Protein AF-A0A1Q9DT33-F1 (afdb_monomer_lite)

InterPro domains:
  IPR052055 Hepadnavirus polymerase/reverse transcriptase [PTHR33050] (29-326)

Radius of gyration: 27.01 Å; chains: 1; bounding box: 68×65×75 Å

Sequence (426 aa):
MVWQVRSSTAAILLRIAYAVFPEVDWGFVFVDDFGWLLRESSSSLLATSPCLLLLALGTPLCWKKTLLAEVNTWLGFVIDPKGPCVQMARDKHLLVMGILEELKSGKVMSASQIASALGRLQWATTACPLSKPFLKPFWAWKKAYLTAGRPGKLIRALSALLLSLFDLKFRQASPYAPLAIWSGASDASASDYGSAFVGGWLSNAASPSKSEVFWFHCQVTPEDHPWAFDRGCPKKRIAALEMFGTLVLAHFLMEKAPAFIPNLRIPLVSDSQGTVYSLLNDTCKKMPTSVILMEILLQLLHGMQLAPSHVKRDFNTWADELTRPDFHHGFTPSPMGPRRAPGEDVAASCTGFSVDGTNFGFGVLLLGTRPKGFSWESAATPTHHAKRDVRLHGVWCAIFMRISDIKKEKKDEGKKRAAAEVTDME

Structure (mmCIF, N/CA/C/O backbone):
data_AF-A0A1Q9DT33-F1
#
_entry.id   AF-A0A1Q9DT33-F1
#
loop_
_atom_site.group_PDB
_atom_site.id
_atom_site.type_symbol
_atom_site.label_atom_id
_atom_site.label_alt_id
_atom_site.label_comp_id
_atom_site.label_asym_id
_atom_site.label_entity_id
_atom_site.label_seq_id
_atom_site.pdbx_PDB_ins_code
_atom_site.Cartn_x
_atom_site.Cartn_y
_atom_site.Cartn_z
_atom_site.occupancy
_atom_site.B_iso_or_equiv
_atom_site.auth_seq_id
_atom_site.auth_comp_id
_atom_site.auth_asym_id
_atom_site.auth_atom_id
_atom_site.pdbx_PDB_model_num
ATOM 1 N N . MET A 1 1 ? 2.387 16.175 37.093 1.00 25.05 1 MET A N 1
ATOM 2 C CA . MET A 1 1 ? 3.350 15.245 36.463 1.00 25.05 1 MET A CA 1
ATOM 3 C C . MET A 1 1 ? 2.740 13.835 36.381 1.00 25.05 1 MET A C 1
ATOM 5 O O . MET A 1 1 ? 3.218 12.927 37.031 1.00 25.05 1 MET A O 1
ATOM 9 N N . VAL A 1 2 ? 1.621 13.642 35.661 1.00 25.94 2 VAL A N 1
ATOM 10 C CA . VAL A 1 2 ? 0.895 12.345 35.587 1.00 25.94 2 VAL A CA 1
ATOM 11 C C . VAL A 1 2 ? 0.197 12.230 34.228 1.00 25.94 2 VAL A C 1
ATOM 13 O O . VAL A 1 2 ? -1.020 12.295 34.146 1.00 25.94 2 VAL A O 1
ATOM 16 N N . TRP A 1 3 ? 0.951 12.155 33.131 1.00 24.06 3 TRP A N 1
ATOM 17 C CA . TRP A 1 3 ? 0.346 11.926 31.803 1.00 24.06 3 TRP A CA 1
ATOM 18 C C . TRP A 1 3 ? 1.157 10.995 30.892 1.00 24.06 3 TRP A C 1
ATOM 20 O O . TRP A 1 3 ? 0.612 10.487 29.920 1.00 24.06 3 TRP A O 1
ATOM 30 N N . GLN A 1 4 ? 2.404 10.665 31.249 1.00 24.39 4 GLN A N 1
ATOM 31 C CA . GLN A 1 4 ? 3.291 9.832 30.423 1.00 24.39 4 GLN A CA 1
ATOM 32 C C . GLN A 1 4 ? 3.352 8.349 30.849 1.00 24.39 4 GLN A C 1
ATOM 34 O O . GLN A 1 4 ? 4.035 7.558 30.212 1.00 24.39 4 GLN A O 1
ATOM 39 N N . VAL A 1 5 ? 2.613 7.948 31.895 1.00 33.59 5 VAL A N 1
ATOM 40 C CA . VAL A 1 5 ? 2.659 6.583 32.476 1.00 33.59 5 VAL A CA 1
ATOM 41 C C . VAL A 1 5 ? 1.523 5.671 31.976 1.00 33.59 5 VAL A C 1
ATOM 43 O O . VAL A 1 5 ? 1.613 4.453 32.075 1.00 33.59 5 VAL A O 1
ATOM 46 N N . ARG A 1 6 ? 0.456 6.214 31.368 1.00 41.03 6 ARG A N 1
ATOM 47 C CA . ARG A 1 6 ? -0.749 5.420 31.043 1.00 41.03 6 ARG A CA 1
ATOM 48 C C . ARG A 1 6 ? -0.528 4.315 30.005 1.00 41.03 6 ARG A C 1
ATOM 50 O O . ARG A 1 6 ? -1.163 3.273 30.124 1.00 41.03 6 ARG A O 1
ATOM 57 N N . SER A 1 7 ? 0.369 4.492 29.029 1.00 53.34 7 SER A N 1
ATOM 58 C CA . SER A 1 7 ? 0.636 3.413 28.063 1.00 53.34 7 SER A CA 1
ATOM 59 C C . SER A 1 7 ? 1.518 2.301 28.644 1.00 53.34 7 SER A C 1
ATOM 61 O O . SER A 1 7 ? 1.414 1.162 28.193 1.00 53.34 7 SER A O 1
ATOM 63 N N . SER A 1 8 ? 2.341 2.586 29.667 1.00 65.50 8 SER A N 1
ATOM 64 C CA . SER A 1 8 ? 3.183 1.556 30.289 1.00 65.50 8 SER A CA 1
ATOM 65 C C . SER A 1 8 ? 2.376 0.648 31.214 1.00 65.50 8 SER A C 1
ATOM 67 O O . SER A 1 8 ? 2.583 -0.561 31.192 1.00 65.50 8 SER A O 1
ATOM 69 N N . THR A 1 9 ? 1.407 1.189 31.962 1.00 82.56 9 THR A N 1
ATOM 70 C CA . THR A 1 9 ? 0.581 0.392 32.881 1.00 82.56 9 THR A CA 1
ATOM 71 C C . THR A 1 9 ? -0.261 -0.642 32.140 1.00 82.56 9 THR A C 1
ATOM 73 O O . THR A 1 9 ? -0.233 -1.813 32.499 1.00 82.56 9 THR A O 1
ATOM 76 N N . ALA A 1 10 ? -0.957 -0.248 31.071 1.00 85.12 10 ALA A N 1
ATOM 77 C CA . ALA A 1 10 ? -1.792 -1.172 30.303 1.00 85.12 10 ALA A CA 1
ATOM 78 C C . ALA A 1 10 ? -0.962 -2.292 29.643 1.00 85.12 10 ALA A C 1
ATOM 80 O O . ALA A 1 10 ? -1.358 -3.457 29.647 1.00 85.12 10 ALA A O 1
ATOM 81 N N . ALA A 1 11 ? 0.242 -1.962 29.165 1.00 86.75 11 ALA A N 1
ATOM 82 C CA . ALA A 1 11 ? 1.187 -2.947 28.646 1.00 86.75 11 ALA A CA 1
ATOM 83 C C . ALA A 1 11 ? 1.710 -3.903 29.735 1.00 86.75 11 ALA A C 1
ATOM 85 O O . ALA A 1 11 ? 1.857 -5.096 29.476 1.00 86.75 11 ALA A O 1
ATOM 86 N N . ILE A 1 12 ? 1.978 -3.409 30.950 1.00 90.81 12 ILE A N 1
ATOM 87 C CA . ILE A 1 12 ? 2.364 -4.250 32.094 1.00 90.81 12 ILE A CA 1
ATOM 88 C C . ILE A 1 12 ? 1.225 -5.208 32.454 1.00 90.81 12 ILE A C 1
ATOM 90 O O . ILE A 1 12 ? 1.473 -6.400 32.597 1.00 90.81 12 ILE A O 1
ATOM 94 N N . LEU A 1 13 ? -0.014 -4.717 32.528 1.00 91.56 13 LEU A N 1
ATOM 95 C CA . LEU A 1 13 ? -1.190 -5.545 32.806 1.00 91.56 13 LEU A CA 1
ATOM 96 C C . LEU A 1 13 ? -1.361 -6.658 31.765 1.00 91.56 13 LEU A C 1
ATOM 98 O O . LEU A 1 13 ? -1.580 -7.808 32.134 1.00 91.56 13 LEU A O 1
ATOM 102 N N . LEU A 1 14 ? -1.182 -6.343 30.478 1.00 90.81 14 LEU A N 1
ATOM 103 C CA . LEU A 1 14 ? -1.216 -7.348 29.416 1.00 90.81 14 LEU A CA 1
ATOM 104 C C . LEU A 1 14 ? -0.108 -8.403 29.585 1.00 90.81 14 LEU A C 1
ATOM 106 O O . LEU A 1 14 ? -0.363 -9.593 29.427 1.00 90.81 14 LEU A O 1
ATOM 110 N N . ARG A 1 15 ? 1.117 -7.993 29.939 1.00 91.06 15 ARG A N 1
ATOM 111 C CA . ARG A 1 15 ? 2.235 -8.926 30.182 1.00 91.06 15 ARG A CA 1
ATOM 112 C C . ARG A 1 15 ? 1.991 -9.826 31.391 1.00 91.06 15 ARG A C 1
ATOM 114 O O . ARG A 1 15 ? 2.299 -11.010 31.320 1.00 91.06 15 ARG A O 1
ATOM 121 N N . ILE A 1 16 ? 1.424 -9.285 32.470 1.00 92.81 16 ILE A N 1
ATOM 122 C CA . ILE A 1 16 ? 1.017 -10.081 33.635 1.00 92.81 16 ILE A CA 1
ATOM 123 C C . ILE A 1 16 ? -0.059 -11.086 33.215 1.00 92.81 16 ILE A C 1
ATOM 125 O O . ILE A 1 16 ? 0.050 -12.258 33.557 1.00 92.81 16 ILE A O 1
ATOM 129 N N . ALA A 1 17 ? -1.047 -10.666 32.420 1.00 90.38 17 ALA A N 1
ATOM 130 C CA . ALA A 1 17 ? -2.077 -11.568 31.914 1.00 90.38 17 ALA A CA 1
ATOM 131 C C . ALA A 1 17 ? -1.487 -12.728 31.097 1.00 90.38 17 ALA A C 1
ATOM 133 O O . ALA A 1 17 ? -1.885 -13.863 31.319 1.00 90.38 17 ALA A O 1
ATOM 134 N N . TYR A 1 18 ? -0.495 -12.485 30.235 1.00 90.31 18 TYR A N 1
ATOM 135 C CA . TYR A 1 18 ? 0.206 -13.565 29.527 1.00 90.31 18 TYR A CA 1
ATOM 136 C C . TYR A 1 18 ? 1.004 -14.489 30.452 1.00 90.31 18 TYR A C 1
ATOM 138 O O . TYR A 1 18 ? 1.032 -15.695 30.232 1.00 90.31 18 TYR A O 1
ATOM 146 N N . ALA A 1 19 ? 1.655 -13.942 31.482 1.00 91.31 19 ALA A N 1
ATOM 147 C CA . ALA A 1 19 ? 2.416 -14.747 32.435 1.00 91.31 19 ALA A CA 1
ATOM 148 C C . ALA A 1 19 ? 1.508 -15.670 33.266 1.00 91.31 19 ALA A C 1
ATOM 150 O O . ALA A 1 19 ? 1.901 -16.786 33.595 1.00 91.31 19 ALA A O 1
ATOM 151 N N . VAL A 1 20 ? 0.300 -15.206 33.598 1.00 93.69 20 VAL A N 1
ATOM 152 C CA . VAL A 1 20 ? -0.691 -15.968 34.371 1.00 93.69 20 VAL A CA 1
ATOM 153 C C . VAL A 1 20 ? -1.491 -16.925 33.480 1.00 93.69 20 VAL A C 1
ATOM 155 O O . VAL A 1 20 ? -1.831 -18.022 33.913 1.00 93.69 20 VAL A O 1
ATOM 158 N N . PHE A 1 21 ? -1.775 -16.533 32.236 1.00 90.56 21 PHE A N 1
ATOM 159 C CA . PHE A 1 21 ? -2.580 -17.295 31.280 1.00 90.56 21 PHE A CA 1
ATOM 160 C C . PHE A 1 21 ? -1.773 -17.602 30.009 1.00 90.56 21 PHE A C 1
ATOM 162 O O . PHE A 1 21 ? -2.028 -17.007 28.959 1.00 90.56 21 PHE A O 1
ATOM 169 N N . PRO A 1 22 ? -0.815 -18.547 30.066 1.00 87.81 22 PRO A N 1
ATOM 170 C CA . PRO A 1 22 ? 0.026 -18.889 28.917 1.00 87.81 22 PRO A CA 1
ATOM 171 C C . PRO A 1 22 ? -0.758 -19.523 27.755 1.00 87.81 22 PRO A C 1
ATOM 173 O O . PRO A 1 22 ? -0.249 -19.595 26.642 1.00 87.81 22 PRO A O 1
ATOM 176 N N . GLU A 1 23 ? -1.992 -19.970 28.000 1.00 86.06 23 GLU A N 1
ATOM 177 C CA . GLU A 1 23 ? -2.885 -20.542 26.983 1.00 86.06 23 GLU A CA 1
ATOM 178 C C . GLU A 1 23 ? -3.589 -19.494 26.112 1.00 86.06 23 GLU A C 1
ATOM 180 O O . GLU A 1 23 ? -4.242 -19.835 25.128 1.00 86.06 23 GLU A O 1
ATOM 185 N N . VAL A 1 24 ? -3.476 -18.210 26.458 1.00 84.75 24 VAL A N 1
ATOM 186 C CA . VAL A 1 24 ? -3.959 -17.119 25.613 1.00 84.75 24 VAL A CA 1
ATOM 187 C C . VAL A 1 24 ? -3.015 -16.973 24.425 1.00 84.75 24 VAL A C 1
ATOM 189 O O . VAL A 1 24 ? -1.890 -16.502 24.577 1.00 84.75 24 VAL A O 1
ATOM 192 N N . ASP A 1 25 ? -3.486 -17.338 23.231 1.00 81.81 25 ASP A N 1
ATOM 193 C CA . ASP A 1 25 ? -2.671 -17.259 22.016 1.00 81.81 25 ASP A CA 1
ATOM 194 C C . ASP A 1 25 ? -2.314 -15.809 21.660 1.00 81.81 25 ASP A C 1
ATOM 196 O O . ASP A 1 25 ? -1.167 -15.517 21.321 1.00 81.81 25 ASP A O 1
ATOM 200 N N . TRP A 1 26 ? -3.289 -14.893 21.744 1.00 86.12 26 TRP A N 1
ATOM 201 C CA . TRP A 1 26 ? -3.074 -13.485 21.418 1.00 86.12 26 TRP A CA 1
ATOM 202 C C . TRP A 1 26 ? -3.861 -12.534 22.314 1.00 86.12 26 TRP A C 1
ATOM 204 O O . TRP A 1 26 ? -5.050 -12.698 22.579 1.00 86.12 26 TRP A O 1
ATOM 214 N N . GLY A 1 27 ? -3.181 -11.467 22.697 1.00 87.56 27 GLY A N 1
ATOM 215 C CA . GLY A 1 27 ? -3.627 -10.373 23.533 1.00 87.56 27 GLY A CA 1
ATOM 216 C C . GLY A 1 27 ? -3.001 -9.068 23.044 1.00 87.56 27 GLY A C 1
ATOM 217 O O . GLY A 1 27 ? -1.800 -8.992 22.769 1.00 87.56 27 GLY A O 1
ATOM 218 N N . PHE A 1 28 ? -3.835 -8.046 22.939 1.00 87.62 28 PHE A N 1
ATOM 219 C CA . PHE A 1 28 ? -3.557 -6.739 22.369 1.00 87.62 28 PHE A CA 1
ATOM 220 C C . PHE A 1 28 ? -4.004 -5.668 23.351 1.00 87.62 28 PHE A C 1
ATOM 222 O O . PHE A 1 28 ? -4.985 -5.831 24.077 1.00 87.62 28 PHE A O 1
ATOM 229 N N . VAL A 1 29 ? -3.302 -4.541 23.349 1.00 89.06 29 VAL A N 1
ATOM 230 C CA . VAL A 1 29 ? -3.708 -3.378 24.126 1.00 89.06 29 VAL A CA 1
ATOM 231 C C . VAL A 1 29 ? -3.383 -2.109 23.362 1.00 89.06 29 VAL A C 1
ATOM 233 O O . VAL A 1 29 ? -2.286 -1.949 22.824 1.00 89.06 29 VAL A O 1
ATOM 236 N N . PHE A 1 30 ? -4.344 -1.197 23.317 1.00 85.56 30 PHE A N 1
ATOM 237 C CA . PHE A 1 30 ? -4.155 0.141 22.789 1.00 85.56 30 PHE A CA 1
ATOM 238 C C . PHE A 1 30 ? -4.743 1.142 23.775 1.00 85.56 30 PHE A C 1
ATOM 240 O O . PHE A 1 30 ? -5.956 1.302 23.870 1.00 85.56 30 PHE A O 1
ATOM 247 N N . VAL A 1 31 ? -3.861 1.819 24.513 1.00 85.62 31 VAL A N 1
ATOM 248 C CA . VAL A 1 31 ? -4.235 2.720 25.613 1.00 85.62 31 VAL A CA 1
ATOM 249 C C . VAL A 1 31 ? -5.089 1.979 26.654 1.00 85.62 31 VAL A C 1
ATOM 251 O O . VAL A 1 31 ? -4.529 1.242 27.457 1.00 85.62 31 VAL A O 1
ATOM 254 N N . ASP A 1 32 ? -6.406 2.158 26.646 1.00 84.56 32 ASP A N 1
ATOM 255 C CA . ASP A 1 32 ? -7.389 1.583 27.569 1.00 84.56 32 ASP A CA 1
ATOM 256 C C . ASP A 1 32 ? -8.231 0.450 26.950 1.00 84.56 32 ASP A C 1
ATOM 258 O O . ASP A 1 32 ? -9.037 -0.171 27.648 1.00 84.56 32 ASP A O 1
ATOM 262 N N . ASP A 1 33 ? -8.031 0.165 25.659 1.00 84.38 33 ASP A N 1
ATOM 263 C CA . ASP A 1 33 ? -8.739 -0.871 24.907 1.00 84.38 33 ASP A CA 1
ATOM 264 C C . ASP A 1 33 ? -7.905 -2.156 24.834 1.00 84.38 33 ASP A C 1
ATOM 266 O O . ASP A 1 33 ? -6.905 -2.228 24.116 1.00 84.38 33 ASP A O 1
ATOM 270 N N . PHE A 1 34 ? -8.346 -3.189 25.548 1.00 87.62 34 PHE A N 1
ATOM 271 C CA . PHE A 1 34 ? -7.777 -4.530 25.504 1.00 87.62 34 PHE A CA 1
ATOM 272 C C . PHE A 1 34 ? -8.523 -5.405 24.497 1.00 87.62 34 PHE A C 1
ATOM 274 O O . PHE A 1 34 ? -9.732 -5.267 24.294 1.00 87.62 34 PHE A O 1
ATOM 281 N N . GLY A 1 35 ? -7.803 -6.333 23.882 1.00 87.62 35 GLY A N 1
ATOM 282 C CA . GLY A 1 35 ? -8.359 -7.329 22.981 1.00 87.62 35 GLY A CA 1
ATOM 283 C C . GLY A 1 35 ? -7.664 -8.665 23.140 1.00 87.62 35 GLY A C 1
ATOM 284 O O . GLY A 1 35 ? -6.452 -8.694 23.294 1.00 87.62 35 GLY A O 1
ATOM 285 N N . TRP A 1 36 ? -8.401 -9.763 23.062 1.00 87.00 36 TRP A N 1
ATOM 286 C CA . TRP A 1 36 ? -7.862 -11.116 23.066 1.00 87.00 36 TRP A CA 1
ATOM 287 C C . TRP A 1 36 ? -8.477 -11.928 21.937 1.00 87.00 36 TRP A C 1
ATOM 289 O O . TRP A 1 36 ? -9.680 -11.835 21.690 1.00 87.00 36 TRP A O 1
ATOM 299 N N . LEU A 1 37 ? -7.655 -12.737 21.273 1.00 85.94 37 LEU A N 1
ATOM 300 C CA . LEU A 1 37 ? -8.129 -13.789 20.379 1.00 85.94 37 LEU A CA 1
ATOM 301 C C . LEU A 1 37 ? -7.955 -15.111 21.108 1.00 85.94 37 LEU A C 1
ATOM 303 O O . LEU A 1 37 ? -6.846 -15.479 21.493 1.00 85.94 37 LEU A O 1
ATOM 307 N N . LEU A 1 38 ? -9.074 -15.792 21.316 1.00 86.00 38 LEU A N 1
ATOM 308 C CA . LEU A 1 38 ? -9.153 -17.021 22.086 1.00 86.00 38 LEU A CA 1
ATOM 309 C C . LEU A 1 38 ? -9.640 -18.153 21.192 1.00 86.00 38 LEU A C 1
ATOM 311 O O . LEU A 1 38 ? -10.469 -17.944 20.304 1.00 86.00 38 LEU A O 1
ATOM 315 N N . ARG A 1 39 ? -9.164 -19.367 21.453 1.00 84.06 39 ARG A N 1
ATOM 316 C CA . ARG A 1 39 ? -9.706 -20.574 20.821 1.00 84.06 39 ARG A CA 1
ATOM 317 C C . ARG A 1 39 ? -11.129 -20.802 21.304 1.00 84.06 39 ARG A C 1
ATOM 319 O O . ARG A 1 39 ? -11.398 -20.677 22.496 1.00 84.06 39 ARG A O 1
ATOM 326 N N . GLU A 1 40 ? -12.025 -21.190 20.404 1.00 81.19 40 GLU A N 1
ATOM 327 C CA . GLU A 1 40 ? -13.428 -21.471 20.737 1.00 81.19 40 GLU A CA 1
ATOM 328 C C . GLU A 1 40 ? -13.559 -22.530 21.844 1.00 81.19 40 GLU A C 1
ATOM 330 O O . GLU A 1 40 ? -14.365 -22.381 22.758 1.00 81.19 40 GLU A O 1
ATOM 335 N N . SER A 1 41 ? -12.697 -23.552 21.839 1.00 83.12 41 SER A N 1
ATOM 336 C CA . SER A 1 41 ? -12.710 -24.634 22.833 1.00 83.12 41 SER A CA 1
ATOM 337 C C . SER A 1 41 ? -12.506 -24.167 24.279 1.00 83.12 41 SER A C 1
ATOM 339 O O . SER A 1 41 ? -12.933 -24.849 25.206 1.00 83.12 41 SER A O 1
ATOM 341 N N . SER A 1 42 ? -11.836 -23.031 24.485 1.00 83.44 42 SER A N 1
ATOM 342 C CA . SER A 1 42 ? -11.498 -22.490 25.808 1.00 83.44 42 SER A CA 1
ATOM 343 C C . SER A 1 42 ? -11.991 -21.056 26.013 1.00 83.44 42 SER A C 1
ATOM 345 O O . SER A 1 42 ? -11.723 -20.458 27.061 1.00 83.44 42 SER A O 1
ATOM 347 N N . SER A 1 43 ? -12.750 -20.501 25.060 1.00 81.00 43 SER A N 1
ATOM 348 C CA . SER A 1 43 ? -13.081 -19.077 25.037 1.00 81.00 43 SER A CA 1
ATOM 349 C C . SER A 1 43 ? -13.881 -18.642 26.255 1.00 81.00 43 SER A C 1
ATOM 351 O O . SER A 1 43 ? -13.620 -17.572 26.775 1.00 81.00 43 SER A O 1
ATOM 353 N N . SER A 1 44 ? -14.814 -19.454 26.757 1.00 78.81 44 SER A N 1
ATOM 354 C CA . SER A 1 44 ? -15.664 -19.077 27.900 1.00 78.81 44 SER A CA 1
ATOM 355 C C . SER A 1 44 ? -14.876 -18.905 29.204 1.00 78.81 44 SER A C 1
ATOM 357 O O . SER A 1 44 ? -15.102 -17.953 29.956 1.00 78.81 44 SER A O 1
ATOM 359 N N . LEU A 1 45 ? -13.925 -19.808 29.469 1.00 84.12 45 LEU A N 1
ATOM 360 C CA . LEU A 1 45 ? -13.070 -19.738 30.654 1.00 84.12 45 LEU A CA 1
ATOM 361 C C . LEU A 1 45 ? -12.044 -18.612 30.498 1.00 84.12 45 LEU A C 1
ATOM 363 O O . LEU A 1 45 ? -12.008 -17.693 31.317 1.00 84.12 45 LEU A O 1
ATOM 367 N N . LEU A 1 46 ? -11.284 -18.638 29.398 1.00 85.12 46 LEU A N 1
ATOM 368 C CA . LEU A 1 46 ? -10.241 -17.653 29.104 1.00 85.12 46 LEU A CA 1
ATOM 369 C C . LEU A 1 46 ? -10.794 -16.252 28.821 1.00 85.12 46 LEU A C 1
ATOM 371 O O . LEU A 1 46 ? -10.034 -15.295 28.838 1.00 85.12 46 LEU A O 1
ATOM 375 N N . ALA A 1 47 ? -12.098 -16.096 28.592 1.00 84.50 47 ALA A N 1
ATOM 376 C CA . ALA A 1 47 ? -12.752 -14.792 28.579 1.00 84.50 47 ALA A CA 1
ATOM 377 C C . ALA A 1 47 ? -12.735 -14.127 29.941 1.00 84.50 47 ALA A C 1
ATOM 379 O O . ALA A 1 47 ? -12.469 -12.934 30.083 1.00 84.50 47 ALA A O 1
ATOM 380 N N . THR A 1 48 ? -13.081 -14.930 30.936 1.00 87.56 48 THR A N 1
ATOM 381 C CA . THR A 1 48 ? -13.427 -14.460 32.263 1.00 87.56 48 THR A CA 1
ATOM 382 C C . THR A 1 48 ? -12.168 -14.324 33.109 1.00 87.56 48 THR A C 1
ATOM 384 O O . THR A 1 48 ? -12.058 -13.390 33.900 1.00 87.56 48 THR A O 1
ATOM 387 N N . SER A 1 49 ? -11.173 -15.196 32.914 1.00 89.75 49 SER A N 1
ATOM 388 C CA . SER A 1 49 ? -9.941 -15.178 33.709 1.00 89.75 49 SER A CA 1
ATOM 389 C C . SER A 1 49 ? -9.143 -13.866 33.580 1.00 89.75 49 SER A C 1
ATOM 391 O O . SER A 1 49 ? -8.817 -13.287 34.619 1.00 89.75 49 SER A O 1
ATOM 393 N N . PRO A 1 50 ? -8.891 -13.309 32.376 1.00 88.12 50 PRO A N 1
ATOM 394 C CA . PRO A 1 50 ? -8.260 -12.001 32.222 1.00 88.12 50 PRO A CA 1
ATOM 395 C C . PRO A 1 50 ? -9.108 -10.866 32.801 1.00 88.12 50 PRO A C 1
ATOM 397 O O . PRO A 1 50 ? -8.542 -9.972 33.425 1.00 88.12 50 PRO A O 1
ATOM 400 N N . CYS A 1 51 ? -10.447 -10.906 32.680 1.00 88.81 51 CYS A N 1
ATOM 401 C CA . CYS A 1 51 ? -11.312 -9.927 33.355 1.00 88.81 51 CYS A CA 1
ATOM 402 C C . CYS A 1 51 ? -11.081 -9.937 34.869 1.00 88.81 51 CYS A C 1
ATOM 404 O O . CYS A 1 51 ? -10.857 -8.888 35.470 1.00 88.81 51 CYS A O 1
ATOM 406 N N . LEU A 1 52 ? -11.150 -11.120 35.486 1.00 91.00 52 LEU A N 1
ATOM 407 C CA . LEU A 1 52 ? -11.019 -11.283 36.932 1.00 91.00 52 LEU A CA 1
ATOM 408 C C . LEU A 1 52 ? -9.633 -10.868 37.421 1.00 91.00 52 LEU A C 1
ATOM 410 O O . LEU A 1 52 ? -9.532 -10.184 38.435 1.00 91.00 52 LEU A O 1
ATOM 414 N N . LEU A 1 53 ? -8.580 -11.213 36.675 1.00 91.44 53 LEU A N 1
ATOM 415 C CA . LEU A 1 53 ? -7.226 -10.758 36.971 1.00 91.44 53 LEU A CA 1
ATOM 416 C C . LEU A 1 53 ? -7.136 -9.229 36.935 1.00 91.44 53 LEU A C 1
ATOM 418 O O . LEU A 1 53 ? -6.612 -8.624 37.865 1.00 91.44 53 LEU A O 1
ATOM 422 N N . LEU A 1 54 ? -7.666 -8.592 35.888 1.00 90.31 54 LEU A N 1
ATOM 423 C CA . LEU A 1 54 ? -7.644 -7.135 35.770 1.00 90.31 54 LEU A CA 1
ATOM 424 C C . LEU A 1 54 ? -8.401 -6.462 36.921 1.00 90.31 54 LEU A C 1
ATOM 426 O O . LEU A 1 54 ? -7.883 -5.504 37.497 1.00 90.31 54 LEU A O 1
ATOM 430 N N . LEU A 1 55 ? -9.565 -6.988 37.310 1.00 90.81 55 LEU A N 1
ATOM 431 C CA . LEU A 1 55 ? -10.310 -6.506 38.479 1.00 90.81 55 LEU A CA 1
ATOM 432 C C . LEU A 1 55 ? -9.521 -6.677 39.778 1.00 90.81 55 LEU A C 1
ATOM 434 O O . LEU A 1 55 ? -9.468 -5.744 40.576 1.00 90.81 55 LEU A O 1
ATOM 438 N N . ALA A 1 56 ? -8.890 -7.836 39.982 1.00 92.94 56 ALA A N 1
ATOM 439 C CA . ALA A 1 56 ? -8.073 -8.113 41.162 1.00 92.94 56 ALA A CA 1
ATOM 440 C C . ALA A 1 56 ? -6.866 -7.166 41.257 1.00 92.94 56 ALA A C 1
ATOM 442 O O . ALA A 1 56 ? -6.485 -6.747 42.346 1.00 92.94 56 ALA A O 1
ATOM 443 N N . LEU A 1 57 ? -6.313 -6.762 40.110 1.00 90.38 57 LEU A N 1
ATOM 444 C CA . LEU A 1 57 ? -5.260 -5.750 40.002 1.00 90.38 57 LEU A CA 1
ATOM 445 C C . LEU A 1 57 ? -5.788 -4.305 40.112 1.00 90.38 57 LEU A C 1
ATOM 447 O O . LEU A 1 57 ? -5.038 -3.355 39.892 1.00 90.38 57 LEU A O 1
ATOM 451 N N . GLY A 1 58 ? -7.070 -4.115 40.440 1.00 88.69 58 GLY A N 1
ATOM 452 C CA . GLY A 1 58 ? -7.688 -2.804 40.636 1.00 88.69 58 GLY A CA 1
ATOM 453 C C . GLY A 1 58 ? -8.036 -2.071 39.338 1.00 88.69 58 GLY A C 1
ATOM 454 O O . GLY A 1 58 ? -8.214 -0.852 39.351 1.00 88.69 58 GLY A O 1
ATOM 455 N N . THR A 1 59 ? -8.125 -2.781 38.210 1.00 87.81 59 THR A N 1
ATOM 456 C CA . THR A 1 59 ? -8.479 -2.190 36.914 1.00 87.81 59 THR A CA 1
ATOM 457 C C . THR A 1 59 ? -10.002 -2.134 36.752 1.00 87.81 59 THR A C 1
ATOM 459 O O . THR A 1 59 ? -10.651 -3.179 36.705 1.00 87.81 59 THR A O 1
ATOM 462 N N . PRO A 1 60 ? -10.601 -0.939 36.630 1.00 84.75 60 PRO A N 1
ATOM 463 C CA . PRO A 1 60 ? -12.042 -0.785 36.446 1.00 84.75 60 PRO A CA 1
ATOM 464 C C . PRO A 1 60 ? -12.447 -1.219 35.026 1.00 84.75 60 PRO A C 1
ATOM 466 O O . PRO A 1 60 ? -11.931 -0.702 34.034 1.00 84.75 60 PRO A O 1
ATOM 469 N N . LEU A 1 61 ? -13.373 -2.171 34.903 1.00 83.88 61 LEU A N 1
ATOM 470 C CA . LEU A 1 61 ? -13.855 -2.652 33.604 1.00 83.88 61 LEU A CA 1
ATOM 471 C C . LEU A 1 61 ? -15.218 -2.046 33.262 1.00 83.88 61 LEU A C 1
ATOM 473 O O . LEU A 1 61 ? -16.137 -2.043 34.081 1.00 83.88 61 LEU A O 1
ATOM 477 N N . CYS A 1 62 ? -15.383 -1.579 32.022 1.00 86.69 62 CYS A N 1
ATOM 478 C CA . CYS A 1 62 ? -16.671 -1.100 31.535 1.00 86.69 62 CYS A CA 1
ATOM 479 C C . CYS A 1 62 ? -17.499 -2.280 31.010 1.00 86.69 62 CYS A C 1
ATOM 481 O O . CYS A 1 62 ? -17.509 -2.551 29.811 1.00 86.69 62 CYS A O 1
ATOM 483 N N . TRP A 1 63 ? -18.234 -2.961 31.892 1.00 85.38 63 TRP A N 1
ATOM 484 C CA . TRP A 1 63 ? -18.992 -4.177 31.553 1.00 85.38 63 TRP A CA 1
ATOM 485 C C . TRP A 1 63 ? -19.939 -4.029 30.362 1.00 85.38 63 TRP A C 1
ATOM 487 O O . TRP A 1 63 ? -20.051 -4.934 29.547 1.00 85.38 63 TRP A O 1
ATOM 497 N N . LYS A 1 64 ? -20.559 -2.854 30.199 1.00 84.31 64 LYS A N 1
ATOM 498 C CA . LYS A 1 64 ? -21.453 -2.552 29.064 1.00 84.31 64 LYS A CA 1
ATOM 499 C C . LYS A 1 64 ? -20.738 -2.505 27.708 1.00 84.31 64 LYS A C 1
ATOM 501 O O . LYS A 1 64 ? -21.400 -2.490 26.678 1.00 84.31 64 LYS A O 1
ATOM 506 N N . LYS A 1 65 ? -19.409 -2.387 27.709 1.00 81.50 65 LYS A N 1
ATOM 507 C CA . LYS A 1 65 ? -18.555 -2.343 26.514 1.00 81.50 65 LYS A CA 1
ATOM 508 C C . LYS A 1 65 ? -17.678 -3.584 26.371 1.00 81.50 65 LYS A C 1
ATOM 510 O O . LYS A 1 65 ? -17.018 -3.721 25.347 1.00 81.50 65 LYS A O 1
ATOM 515 N N . THR A 1 66 ? -17.647 -4.447 27.382 1.00 84.62 66 THR A N 1
ATOM 516 C CA . THR A 1 66 ? -16.986 -5.745 27.305 1.00 84.62 66 THR A CA 1
ATOM 517 C C . THR A 1 66 ? -17.847 -6.671 26.464 1.00 84.62 66 THR A C 1
ATOM 519 O O . THR A 1 66 ? -19.000 -6.926 26.806 1.00 84.62 66 THR A O 1
ATOM 522 N N . LEU A 1 67 ? -17.295 -7.160 25.357 1.00 83.81 67 LEU A N 1
ATOM 523 C CA . LEU A 1 67 ? -18.012 -8.031 24.436 1.00 83.81 67 LEU A CA 1
ATOM 524 C C . LEU A 1 67 ? -17.140 -9.233 24.079 1.00 83.81 67 LEU A C 1
ATOM 526 O O . LEU A 1 67 ? -16.012 -9.068 23.611 1.00 83.81 67 LEU A O 1
ATOM 530 N N . LEU A 1 68 ? -17.694 -10.427 24.273 1.00 85.19 68 LEU A N 1
ATOM 531 C CA . LEU A 1 68 ? -17.201 -11.680 23.711 1.00 85.19 68 LEU A CA 1
ATOM 532 C C . LEU A 1 68 ? -18.080 -12.013 22.509 1.00 85.19 68 LEU A C 1
ATOM 534 O O . LEU A 1 68 ? -19.286 -12.198 22.659 1.00 85.19 68 LEU A O 1
ATOM 538 N N . ALA A 1 69 ? -17.484 -12.058 21.324 1.00 84.56 69 ALA A N 1
ATOM 539 C CA . ALA A 1 69 ? -18.176 -12.442 20.104 1.00 84.56 69 ALA A CA 1
ATOM 540 C C . ALA A 1 69 ? -17.189 -13.042 19.104 1.00 84.56 69 ALA A C 1
ATOM 542 O O . ALA A 1 69 ? -15.984 -12.816 19.178 1.00 84.56 69 ALA A O 1
ATOM 543 N N . GLU A 1 70 ? -17.703 -13.787 18.136 1.00 82.75 70 GLU A N 1
ATOM 544 C CA . GLU A 1 70 ? -16.884 -14.295 17.039 1.00 82.75 70 GLU A CA 1
ATOM 545 C C . GLU A 1 70 ? -16.329 -13.147 16.183 1.00 82.75 70 GLU A C 1
ATOM 547 O O . GLU A 1 70 ? -15.127 -13.063 15.955 1.00 82.75 70 GLU A O 1
ATOM 552 N N . VAL A 1 71 ? -17.201 -12.213 15.789 1.00 84.88 71 VAL A N 1
ATOM 553 C CA . VAL A 1 71 ? -16.850 -10.997 15.049 1.00 84.88 71 VAL A CA 1
ATOM 554 C C . VAL A 1 71 ? -17.114 -9.793 15.935 1.00 84.88 71 VAL A C 1
ATOM 556 O O . VAL A 1 71 ? -18.200 -9.649 16.500 1.00 84.88 71 VAL A O 1
ATOM 559 N N . ASN A 1 72 ? -16.128 -8.911 16.065 1.00 85.94 72 ASN A N 1
ATOM 560 C CA . ASN A 1 72 ? -16.222 -7.787 16.991 1.00 85.94 72 ASN A CA 1
ATOM 561 C C . ASN A 1 72 ? -15.474 -6.556 16.456 1.00 85.94 72 ASN A C 1
ATOM 563 O O . ASN A 1 72 ? -14.747 -6.640 15.473 1.00 85.94 72 ASN A O 1
ATOM 567 N N . THR A 1 73 ? -15.688 -5.382 17.052 1.00 87.56 73 THR A N 1
ATOM 568 C CA . THR A 1 73 ? -15.061 -4.128 16.620 1.00 87.56 73 THR A CA 1
ATOM 569 C C . THR A 1 73 ? -13.977 -3.685 17.595 1.00 87.56 73 THR A C 1
ATOM 571 O O . THR A 1 73 ? -14.259 -3.432 18.764 1.00 87.56 73 THR A O 1
ATOM 574 N N . TRP A 1 74 ? -12.761 -3.471 17.096 1.00 85.62 74 TRP A N 1
ATOM 575 C CA . TRP A 1 74 ? -11.643 -2.934 17.868 1.00 85.62 74 TRP A CA 1
ATOM 576 C C . TRP A 1 74 ? -10.974 -1.776 17.132 1.00 85.62 74 TRP A C 1
ATOM 578 O O . TRP A 1 74 ? -10.728 -1.843 15.930 1.00 85.62 74 TRP A O 1
ATOM 588 N N . LEU A 1 75 ? -10.741 -0.664 17.836 1.00 86.88 75 LEU A N 1
ATOM 589 C CA . LEU A 1 75 ? -10.166 0.573 17.277 1.00 86.88 75 LEU A CA 1
ATOM 590 C C . LEU A 1 75 ? -10.883 1.117 16.026 1.00 86.88 75 LEU A C 1
ATOM 592 O O . LEU A 1 75 ? -10.303 1.851 15.227 1.00 86.88 75 LEU A O 1
ATOM 596 N N . GLY A 1 76 ? -12.174 0.803 15.881 1.00 88.75 76 GLY A N 1
ATOM 597 C CA . GLY A 1 76 ? -12.987 1.204 14.733 1.00 88.75 76 GLY A CA 1
ATOM 598 C C . GLY A 1 76 ? -12.872 0.281 13.519 1.00 88.75 76 GLY A C 1
ATOM 599 O O . GLY A 1 76 ? -13.387 0.643 12.461 1.00 88.75 76 GLY A O 1
ATOM 600 N N . PHE A 1 77 ? -12.251 -0.889 13.670 1.00 88.81 77 PHE A N 1
ATOM 601 C CA . PHE A 1 77 ? -12.176 -1.940 12.660 1.00 88.81 77 PHE A CA 1
ATOM 602 C C . PHE A 1 77 ? -12.947 -3.174 13.107 1.00 88.81 77 PHE A C 1
ATOM 604 O O . PHE A 1 77 ? -12.937 -3.522 14.284 1.00 88.81 77 PHE A O 1
ATOM 611 N N . VAL A 1 78 ? -13.603 -3.834 12.162 1.00 88.56 78 VAL A N 1
ATOM 612 C CA . VAL A 1 78 ? -14.212 -5.145 12.355 1.00 88.56 78 VAL A CA 1
ATOM 613 C C . VAL A 1 78 ? -13.102 -6.187 12.290 1.00 88.56 78 VAL A C 1
ATOM 615 O O . VAL A 1 78 ? -12.372 -6.262 11.300 1.00 88.56 78 VAL A O 1
ATOM 618 N N . ILE A 1 79 ? -12.980 -6.959 13.361 1.00 83.06 79 ILE A N 1
ATOM 619 C CA . ILE A 1 79 ? -12.069 -8.083 13.505 1.00 83.06 79 ILE A CA 1
ATOM 620 C C . ILE A 1 79 ? -12.901 -9.349 13.335 1.00 83.06 79 ILE A C 1
ATOM 622 O O . ILE A 1 79 ? -13.749 -9.655 14.173 1.00 83.06 79 ILE A O 1
ATOM 626 N N . ASP A 1 80 ? -12.661 -10.045 12.229 1.00 84.38 80 ASP A N 1
ATOM 627 C CA . ASP A 1 80 ? -13.224 -11.356 11.923 1.00 84.38 80 ASP A CA 1
ATOM 628 C C . ASP A 1 80 ? -12.074 -12.376 11.913 1.00 84.38 80 ASP A C 1
ATOM 630 O O . ASP A 1 80 ? -11.298 -12.412 10.957 1.00 84.38 80 ASP A O 1
ATOM 634 N N . PRO A 1 81 ? -11.927 -13.195 12.967 1.00 77.25 81 PRO A N 1
ATOM 635 C CA . PRO A 1 81 ? -10.868 -14.193 13.050 1.00 77.25 81 PRO A CA 1
ATOM 636 C C . PRO A 1 81 ? -10.953 -15.300 11.987 1.00 77.25 81 PRO A C 1
ATOM 638 O O . PRO A 1 81 ? -9.961 -15.991 11.759 1.00 77.25 81 PRO A O 1
ATOM 641 N N . LYS A 1 82 ? -12.115 -15.503 11.346 1.00 76.12 82 LYS A N 1
ATOM 642 C CA . LYS A 1 82 ? -12.307 -16.540 10.319 1.00 76.12 82 LYS A CA 1
ATOM 643 C C . LYS A 1 82 ? -11.911 -16.064 8.922 1.00 76.12 82 LYS A C 1
ATOM 645 O O . LYS A 1 82 ? -11.646 -16.889 8.045 1.00 76.12 82 LYS A O 1
ATOM 650 N N . GLY A 1 83 ? -11.880 -14.752 8.694 1.00 74.00 83 GLY A N 1
ATOM 651 C CA . GLY A 1 83 ? -11.639 -14.152 7.387 1.00 74.00 83 GLY A CA 1
ATOM 652 C C . GLY A 1 83 ? -10.313 -13.389 7.310 1.00 74.00 83 GLY A C 1
ATOM 653 O O . GLY A 1 83 ? -9.951 -12.677 8.239 1.00 74.00 83 GLY A O 1
ATOM 654 N N . PRO A 1 84 ? -9.600 -13.408 6.168 1.00 75.50 84 PRO A N 1
ATOM 655 C CA . PRO A 1 84 ? -8.408 -12.582 5.979 1.00 75.50 84 PRO A CA 1
ATOM 656 C C . PRO A 1 84 ? -8.770 -11.121 5.660 1.00 75.50 84 PRO A C 1
ATOM 658 O O . PRO A 1 84 ? -8.024 -10.448 4.961 1.00 75.50 84 PRO A O 1
ATOM 661 N N . CYS A 1 85 ? -9.942 -10.632 6.067 1.00 78.12 85 CYS A N 1
ATOM 662 C CA . CYS A 1 85 ? -10.435 -9.306 5.703 1.00 78.12 85 CYS A CA 1
ATOM 663 C C . CYS A 1 85 ? -10.498 -8.420 6.941 1.00 78.12 85 CYS A C 1
ATOM 665 O O . CYS A 1 85 ? -11.036 -8.818 7.968 1.00 78.12 85 CYS A O 1
ATOM 667 N N . VAL A 1 86 ? -10.005 -7.191 6.815 1.00 78.94 86 VAL A N 1
ATOM 668 C CA . VAL A 1 86 ? -10.198 -6.151 7.829 1.00 78.94 86 VAL A CA 1
ATOM 669 C C . VAL A 1 86 ? -11.087 -5.089 7.220 1.00 78.94 86 VAL A C 1
ATOM 671 O O . VAL A 1 86 ? -10.810 -4.580 6.136 1.00 78.94 86 VAL A O 1
ATOM 674 N N . GLN A 1 87 ? -12.165 -4.754 7.917 1.00 87.06 87 GLN A N 1
ATOM 675 C CA . GLN A 1 87 ? -13.116 -3.745 7.467 1.00 87.06 87 GLN A CA 1
ATOM 676 C C . GLN A 1 87 ? -13.211 -2.624 8.491 1.00 87.06 87 GLN A C 1
ATOM 678 O O . GLN A 1 87 ? -12.953 -2.814 9.675 1.00 87.06 87 GLN A O 1
ATOM 683 N N . MET A 1 88 ? -13.600 -1.435 8.050 1.00 91.81 88 MET A N 1
ATOM 684 C CA . MET A 1 88 ? -13.979 -0.375 8.978 1.00 91.81 88 MET A CA 1
ATOM 685 C C . MET A 1 88 ? -15.336 -0.704 9.606 1.00 91.81 88 MET A C 1
ATOM 687 O O . MET A 1 88 ? -16.224 -1.233 8.940 1.00 91.81 88 MET A O 1
ATOM 691 N N . ALA A 1 89 ? -15.528 -0.334 10.871 1.00 91.81 89 ALA A N 1
ATOM 692 C CA . ALA A 1 89 ? -16.851 -0.340 11.485 1.00 91.81 89 ALA A CA 1
ATOM 693 C C . ALA A 1 89 ? -17.816 0.539 10.672 1.00 91.81 89 ALA A C 1
ATOM 695 O O . ALA A 1 89 ? -17.414 1.588 10.161 1.00 91.81 89 ALA A O 1
ATOM 696 N N . ARG A 1 90 ? -19.090 0.138 10.583 1.00 92.25 90 ARG A N 1
ATOM 697 C CA . ARG A 1 90 ? -20.089 0.744 9.682 1.00 92.25 90 ARG A CA 1
ATOM 698 C C . ARG A 1 90 ? -20.135 2.272 9.760 1.00 92.25 90 ARG A C 1
ATOM 700 O O . ARG A 1 90 ? -20.027 2.933 8.733 1.00 92.25 90 ARG A O 1
ATOM 707 N N . ASP A 1 91 ? -20.207 2.837 10.961 1.00 93.56 91 ASP A N 1
ATOM 708 C CA . ASP A 1 91 ? -20.283 4.293 11.143 1.00 93.56 91 ASP A CA 1
ATOM 709 C C . ASP A 1 91 ? -19.024 5.014 10.645 1.00 93.56 91 ASP A C 1
ATOM 711 O O . ASP A 1 91 ? -19.088 6.124 10.117 1.00 93.56 91 ASP A O 1
ATOM 715 N N . LYS A 1 92 ? -17.854 4.382 10.800 1.00 94.69 92 LYS A N 1
ATOM 716 C CA . LYS A 1 92 ? -16.579 4.919 10.310 1.00 94.69 92 LYS A CA 1
ATOM 717 C C . LYS A 1 92 ? -16.493 4.824 8.796 1.00 94.69 92 LYS A C 1
ATOM 719 O O . LYS A 1 92 ? -16.048 5.780 8.169 1.00 94.69 92 LYS A O 1
ATOM 724 N N . HIS A 1 93 ? -16.952 3.711 8.231 1.00 94.50 93 HIS A N 1
ATOM 725 C CA . HIS A 1 93 ? -17.041 3.526 6.792 1.00 94.50 93 HIS A CA 1
ATOM 726 C C . HIS A 1 93 ? -17.949 4.594 6.161 1.00 94.50 93 HIS A C 1
ATOM 728 O O . HIS A 1 93 ? -17.486 5.345 5.310 1.00 94.50 93 HIS A O 1
ATOM 734 N N . LEU A 1 94 ? -19.181 4.769 6.656 1.00 95.81 94 LEU A N 1
ATOM 735 C CA . LEU A 1 94 ? -20.113 5.796 6.163 1.00 95.81 94 LEU A CA 1
ATOM 736 C C . LEU A 1 94 ? -19.521 7.209 6.233 1.00 95.81 94 LEU A C 1
ATOM 738 O O . LEU A 1 94 ? -19.664 7.999 5.302 1.00 95.81 94 LEU A O 1
ATOM 742 N N . LEU A 1 95 ? -18.809 7.520 7.316 1.00 96.62 95 LEU A N 1
ATOM 743 C CA . LEU A 1 95 ? -18.144 8.807 7.482 1.00 96.62 95 LEU A CA 1
ATOM 744 C C . LEU A 1 95 ? -17.013 9.025 6.459 1.00 96.62 95 LEU A C 1
ATOM 746 O O . LEU A 1 95 ? -16.878 10.123 5.922 1.00 96.62 95 LEU A O 1
ATOM 750 N N . VAL A 1 96 ? -16.207 7.999 6.176 1.00 97.06 96 VAL A N 1
ATOM 751 C CA . VAL A 1 96 ? -15.144 8.048 5.156 1.00 97.06 96 VAL A CA 1
ATOM 752 C C . VAL A 1 96 ? -15.736 8.209 3.757 1.00 97.06 96 VAL A C 1
ATOM 754 O O . VAL A 1 96 ? -15.283 9.072 3.006 1.00 97.06 96 VAL A O 1
ATOM 757 N N . MET A 1 97 ? -16.780 7.444 3.434 1.00 97.00 97 MET A N 1
ATOM 758 C CA . MET A 1 97 ? -17.484 7.542 2.153 1.00 97.00 97 MET A CA 1
ATOM 759 C C . MET A 1 97 ? -18.095 8.938 1.961 1.00 97.00 97 MET A C 1
ATOM 761 O O . MET A 1 97 ? -17.914 9.551 0.911 1.00 97.00 97 MET A O 1
ATOM 765 N N . GLY A 1 98 ? -18.716 9.502 3.003 1.00 97.94 98 GLY A N 1
ATOM 766 C CA . GLY A 1 98 ? -19.242 10.869 2.975 1.00 97.94 98 GLY A CA 1
ATOM 767 C C . GLY A 1 98 ? -18.165 11.925 2.699 1.00 97.94 98 GLY A C 1
ATOM 768 O O . GLY A 1 98 ? -18.367 12.806 1.868 1.00 97.94 98 GLY A O 1
ATOM 769 N N . ILE A 1 99 ? -16.987 11.808 3.326 1.00 98.00 99 ILE A N 1
ATOM 770 C CA . ILE A 1 99 ? -15.848 12.705 3.061 1.00 98.00 99 ILE A CA 1
ATOM 771 C C . ILE A 1 99 ? -15.419 12.637 1.591 1.00 98.00 99 ILE A C 1
ATOM 773 O O . ILE A 1 99 ? -15.155 13.671 0.975 1.00 98.00 99 ILE A O 1
ATOM 777 N N . LEU A 1 100 ? -15.330 11.435 1.021 1.00 98.12 100 LEU A N 1
ATOM 778 C CA . LEU A 1 100 ? -14.909 11.270 -0.367 1.00 98.12 100 LEU A CA 1
ATOM 779 C C . LEU A 1 100 ? -15.948 11.801 -1.360 1.00 98.12 100 LEU A C 1
ATOM 781 O O . LEU A 1 100 ? -15.553 12.383 -2.369 1.00 98.12 100 LEU A O 1
ATOM 785 N N . GLU A 1 101 ? -17.247 11.681 -1.075 1.00 98.31 101 GLU A N 1
ATOM 786 C CA . GLU A 1 101 ? -18.295 12.293 -1.906 1.00 98.31 101 GLU A CA 1
ATOM 787 C C . GLU A 1 101 ? -18.251 13.832 -1.864 1.00 98.31 101 GLU A C 1
ATOM 789 O O . GLU A 1 101 ? -18.364 14.501 -2.898 1.00 98.31 101 GLU A O 1
ATOM 794 N N . GLU A 1 102 ? -17.985 14.430 -0.699 1.00 97.94 102 GLU A N 1
ATOM 795 C CA . GLU A 1 102 ? -17.748 15.877 -0.593 1.00 97.94 102 GLU A CA 1
ATOM 796 C C . GLU A 1 102 ? -16.531 16.326 -1.419 1.00 97.94 102 GLU A C 1
ATOM 798 O O . GLU A 1 102 ? -16.582 17.333 -2.133 1.00 97.94 102 GLU A O 1
ATOM 803 N N . LEU A 1 103 ? -15.438 15.560 -1.380 1.00 97.62 103 LEU A N 1
ATOM 804 C CA . LEU A 1 103 ? -14.244 15.852 -2.172 1.00 97.62 103 LEU A CA 1
ATOM 805 C C . LEU A 1 103 ? -14.501 15.676 -3.675 1.00 97.62 103 LEU A C 1
ATOM 807 O O . LEU A 1 103 ? -14.132 16.551 -4.457 1.00 97.62 103 LEU A O 1
ATOM 811 N N . LYS A 1 104 ? -15.182 14.600 -4.086 1.00 97.81 104 LYS A N 1
ATOM 812 C CA . LYS A 1 104 ? -15.555 14.289 -5.480 1.00 97.81 104 LYS A CA 1
ATOM 813 C C . LYS A 1 104 ? -16.482 15.343 -6.090 1.00 97.81 104 LYS A C 1
ATOM 815 O O . LYS A 1 104 ? -16.257 15.787 -7.222 1.00 97.81 104 LYS A O 1
ATOM 820 N N . SER A 1 105 ? -17.482 15.804 -5.339 1.00 97.38 105 SER A N 1
ATOM 821 C CA . SER A 1 105 ? -18.379 16.899 -5.751 1.00 97.38 105 SER A CA 1
ATOM 822 C C . SER A 1 105 ? -17.658 18.249 -5.883 1.00 97.38 105 SER A C 1
ATOM 824 O O . SER A 1 105 ? -18.145 19.161 -6.554 1.00 97.38 105 SER A O 1
ATOM 826 N N . GLY A 1 106 ? -16.449 18.372 -5.326 1.00 95.94 106 GLY A N 1
ATOM 827 C CA . GLY A 1 106 ? -15.669 19.602 -5.355 1.00 95.94 106 GLY A CA 1
ATOM 828 C C . GLY A 1 106 ? -16.209 20.645 -4.382 1.00 95.94 106 GLY A C 1
ATOM 829 O O . GLY A 1 106 ? -16.159 21.837 -4.699 1.00 95.94 106 GLY A O 1
ATOM 830 N N . LYS A 1 107 ? -16.737 20.204 -3.232 1.00 96.44 107 LYS A N 1
ATOM 831 C CA . LYS A 1 107 ? -17.152 21.067 -2.123 1.00 96.44 107 LYS A CA 1
ATOM 832 C C . LYS A 1 107 ? -15.965 21.906 -1.644 1.00 96.44 107 LYS A C 1
ATOM 834 O O . LYS A 1 107 ? -14.855 21.399 -1.492 1.00 96.44 107 LYS A O 1
ATOM 839 N N . VAL A 1 108 ? -16.190 23.196 -1.405 1.00 96.19 108 VAL A N 1
ATOM 840 C CA . VAL A 1 108 ? -15.175 24.070 -0.797 1.00 96.19 108 VAL A CA 1
ATOM 841 C C . VAL A 1 108 ? -15.054 23.723 0.684 1.00 96.19 108 VAL A C 1
ATOM 843 O O . VAL A 1 108 ? -16.061 23.621 1.382 1.00 96.19 108 VAL A O 1
ATOM 846 N N . MET A 1 109 ? -13.824 23.539 1.158 1.00 95.94 109 MET A N 1
ATOM 847 C CA . MET A 1 109 ? -13.534 23.159 2.539 1.00 95.94 109 MET A CA 1
ATOM 848 C C . MET A 1 109 ? -12.526 24.133 3.149 1.00 95.94 109 MET A C 1
ATOM 850 O O . MET A 1 109 ? -11.568 24.537 2.489 1.00 95.94 109 MET A O 1
ATOM 854 N N . SER A 1 110 ? -12.713 24.490 4.418 1.00 96.12 110 SER A N 1
ATOM 855 C CA . SER A 1 110 ? -11.715 25.235 5.189 1.00 96.12 110 SER A CA 1
ATOM 856 C C . SER A 1 110 ? -10.461 24.389 5.436 1.00 96.12 110 SER A C 1
ATOM 858 O O . SER A 1 110 ? -10.499 23.159 5.386 1.00 96.12 110 SER A O 1
ATOM 860 N N . ALA A 1 111 ? -9.340 25.021 5.779 1.00 93.75 111 ALA A N 1
ATOM 861 C CA . ALA A 1 111 ? -8.094 24.325 6.095 1.00 93.75 111 ALA A CA 1
ATOM 862 C C . ALA A 1 111 ? -8.262 23.305 7.239 1.00 93.75 111 ALA A C 1
ATOM 864 O O . ALA A 1 111 ? -7.683 22.216 7.193 1.00 93.75 111 ALA A O 1
ATOM 865 N N . SER A 1 112 ? -9.100 23.614 8.238 1.00 94.38 112 SER A N 1
ATOM 866 C CA . SER A 1 112 ? -9.415 22.692 9.335 1.00 94.38 112 SER A CA 1
ATOM 867 C C . SER A 1 112 ? -10.264 21.506 8.869 1.00 94.38 112 SER A C 1
ATOM 869 O O . SER A 1 112 ? -9.987 20.367 9.255 1.00 94.38 112 SER A O 1
ATOM 871 N N . GLN A 1 113 ? -11.242 21.738 7.989 1.00 96.06 113 GLN A N 1
ATOM 872 C CA . GLN A 1 113 ? -12.039 20.676 7.374 1.00 96.06 113 GLN A CA 1
ATOM 873 C C . GLN A 1 113 ? -11.174 19.769 6.495 1.00 96.06 113 GLN A C 1
ATOM 875 O O . GLN A 1 113 ? -11.262 18.551 6.627 1.00 96.06 113 GLN A O 1
ATOM 880 N N . ILE A 1 114 ? -10.281 20.336 5.676 1.00 95.81 114 ILE A N 1
ATOM 881 C CA . ILE A 1 114 ? -9.318 19.577 4.863 1.00 95.81 114 ILE A CA 1
ATOM 882 C C . ILE A 1 114 ? -8.419 18.733 5.771 1.00 95.81 114 ILE A C 1
ATOM 884 O O . ILE A 1 114 ? -8.260 17.535 5.549 1.00 95.81 114 ILE A O 1
ATOM 888 N N . ALA A 1 115 ? -7.845 19.322 6.824 1.00 95.06 115 ALA A N 1
ATOM 889 C CA . ALA A 1 115 ? -6.981 18.594 7.748 1.00 95.06 115 ALA A CA 1
ATOM 890 C C . ALA A 1 115 ? -7.708 17.427 8.439 1.00 95.06 115 ALA A C 1
ATOM 892 O O . ALA A 1 115 ? -7.153 16.330 8.512 1.00 95.06 115 ALA A O 1
ATOM 893 N N . SER A 1 116 ? -8.942 17.652 8.900 1.00 96.25 116 SER A N 1
ATOM 894 C CA . SER A 1 116 ? -9.795 16.625 9.511 1.00 96.25 116 SER A CA 1
ATOM 895 C C . SER A 1 116 ? -10.141 15.512 8.518 1.00 96.25 116 SER A C 1
ATOM 897 O O . SER A 1 116 ? -9.986 14.332 8.839 1.00 96.25 116 SER A O 1
ATOM 899 N N . ALA A 1 117 ? -10.543 15.876 7.297 1.00 96.62 117 ALA A N 1
ATOM 900 C CA . ALA A 1 117 ? -10.864 14.938 6.228 1.00 96.62 117 ALA A CA 1
ATOM 901 C C . ALA A 1 117 ? -9.664 14.046 5.889 1.00 96.62 117 ALA A C 1
ATOM 903 O O . ALA A 1 117 ? -9.767 12.824 5.970 1.00 96.62 117 ALA A O 1
ATOM 904 N N . LEU A 1 118 ? -8.498 14.636 5.605 1.00 95.94 118 LEU A N 1
ATOM 905 C CA . LEU A 1 118 ? -7.304 13.865 5.244 1.00 95.94 118 LEU A CA 1
ATOM 906 C C . LEU A 1 118 ? -6.778 13.005 6.395 1.00 95.94 118 LEU A C 1
ATOM 908 O O . LEU A 1 118 ? -6.297 11.904 6.149 1.00 95.94 118 LEU A O 1
ATOM 912 N N . GLY A 1 119 ? -6.907 13.455 7.648 1.00 96.12 119 GLY A N 1
ATOM 913 C CA . GLY A 1 119 ? -6.573 12.627 8.811 1.00 96.12 119 GLY A CA 1
ATOM 914 C C . GLY A 1 119 ? -7.441 11.366 8.899 1.00 96.12 119 GLY A C 1
ATOM 915 O O . GLY A 1 119 ? -6.934 10.280 9.174 1.00 96.12 119 GLY A O 1
ATOM 916 N N . ARG A 1 120 ? -8.739 11.490 8.603 1.00 96.38 120 ARG A N 1
ATOM 917 C CA . ARG A 1 120 ? -9.685 10.362 8.595 1.00 96.38 120 ARG A CA 1
ATOM 918 C C . ARG A 1 120 ? -9.463 9.428 7.411 1.00 96.38 120 ARG A C 1
ATOM 920 O O . ARG A 1 120 ? -9.498 8.219 7.604 1.00 96.38 120 ARG A O 1
ATOM 927 N N . LEU A 1 121 ? -9.170 9.969 6.227 1.00 96.00 121 LEU A N 1
ATOM 928 C CA . LEU A 1 121 ? -8.788 9.160 5.066 1.00 96.00 121 LEU A CA 1
ATOM 929 C C . LEU A 1 121 ? -7.485 8.398 5.328 1.00 96.00 121 LEU A C 1
ATOM 931 O O . LEU A 1 121 ? -7.413 7.203 5.071 1.00 96.00 121 LEU A O 1
ATOM 935 N N . GLN A 1 122 ? -6.479 9.048 5.917 1.00 95.00 122 GLN A N 1
ATOM 936 C CA . GLN A 1 122 ? -5.229 8.389 6.294 1.00 95.00 122 GLN A CA 1
ATOM 937 C C . GLN A 1 122 ? -5.464 7.247 7.284 1.00 95.00 122 GLN A C 1
ATOM 939 O O . GLN A 1 122 ? -4.881 6.179 7.119 1.00 95.00 122 GLN A O 1
ATOM 944 N N . TRP A 1 123 ? -6.332 7.438 8.279 1.00 94.38 123 TRP A N 1
ATOM 945 C CA . TRP A 1 123 ? -6.736 6.359 9.181 1.00 94.38 123 TRP A CA 1
ATOM 946 C C . TRP A 1 123 ? -7.441 5.218 8.428 1.00 94.38 123 TRP A C 1
ATOM 948 O O . TRP A 1 123 ? -7.087 4.056 8.625 1.00 94.38 123 TRP A O 1
ATOM 958 N N . ALA A 1 124 ? -8.362 5.540 7.513 1.00 93.25 124 ALA A N 1
ATOM 959 C CA . ALA A 1 124 ? -9.115 4.566 6.720 1.00 93.25 124 ALA A CA 1
ATOM 960 C C . ALA A 1 124 ? -8.216 3.672 5.855 1.00 93.25 124 ALA A C 1
ATOM 962 O O . ALA A 1 124 ? -8.477 2.477 5.723 1.00 93.25 124 ALA A O 1
ATOM 963 N N . THR A 1 125 ? -7.102 4.213 5.345 1.00 91.12 125 THR A N 1
ATOM 964 C CA . THR A 1 125 ? -6.112 3.421 4.591 1.00 91.12 125 THR A CA 1
ATOM 965 C C . THR A 1 125 ? -5.492 2.282 5.409 1.00 91.12 125 THR A C 1
ATOM 967 O O . THR A 1 125 ? -4.878 1.393 4.841 1.00 91.12 125 THR A O 1
ATOM 970 N N . THR A 1 126 ? -5.655 2.249 6.735 1.00 88.25 126 THR A N 1
ATOM 971 C CA . THR A 1 126 ? -5.215 1.104 7.553 1.00 88.25 126 THR A CA 1
ATOM 972 C C . THR A 1 126 ? -6.049 -0.149 7.264 1.00 88.25 126 THR A C 1
ATOM 974 O O . THR A 1 126 ? -5.510 -1.249 7.283 1.00 88.25 126 THR A O 1
ATOM 977 N N . ALA A 1 127 ? -7.341 0.004 6.936 1.00 85.94 127 ALA A N 1
ATOM 978 C CA . ALA A 1 127 ? -8.189 -1.116 6.512 1.00 85.94 127 ALA A CA 1
ATOM 979 C C . ALA A 1 127 ? -7.892 -1.566 5.072 1.00 85.94 127 ALA A C 1
ATOM 981 O O . ALA A 1 127 ? -8.074 -2.734 4.745 1.00 85.94 127 ALA A O 1
ATOM 982 N N . CYS A 1 128 ? -7.411 -0.656 4.222 1.00 85.81 128 CYS A N 1
ATOM 983 C CA . CYS A 1 128 ? -7.017 -0.940 2.842 1.00 85.81 128 CYS A CA 1
ATOM 984 C C . CYS A 1 128 ? -5.649 -0.298 2.552 1.00 85.81 128 CYS A C 1
ATOM 986 O O . CYS A 1 128 ? -5.603 0.808 2.004 1.00 85.81 128 CYS A O 1
ATOM 988 N N . PRO A 1 129 ? -4.528 -0.938 2.945 1.00 83.75 129 PRO A N 1
ATOM 989 C CA . PRO A 1 129 ? -3.183 -0.375 2.791 1.00 83.75 129 PRO A CA 1
ATOM 990 C C . PRO A 1 129 ? -2.852 0.065 1.365 1.00 83.75 129 PRO A C 1
ATOM 992 O O . PRO A 1 129 ? -2.228 1.112 1.190 1.00 83.75 129 PRO A O 1
ATOM 995 N N . LEU A 1 130 ? -3.385 -0.638 0.357 1.00 83.38 130 LEU A N 1
ATOM 996 C CA . LEU A 1 130 ? -3.201 -0.296 -1.056 1.00 83.38 130 LEU A CA 1
ATOM 997 C C . LEU A 1 130 ? -3.704 1.107 -1.423 1.00 83.38 130 LEU A C 1
ATOM 999 O O . LEU A 1 130 ? -3.242 1.704 -2.389 1.00 83.38 130 LEU A O 1
ATOM 1003 N N . SER A 1 131 ? -4.618 1.677 -0.634 1.00 89.00 131 SER A N 1
ATOM 1004 C CA . SER A 1 131 ? -5.131 3.033 -0.844 1.00 89.00 131 SER A CA 1
ATOM 1005 C C . SER A 1 131 ? -4.176 4.144 -0.366 1.00 89.00 131 SER A C 1
ATOM 1007 O O . SER A 1 131 ? -4.387 5.317 -0.684 1.00 89.00 131 SER A O 1
ATOM 1009 N N . LYS A 1 132 ? -3.101 3.824 0.370 1.00 89.12 132 LYS A N 1
ATOM 1010 C CA . LYS A 1 132 ? -2.180 4.827 0.937 1.00 89.12 132 LYS A CA 1
ATOM 1011 C C . LYS A 1 132 ? -1.523 5.737 -0.108 1.00 89.12 132 LYS A C 1
ATOM 1013 O O . LYS A 1 132 ? -1.529 6.954 0.121 1.00 89.12 132 LYS A O 1
ATOM 1018 N N . PRO A 1 133 ? -0.971 5.248 -1.240 1.00 89.38 133 PRO A N 1
ATOM 1019 C CA . PRO A 1 133 ? -0.295 6.127 -2.196 1.00 89.38 133 PRO A CA 1
ATOM 1020 C C . PRO A 1 133 ? -1.224 7.173 -2.801 1.00 89.38 133 PRO A C 1
ATOM 1022 O O . PRO A 1 133 ? -0.792 8.303 -3.037 1.00 89.38 133 PRO A O 1
ATOM 1025 N N . PHE A 1 134 ? -2.507 6.838 -2.962 1.00 91.25 134 PHE A N 1
ATOM 1026 C CA . PHE A 1 134 ? -3.538 7.723 -3.502 1.00 91.25 134 PHE A CA 1
ATOM 1027 C C . PHE A 1 134 ? -3.717 8.994 -2.677 1.00 91.25 134 PHE A C 1
ATOM 1029 O O . PHE A 1 134 ? -4.119 10.011 -3.230 1.00 91.25 134 PHE A O 1
ATOM 1036 N N . LEU A 1 135 ? -3.360 8.997 -1.385 1.00 92.31 135 LEU A N 1
ATOM 1037 C CA . LEU A 1 135 ? -3.436 10.196 -0.546 1.00 92.31 135 LEU A CA 1
ATOM 1038 C C . LEU A 1 135 ? -2.329 11.214 -0.825 1.00 92.31 135 LEU A C 1
ATOM 1040 O O . LEU A 1 135 ? -2.416 12.360 -0.376 1.00 92.31 135 LEU A O 1
ATOM 1044 N N . LYS A 1 136 ? -1.277 10.852 -1.565 1.00 90.31 136 LYS A N 1
ATOM 1045 C CA . LYS A 1 136 ? -0.145 11.754 -1.790 1.00 90.31 136 LYS A CA 1
ATOM 1046 C C . LYS A 1 136 ? -0.553 13.060 -2.500 1.00 90.31 136 LYS A C 1
ATOM 1048 O O . LYS A 1 136 ? -0.190 14.126 -1.986 1.00 90.31 136 LYS A O 1
ATOM 1053 N N . PRO A 1 137 ? -1.331 13.034 -3.599 1.00 91.19 137 PRO A N 1
ATOM 1054 C CA . PRO A 1 137 ? -1.894 14.243 -4.198 1.00 91.19 137 PRO A CA 1
ATOM 1055 C C . PRO A 1 137 ? -2.764 15.059 -3.236 1.00 91.19 137 PRO A C 1
ATOM 1057 O O . PRO A 1 137 ? -2.683 16.284 -3.242 1.00 91.19 137 PRO A O 1
ATOM 1060 N N . PHE A 1 138 ? -3.527 14.414 -2.349 1.00 93.69 138 PHE A N 1
ATOM 1061 C CA . PHE A 1 138 ? -4.359 15.109 -1.360 1.00 93.69 138 PHE A CA 1
ATOM 1062 C C . PHE A 1 138 ? -3.513 15.887 -0.350 1.00 93.69 138 PHE A C 1
ATOM 1064 O O . PHE A 1 138 ? -3.827 17.030 -0.023 1.00 93.69 138 PHE A O 1
ATOM 1071 N N . TRP A 1 139 ? -2.402 15.312 0.114 1.00 92.50 139 TRP A N 1
ATOM 1072 C CA . TRP A 1 139 ? -1.468 16.015 0.996 1.00 92.50 139 TRP A CA 1
ATOM 1073 C C . TRP A 1 139 ? -0.760 17.177 0.294 1.00 92.50 139 TRP A C 1
ATOM 1075 O O . TRP A 1 139 ? -0.544 18.221 0.912 1.00 92.50 139 TRP A O 1
ATOM 1085 N N . ALA A 1 140 ? -0.421 17.020 -0.989 1.00 90.88 140 ALA A N 1
ATOM 1086 C CA . ALA A 1 140 ? 0.120 18.111 -1.798 1.00 90.88 140 ALA A CA 1
ATOM 1087 C C . ALA A 1 140 ? -0.905 19.245 -1.958 1.00 90.88 140 ALA A C 1
ATOM 1089 O O . ALA A 1 140 ? -0.562 20.407 -1.754 1.00 90.88 140 ALA A O 1
ATOM 1090 N N . TRP A 1 141 ? -2.169 18.895 -2.215 1.00 91.75 141 TRP A N 1
ATOM 1091 C CA . TRP A 1 141 ? -3.288 19.831 -2.246 1.00 91.75 141 TRP A CA 1
ATOM 1092 C C . TRP A 1 141 ? -3.445 20.565 -0.909 1.00 91.75 141 TRP A C 1
ATOM 1094 O O . TRP A 1 141 ? -3.398 21.789 -0.894 1.00 91.75 141 TRP A O 1
ATOM 1104 N N . LYS A 1 142 ? -3.500 19.859 0.229 1.00 93.00 142 LYS A N 1
ATOM 1105 C CA . LYS A 1 142 ? -3.557 20.495 1.560 1.00 93.00 142 LYS A CA 1
ATOM 1106 C C . LYS A 1 142 ? -2.408 21.480 1.785 1.00 93.00 142 LYS A C 1
ATOM 1108 O O . LYS A 1 142 ? -2.629 22.537 2.359 1.00 93.00 142 LYS A O 1
ATOM 1113 N N . LYS A 1 143 ? -1.186 21.145 1.358 1.00 91.12 143 LYS A N 1
ATOM 1114 C CA . LYS A 1 143 ? -0.019 22.027 1.524 1.00 91.12 143 LYS A CA 1
ATOM 1115 C C . LYS A 1 143 ? -0.133 23.316 0.697 1.00 91.12 143 LYS A C 1
ATOM 1117 O O . LYS A 1 143 ? 0.432 24.327 1.096 1.00 91.12 143 LYS A O 1
ATOM 1122 N N . ALA A 1 144 ? -0.834 23.278 -0.435 1.00 88.50 144 ALA A N 1
ATOM 1123 C CA . ALA A 1 144 ? -0.983 24.422 -1.330 1.00 88.50 144 ALA A CA 1
ATOM 1124 C C . ALA A 1 144 ? -2.016 25.463 -0.851 1.00 88.50 144 ALA A C 1
ATOM 1126 O O . ALA A 1 144 ? -1.952 26.606 -1.291 1.00 88.50 144 ALA A O 1
ATOM 1127 N N . TYR A 1 145 ? -2.943 25.104 0.048 1.00 84.94 145 TYR A N 1
ATOM 1128 C CA . TYR A 1 145 ? -4.003 26.002 0.526 1.00 84.94 145 TYR A CA 1
ATOM 1129 C C . TYR A 1 145 ? -3.855 26.312 2.019 1.00 84.94 145 TYR A C 1
ATOM 1131 O O . TYR A 1 145 ? -3.835 25.408 2.852 1.00 84.94 145 TYR A O 1
ATOM 1139 N N . LEU A 1 146 ? -3.802 27.602 2.365 1.00 77.94 146 LEU A N 1
ATOM 1140 C CA . LEU A 1 146 ? -3.601 28.058 3.748 1.00 77.94 146 LEU A CA 1
ATOM 1141 C C . LEU A 1 146 ? -4.911 28.280 4.523 1.00 77.94 146 LEU A C 1
ATOM 1143 O O . LEU A 1 146 ? -4.929 28.125 5.740 1.00 77.94 146 LEU A O 1
ATOM 1147 N N . THR A 1 147 ? -6.006 28.629 3.841 1.00 85.56 147 THR A N 1
ATOM 1148 C CA . THR A 1 147 ? -7.257 29.081 4.484 1.00 85.56 147 THR A CA 1
ATOM 1149 C C . THR A 1 147 ? -8.462 28.222 4.112 1.00 85.56 147 THR A C 1
ATOM 1151 O O . THR A 1 147 ? -9.126 27.673 4.990 1.00 85.56 147 THR A O 1
ATOM 1154 N N . ALA A 1 148 ? -8.732 28.063 2.820 1.00 90.12 148 ALA A N 1
ATOM 1155 C CA . ALA A 1 148 ? -9.761 27.191 2.271 1.00 90.12 148 ALA A CA 1
ATOM 1156 C C . ALA A 1 148 ? -9.360 26.755 0.858 1.00 90.12 148 ALA A C 1
ATOM 1158 O O . ALA A 1 148 ? -8.583 27.436 0.190 1.00 90.12 148 ALA A O 1
ATOM 1159 N N . GLY A 1 149 ? -9.885 25.623 0.400 1.00 91.00 149 GLY A N 1
ATOM 1160 C CA . GLY A 1 149 ? -9.557 25.078 -0.910 1.00 91.00 149 GLY A CA 1
ATOM 1161 C C . GLY A 1 149 ? -10.733 24.347 -1.535 1.00 91.00 149 GLY A C 1
ATOM 1162 O O . GLY A 1 149 ? -11.482 23.641 -0.858 1.00 91.00 149 GLY A O 1
ATOM 1163 N N . ARG A 1 150 ? -10.870 24.495 -2.855 1.00 94.56 150 ARG A N 1
ATOM 1164 C CA . ARG A 1 150 ? -11.728 23.637 -3.672 1.00 94.56 150 ARG A CA 1
ATOM 1165 C C . ARG A 1 150 ? -10.886 22.483 -4.231 1.00 94.56 150 ARG A C 1
ATOM 1167 O O . ARG A 1 150 ? -9.809 22.750 -4.769 1.00 94.56 150 ARG A O 1
ATOM 1174 N N . PRO A 1 151 ? -11.335 21.221 -4.136 1.00 94.69 151 PRO A N 1
ATOM 1175 C CA . PRO A 1 151 ? -10.655 20.098 -4.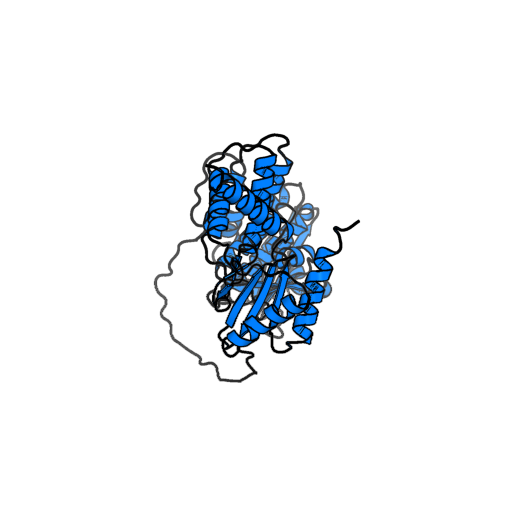770 1.00 94.69 151 PRO A CA 1
ATOM 1176 C C . PRO A 1 151 ? -10.526 20.299 -6.287 1.00 94.69 151 PRO A C 1
ATOM 1178 O O . PRO A 1 151 ? -11.522 20.498 -6.987 1.00 94.69 151 PRO A O 1
ATOM 1181 N N . GLY A 1 152 ? -9.296 20.236 -6.802 1.00 93.75 152 GLY A N 1
ATOM 1182 C CA . GLY A 1 152 ? -9.030 20.251 -8.243 1.00 93.75 152 GLY A CA 1
ATOM 1183 C C . GLY A 1 152 ? -9.466 18.951 -8.933 1.00 93.75 152 GLY A C 1
ATOM 1184 O O . GLY A 1 152 ? -9.803 17.970 -8.270 1.00 93.75 152 GLY A O 1
ATOM 1185 N N . LYS A 1 153 ? -9.416 18.915 -10.274 1.00 93.44 153 LYS A N 1
ATOM 1186 C CA . LYS A 1 153 ? -9.836 17.751 -11.087 1.00 93.44 153 LYS A CA 1
ATOM 1187 C C . LYS A 1 153 ? -9.190 16.438 -10.620 1.00 93.44 153 LYS A C 1
ATOM 1189 O O . LYS A 1 153 ? -9.899 15.461 -10.407 1.00 93.44 153 LYS A O 1
ATOM 1194 N N . LEU A 1 154 ? -7.880 16.454 -10.364 1.00 91.12 154 LEU A N 1
ATOM 1195 C CA . LEU A 1 154 ? -7.137 15.286 -9.883 1.00 91.12 154 LEU A CA 1
ATOM 1196 C C . LEU A 1 154 ? -7.667 14.752 -8.543 1.00 91.12 154 LEU A C 1
ATOM 1198 O O . LEU A 1 154 ? -7.926 13.562 -8.407 1.00 91.12 154 LEU A O 1
ATOM 1202 N N . ILE A 1 155 ? -7.865 15.629 -7.556 1.00 94.75 155 ILE A N 1
ATOM 1203 C CA . ILE A 1 155 ? -8.360 15.232 -6.228 1.00 94.75 155 ILE A CA 1
ATOM 1204 C C . ILE A 1 155 ? -9.762 14.638 -6.332 1.00 94.75 155 ILE A C 1
ATOM 1206 O O . ILE A 1 155 ? -10.055 13.627 -5.696 1.00 94.75 155 ILE A O 1
ATOM 1210 N N . ARG A 1 156 ? -10.617 15.227 -7.171 1.00 97.00 156 ARG A N 1
ATOM 1211 C CA . ARG A 1 156 ? -11.977 14.734 -7.412 1.00 97.00 156 ARG A CA 1
ATOM 1212 C C . ARG A 1 156 ? -11.971 13.343 -8.049 1.00 97.00 156 ARG A C 1
ATOM 1214 O O . ARG A 1 156 ? -12.698 12.470 -7.587 1.00 97.00 156 ARG A O 1
ATOM 1221 N N . ALA A 1 157 ? -11.118 13.129 -9.050 1.00 93.88 157 ALA A N 1
ATOM 1222 C CA . ALA A 1 157 ? -10.953 11.842 -9.721 1.00 93.88 157 ALA A CA 1
ATOM 1223 C C . ALA A 1 157 ? -10.442 10.750 -8.766 1.00 93.88 157 ALA A C 1
ATOM 1225 O O . ALA A 1 157 ? -11.045 9.686 -8.655 1.00 93.88 157 ALA A O 1
ATOM 1226 N N . LEU A 1 158 ? -9.393 11.042 -7.992 1.00 94.25 158 LEU A N 1
ATOM 1227 C CA . LEU A 1 158 ? -8.870 10.101 -6.997 1.00 94.25 158 LEU A CA 1
ATOM 1228 C C . LEU A 1 158 ? -9.877 9.824 -5.876 1.00 94.25 158 LEU A C 1
ATOM 1230 O O . LEU A 1 158 ? -9.907 8.720 -5.346 1.00 94.25 158 LEU A O 1
ATOM 1234 N N . SER A 1 159 ? -10.727 10.796 -5.530 1.00 96.50 159 SER A N 1
ATOM 1235 C CA . SER A 1 159 ? -11.807 10.580 -4.558 1.00 96.50 159 SER A CA 1
ATOM 1236 C C . SER A 1 159 ? -12.845 9.587 -5.085 1.00 96.50 159 SER A C 1
ATOM 1238 O O . SER A 1 159 ? -13.285 8.722 -4.336 1.00 96.50 159 SER A O 1
ATOM 1240 N N . ALA A 1 160 ? -13.195 9.661 -6.375 1.00 95.44 160 ALA A N 1
ATOM 1241 C CA . ALA A 1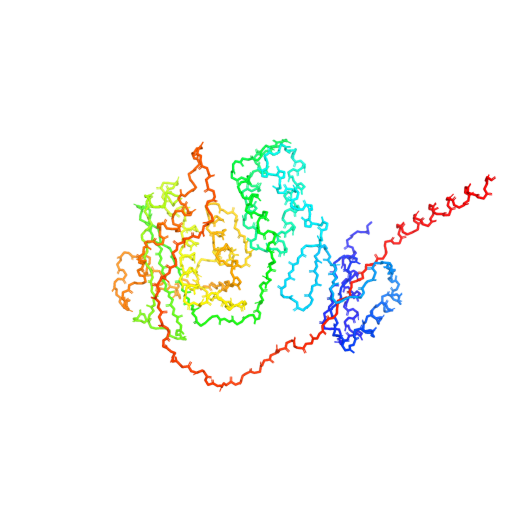 160 ? -14.085 8.694 -7.023 1.00 95.44 160 ALA A CA 1
ATOM 1242 C C . ALA A 1 160 ? -13.488 7.277 -7.059 1.00 95.44 160 ALA A C 1
ATOM 1244 O O . ALA A 1 160 ? -14.187 6.296 -6.800 1.00 95.44 160 ALA A O 1
ATOM 1245 N N . LEU A 1 161 ? -12.184 7.172 -7.318 1.00 92.25 161 LEU A N 1
ATOM 1246 C CA . LEU A 1 161 ? -11.482 5.894 -7.264 1.00 92.25 161 LEU A CA 1
ATOM 1247 C C . LEU A 1 161 ? -11.463 5.328 -5.838 1.00 92.25 161 LEU A C 1
ATOM 1249 O O . LEU A 1 161 ? -11.842 4.181 -5.635 1.00 92.25 161 LEU A O 1
ATOM 1253 N N . LEU A 1 162 ? -11.099 6.138 -4.839 1.00 93.88 162 LEU A N 1
ATOM 1254 C CA . LEU A 1 162 ? -11.082 5.719 -3.435 1.00 93.88 162 LEU A CA 1
ATOM 1255 C C . LEU A 1 162 ? -12.462 5.296 -2.918 1.00 93.88 162 LEU A C 1
ATOM 1257 O O . LEU A 1 162 ? -12.529 4.366 -2.121 1.00 93.88 162 LEU A O 1
ATOM 1261 N N . LEU A 1 163 ? -13.549 5.925 -3.383 1.00 94.50 163 LEU A N 1
ATOM 1262 C CA . LEU A 1 163 ? -14.915 5.464 -3.099 1.00 94.50 163 LEU A CA 1
ATOM 1263 C C . LEU A 1 163 ? -15.110 4.023 -3.571 1.00 94.50 163 LEU A C 1
ATOM 1265 O O . LEU A 1 163 ? -15.552 3.181 -2.799 1.00 94.50 163 LEU A O 1
ATOM 1269 N N . SER A 1 164 ? -14.713 3.739 -4.811 1.00 90.62 164 SER A N 1
ATOM 1270 C CA . SER A 1 164 ? -14.820 2.395 -5.386 1.00 90.62 164 SER A CA 1
ATOM 1271 C C . SER A 1 164 ? -13.944 1.394 -4.627 1.00 90.62 164 SER A C 1
ATOM 1273 O O . SER A 1 164 ? -14.380 0.289 -4.334 1.00 90.62 164 SER A O 1
ATOM 1275 N N . LEU A 1 165 ? -12.723 1.791 -4.250 1.00 89.31 165 LEU A N 1
ATOM 1276 C CA . LEU A 1 165 ? -11.787 0.925 -3.529 1.00 89.31 165 LEU A CA 1
ATOM 1277 C C . LEU A 1 165 ? -12.236 0.602 -2.102 1.00 89.31 165 LEU A C 1
ATOM 1279 O O . LEU A 1 165 ? -12.030 -0.520 -1.649 1.00 89.31 165 LEU A O 1
ATOM 1283 N N . PHE A 1 166 ? -12.826 1.557 -1.378 1.00 90.50 166 PHE A N 1
ATOM 1284 C CA . PHE A 1 166 ? -13.290 1.312 -0.010 1.00 90.50 166 PHE A CA 1
ATOM 1285 C C . PHE A 1 166 ? -14.586 0.502 0.064 1.00 90.50 166 PHE A C 1
ATOM 1287 O O . PHE A 1 166 ? -14.882 -0.024 1.137 1.00 90.50 166 PHE A O 1
ATOM 1294 N N . ASP A 1 167 ? -15.322 0.375 -1.040 1.00 86.56 167 ASP A N 1
ATOM 1295 C CA . ASP A 1 167 ? -16.488 -0.510 -1.141 1.00 86.56 167 ASP A CA 1
ATOM 1296 C C . ASP A 1 167 ? -16.083 -1.989 -1.317 1.00 86.56 167 ASP A C 1
ATOM 1298 O O . ASP A 1 167 ? -16.834 -2.912 -0.995 1.00 86.56 167 ASP A O 1
ATOM 1302 N N . LEU A 1 168 ? -14.847 -2.242 -1.764 1.00 82.31 168 LEU A N 1
ATOM 1303 C CA . LEU A 1 168 ? -14.313 -3.593 -1.897 1.00 82.31 168 LEU A CA 1
ATOM 1304 C C . LEU A 1 168 ? -13.988 -4.207 -0.529 1.00 82.31 168 LEU A C 1
ATOM 1306 O O . LEU A 1 168 ? -13.421 -3.575 0.367 1.00 82.31 168 LEU A O 1
ATOM 1310 N N . LYS A 1 169 ? -14.262 -5.509 -0.389 1.00 78.38 169 LYS A N 1
ATOM 1311 C CA . LYS A 1 169 ? -13.753 -6.296 0.740 1.00 78.38 169 LYS A CA 1
ATOM 1312 C C . LYS A 1 169 ? -12.265 -6.557 0.543 1.00 78.38 169 LYS A C 1
ATOM 1314 O O . LYS A 1 169 ? -11.880 -7.440 -0.221 1.00 78.38 169 LYS A O 1
ATOM 1319 N N . PHE A 1 170 ? -11.437 -5.789 1.242 1.00 76.44 170 PHE A N 1
ATOM 1320 C CA . PHE A 1 170 ? -9.994 -5.921 1.134 1.00 76.44 170 PHE A CA 1
ATOM 1321 C C . PHE A 1 170 ? -9.471 -7.116 1.940 1.00 76.44 170 PHE A C 1
ATOM 1323 O O . PHE A 1 170 ? -9.674 -7.200 3.155 1.00 76.44 170 PHE A O 1
ATOM 1330 N N . ARG A 1 171 ? -8.766 -8.025 1.258 1.00 76.62 171 ARG A N 1
ATOM 1331 C CA . ARG A 1 171 ? -8.002 -9.094 1.907 1.00 76.62 171 ARG A CA 1
ATOM 1332 C C . ARG A 1 171 ? -6.657 -8.548 2.362 1.00 76.62 171 ARG A C 1
ATOM 1334 O O . ARG A 1 171 ? -5.897 -8.022 1.558 1.00 76.62 171 ARG A O 1
ATOM 1341 N N . GLN A 1 172 ? -6.360 -8.699 3.643 1.00 76.62 172 GLN A N 1
ATOM 1342 C CA . GLN A 1 172 ? -5.071 -8.340 4.205 1.00 76.62 172 GLN A CA 1
ATOM 1343 C C . GLN A 1 172 ? -3.974 -9.260 3.687 1.00 76.62 172 GLN A C 1
ATOM 1345 O O . GLN A 1 172 ? -4.166 -10.467 3.512 1.00 76.62 172 GLN A O 1
ATOM 1350 N N . ALA A 1 173 ? -2.806 -8.661 3.475 1.00 75.75 173 ALA A N 1
ATOM 1351 C CA . ALA A 1 173 ? -1.623 -9.410 3.117 1.00 75.75 173 ALA A CA 1
ATOM 1352 C C . ALA A 1 173 ? -1.237 -10.369 4.250 1.00 75.75 173 ALA A C 1
ATOM 1354 O O . ALA A 1 173 ? -1.270 -9.993 5.423 1.00 75.75 173 ALA A O 1
ATOM 1355 N N . SER A 1 174 ? -0.862 -11.602 3.907 1.00 78.38 174 SER A N 1
ATOM 1356 C CA . SER A 1 174 ? -0.406 -12.581 4.896 1.00 78.38 174 SER A CA 1
ATOM 1357 C C . SER A 1 174 ? 1.097 -12.765 4.739 1.00 78.38 174 SER A C 1
ATOM 1359 O O . SER A 1 174 ? 1.538 -13.194 3.673 1.00 78.38 174 SER A O 1
ATOM 1361 N N . PRO A 1 175 ? 1.914 -12.516 5.776 1.00 75.75 175 PRO A N 1
ATOM 1362 C CA . PRO A 1 175 ? 3.347 -12.783 5.688 1.00 75.75 175 PRO A CA 1
ATOM 1363 C C . PRO A 1 175 ? 3.643 -14.282 5.514 1.00 75.75 175 PRO A C 1
ATOM 1365 O O . PRO A 1 175 ? 4.698 -14.634 4.989 1.00 75.75 175 PRO A O 1
ATOM 1368 N N . TYR A 1 176 ? 2.697 -15.146 5.897 1.00 80.44 176 TYR A N 1
ATOM 1369 C CA . TYR A 1 176 ? 2.778 -16.604 5.796 1.00 80.44 176 TYR A CA 1
ATOM 1370 C C . TYR A 1 176 ? 2.214 -17.162 4.484 1.00 80.44 176 TYR A C 1
ATOM 1372 O O . TYR A 1 176 ? 2.175 -18.376 4.301 1.00 80.44 176 TYR A O 1
ATOM 1380 N N . ALA A 1 177 ? 1.755 -16.296 3.579 1.00 83.50 177 ALA A N 1
ATOM 1381 C CA . ALA A 1 177 ? 1.364 -16.702 2.238 1.00 83.50 177 ALA A CA 1
ATOM 1382 C C . ALA A 1 177 ? 2.539 -17.381 1.504 1.00 83.50 177 ALA A C 1
ATOM 1384 O O . ALA A 1 177 ? 3.674 -16.896 1.607 1.00 83.50 177 ALA A O 1
ATOM 1385 N N . PRO A 1 178 ? 2.292 -18.471 0.752 1.00 86.62 178 PRO A N 1
ATOM 1386 C CA . PRO A 1 178 ? 3.325 -19.113 -0.050 1.00 86.62 178 PRO A CA 1
ATOM 1387 C C . PRO A 1 178 ? 3.901 -18.149 -1.092 1.00 86.62 178 PRO A C 1
ATOM 1389 O O . PRO A 1 178 ? 3.212 -17.256 -1.595 1.00 86.62 178 PRO A O 1
ATOM 1392 N N . LEU A 1 179 ? 5.174 -18.354 -1.427 1.00 88.75 179 LEU A N 1
ATOM 1393 C CA . LEU A 1 179 ? 5.821 -17.644 -2.524 1.00 88.75 179 LEU A CA 1
ATOM 1394 C C . LEU A 1 179 ? 5.429 -18.276 -3.864 1.00 88.75 179 LEU A C 1
ATOM 1396 O O . LEU A 1 179 ? 5.320 -19.498 -3.977 1.00 88.75 179 LEU A O 1
ATOM 1400 N N . ALA A 1 180 ? 5.242 -17.438 -4.880 1.00 88.56 180 ALA A N 1
ATOM 1401 C CA . ALA A 1 180 ? 5.140 -17.884 -6.259 1.00 88.56 180 ALA A CA 1
ATOM 1402 C C . ALA A 1 180 ? 6.448 -18.557 -6.690 1.00 88.56 180 ALA A C 1
ATOM 1404 O O . ALA A 1 180 ? 7.533 -18.141 -6.285 1.00 88.56 180 ALA A O 1
ATOM 1405 N N . ILE A 1 181 ? 6.336 -19.575 -7.546 1.00 89.00 181 ILE A N 1
ATOM 1406 C CA . ILE A 1 181 ? 7.505 -20.205 -8.177 1.00 89.00 181 ILE A CA 1
ATOM 1407 C C . ILE A 1 181 ? 8.222 -19.232 -9.118 1.00 89.00 181 ILE A C 1
ATOM 1409 O O . ILE A 1 181 ? 9.434 -19.305 -9.276 1.00 89.00 181 ILE A O 1
ATOM 1413 N N . TRP A 1 182 ? 7.462 -18.321 -9.731 1.00 91.44 182 TRP A N 1
ATOM 1414 C CA . TRP A 1 182 ? 7.973 -17.292 -10.621 1.00 91.44 182 TRP A CA 1
ATOM 1415 C C . TRP A 1 182 ? 8.552 -16.148 -9.812 1.00 91.44 182 TRP A C 1
ATOM 1417 O O . TRP A 1 182 ? 7.867 -15.586 -8.964 1.00 91.44 182 TRP A O 1
ATOM 1427 N N . SER A 1 183 ? 9.788 -15.783 -10.119 1.00 93.50 183 SER A N 1
ATOM 1428 C CA . SER A 1 183 ? 10.486 -14.640 -9.542 1.00 93.50 183 SER A CA 1
ATOM 1429 C C . SER A 1 183 ? 11.297 -13.931 -10.615 1.00 93.50 183 SER A C 1
ATOM 1431 O O . SER A 1 183 ? 11.482 -14.465 -11.709 1.00 93.50 183 SER A O 1
ATOM 1433 N N . GLY A 1 184 ? 11.769 -12.725 -10.325 1.00 94.38 184 GLY A N 1
ATOM 1434 C CA . GLY A 1 184 ? 12.560 -11.969 -11.283 1.00 94.38 184 GLY A CA 1
ATOM 1435 C C . GLY A 1 184 ? 13.200 -10.731 -10.687 1.00 94.38 184 GLY A C 1
ATOM 1436 O O . GLY A 1 184 ? 12.942 -10.385 -9.531 1.00 94.38 184 GLY A O 1
ATOM 1437 N N . ALA A 1 185 ? 14.014 -10.061 -11.495 1.00 96.50 185 ALA A N 1
ATOM 1438 C CA . ALA A 1 185 ? 14.652 -8.807 -11.129 1.00 96.50 185 ALA A CA 1
ATOM 1439 C C . ALA A 1 185 ? 14.499 -7.763 -12.234 1.00 96.50 185 ALA A C 1
ATOM 1441 O O . ALA A 1 185 ? 14.468 -8.104 -13.418 1.00 96.50 185 ALA A O 1
ATOM 1442 N N . SER A 1 186 ? 14.399 -6.498 -11.839 1.00 96.88 186 SER A N 1
ATOM 1443 C CA . SER A 1 186 ? 14.314 -5.362 -12.756 1.00 96.88 186 SER A CA 1
ATOM 1444 C C . SER A 1 186 ? 15.297 -4.270 -12.375 1.00 96.88 186 SER A C 1
ATOM 1446 O O . SER A 1 186 ? 15.620 -4.104 -11.196 1.00 96.88 186 SER A O 1
ATOM 1448 N N . ASP A 1 187 ? 15.697 -3.493 -13.370 1.00 96.50 187 ASP A N 1
ATOM 1449 C CA . ASP A 1 187 ? 16.559 -2.330 -13.224 1.00 96.50 187 ASP A CA 1
ATOM 1450 C C . ASP A 1 187 ? 16.154 -1.234 -14.228 1.00 96.50 187 ASP A C 1
ATOM 1452 O O . ASP A 1 187 ? 15.339 -1.451 -15.137 1.00 96.50 187 ASP A O 1
ATOM 1456 N N . ALA A 1 188 ? 16.706 -0.039 -14.050 1.00 95.75 188 ALA A N 1
ATOM 1457 C CA . ALA A 1 188 ? 16.572 1.077 -14.962 1.00 95.75 188 ALA A CA 1
ATOM 1458 C C . ALA A 1 188 ? 17.894 1.830 -15.133 1.00 95.75 188 ALA A C 1
ATOM 1460 O O . ALA A 1 188 ? 18.605 2.114 -14.173 1.00 95.75 188 ALA A O 1
ATOM 1461 N N . SER A 1 189 ? 18.167 2.267 -16.359 1.00 94.81 189 SER A N 1
ATOM 1462 C CA . SER A 1 189 ? 19.306 3.124 -16.672 1.00 94.81 189 SER A CA 1
ATOM 1463 C C . SER A 1 189 ? 18.848 4.448 -17.271 1.00 94.81 189 SER A C 1
ATOM 1465 O O . SER A 1 189 ? 17.795 4.559 -17.904 1.00 94.81 189 SER A O 1
ATOM 1467 N N . ALA A 1 190 ? 19.652 5.486 -17.058 1.00 93.81 190 ALA A N 1
ATOM 1468 C CA . ALA A 1 190 ? 19.477 6.776 -17.705 1.00 93.81 190 ALA A CA 1
ATOM 1469 C C . ALA A 1 190 ? 20.832 7.463 -17.892 1.00 93.81 190 ALA A C 1
ATOM 1471 O O . ALA A 1 190 ? 21.636 7.534 -16.957 1.00 93.81 190 ALA A O 1
ATOM 1472 N N . SER A 1 191 ? 21.071 8.005 -19.083 1.00 88.56 191 SER A N 1
ATOM 1473 C CA . SER A 1 191 ? 22.261 8.789 -19.403 1.00 88.56 191 SER A CA 1
ATOM 1474 C C . SER A 1 191 ? 22.001 10.289 -19.277 1.00 88.56 191 SER A C 1
ATOM 1476 O O . SER A 1 191 ? 20.866 10.771 -19.352 1.00 88.56 191 SER A O 1
ATOM 1478 N N . ASP A 1 192 ? 23.083 11.052 -19.115 1.00 83.12 192 ASP A N 1
ATOM 1479 C CA . ASP A 1 192 ? 23.023 12.516 -19.139 1.00 83.12 192 ASP A CA 1
ATOM 1480 C C . ASP A 1 192 ? 22.647 13.050 -20.538 1.00 83.12 192 ASP A C 1
ATOM 1482 O O . ASP A 1 192 ? 22.090 14.140 -20.646 1.00 83.12 192 ASP A O 1
ATOM 1486 N N . TYR A 1 193 ? 22.870 12.251 -21.589 1.00 78.19 193 TYR A N 1
ATOM 1487 C CA . TYR A 1 193 ? 22.594 12.575 -22.995 1.00 78.19 193 TYR A CA 1
ATOM 1488 C C . TYR A 1 193 ? 21.156 12.259 -23.437 1.00 78.19 193 TYR A C 1
ATOM 1490 O O . TYR A 1 193 ? 20.836 12.381 -24.616 1.00 78.19 193 TYR A O 1
ATOM 1498 N N . GLY A 1 194 ? 20.284 11.860 -22.506 1.00 82.25 194 GLY A N 1
ATOM 1499 C CA . GLY A 1 194 ? 18.853 11.696 -22.769 1.00 82.25 194 GLY A CA 1
ATOM 1500 C C . GLY A 1 194 ? 18.410 10.285 -23.153 1.00 82.25 194 GLY A C 1
ATOM 1501 O O . GLY A 1 194 ? 17.237 10.093 -23.434 1.00 82.25 194 GLY A O 1
ATOM 1502 N N . SER A 1 195 ? 19.282 9.276 -23.130 1.00 88.19 195 SER A N 1
ATOM 1503 C CA . SER A 1 195 ? 18.825 7.885 -23.260 1.00 88.19 195 SER A CA 1
ATOM 1504 C C . SER A 1 195 ? 18.354 7.337 -21.912 1.00 88.19 195 SER A C 1
ATOM 1506 O O . SER A 1 195 ? 18.955 7.629 -20.877 1.00 88.19 195 SER A O 1
ATOM 1508 N N . ALA A 1 196 ? 17.282 6.550 -21.911 1.00 94.50 196 ALA A N 1
ATOM 1509 C CA . ALA A 1 196 ? 16.792 5.853 -20.730 1.00 94.50 196 ALA A CA 1
ATOM 1510 C C . ALA A 1 196 ? 16.184 4.509 -21.118 1.00 94.50 196 ALA A C 1
ATOM 1512 O O . ALA A 1 196 ? 15.564 4.384 -22.174 1.00 94.50 196 ALA A O 1
ATOM 1513 N N . PHE A 1 197 ? 16.367 3.515 -20.257 1.00 95.00 197 PHE A N 1
ATOM 1514 C CA . PHE A 1 197 ? 15.907 2.154 -20.488 1.00 95.00 197 PHE A CA 1
ATOM 1515 C C . PHE A 1 197 ? 15.413 1.540 -19.186 1.00 95.00 197 PHE A C 1
ATOM 1517 O O . PHE A 1 197 ? 15.917 1.848 -18.106 1.00 95.00 197 PHE A O 1
ATOM 1524 N N . VAL A 1 198 ? 14.457 0.628 -19.304 1.00 95.38 198 VAL A N 1
ATOM 1525 C CA . VAL A 1 198 ? 14.079 -0.297 -18.237 1.00 95.38 198 VAL A CA 1
ATOM 1526 C C . VAL A 1 198 ? 14.231 -1.720 -18.743 1.00 95.38 198 VAL A C 1
ATOM 1528 O O . VAL A 1 198 ? 13.937 -2.014 -19.903 1.00 95.38 198 VAL A O 1
ATOM 1531 N N . GLY A 1 199 ? 14.700 -2.603 -17.876 1.00 94.06 199 GLY A N 1
ATOM 1532 C CA . GLY A 1 199 ? 14.987 -3.981 -18.235 1.00 94.06 199 GLY A CA 1
ATOM 1533 C C . GLY A 1 199 ? 14.776 -4.909 -17.057 1.00 94.06 199 GLY A C 1
ATOM 1534 O O . GLY A 1 199 ? 14.781 -4.489 -15.899 1.00 94.06 199 GLY A O 1
ATOM 1535 N N . GLY A 1 200 ? 14.563 -6.183 -17.349 1.00 95.38 200 GLY A N 1
ATOM 1536 C CA . GLY A 1 200 ? 14.397 -7.176 -16.306 1.00 95.38 200 GLY A CA 1
ATOM 1537 C C . GLY A 1 200 ? 14.155 -8.571 -16.838 1.00 95.38 200 GLY A C 1
ATOM 1538 O O . GLY A 1 200 ? 13.867 -8.780 -18.015 1.00 95.38 200 GLY A O 1
ATOM 1539 N N . TRP A 1 201 ? 14.276 -9.539 -15.945 1.00 94.25 201 TRP A N 1
ATOM 1540 C CA . TRP A 1 201 ? 14.142 -10.955 -16.248 1.00 94.25 201 TRP A CA 1
ATOM 1541 C C . TRP A 1 201 ? 13.253 -11.643 -15.221 1.00 94.25 201 TRP A C 1
ATOM 1543 O O . TRP A 1 201 ? 13.081 -11.151 -14.106 1.00 94.25 201 TRP A O 1
ATOM 1553 N N . LEU A 1 202 ? 12.693 -12.790 -15.592 1.00 93.62 202 LEU A N 1
ATOM 1554 C CA . LEU A 1 202 ? 11.937 -13.660 -14.703 1.00 93.62 202 LEU A CA 1
ATOM 1555 C C . LEU A 1 202 ? 12.101 -15.132 -15.078 1.00 93.62 202 LEU A C 1
ATOM 1557 O O . LEU A 1 202 ? 12.310 -15.499 -16.236 1.00 93.62 202 LEU A O 1
ATOM 1561 N N . SER A 1 203 ? 11.982 -15.987 -14.071 1.00 92.19 203 SER A N 1
ATOM 1562 C CA . SER A 1 203 ? 12.099 -17.432 -14.197 1.00 92.19 203 SER A CA 1
ATOM 1563 C C . SER A 1 203 ? 11.307 -18.140 -13.102 1.00 92.19 203 SER A C 1
ATOM 1565 O O . SER A 1 203 ? 11.051 -17.576 -12.038 1.00 92.19 203 SER A O 1
ATOM 1567 N N . ASN A 1 204 ? 10.935 -19.390 -13.363 1.00 90.44 204 ASN A N 1
ATOM 1568 C CA . ASN A 1 204 ? 10.411 -20.332 -12.376 1.00 90.44 204 ASN A CA 1
ATOM 1569 C C . ASN A 1 204 ? 11.456 -21.367 -11.918 1.00 90.44 204 ASN A C 1
ATOM 1571 O O . ASN A 1 204 ? 11.130 -22.256 -11.131 1.00 90.44 204 ASN A O 1
ATOM 1575 N N . ALA A 1 205 ? 12.690 -21.287 -12.424 1.00 88.38 205 ALA A N 1
ATOM 1576 C CA . ALA A 1 205 ? 13.776 -22.171 -12.031 1.00 88.38 205 ALA A CA 1
ATOM 1577 C C . ALA A 1 205 ? 14.392 -21.724 -10.697 1.00 88.38 205 ALA A C 1
ATOM 1579 O O . ALA A 1 205 ? 14.587 -20.535 -10.454 1.00 88.38 205 ALA A O 1
ATOM 1580 N N . ALA A 1 206 ? 14.766 -22.685 -9.848 1.00 85.69 206 ALA A N 1
ATOM 1581 C CA . ALA A 1 206 ? 15.449 -22.404 -8.579 1.00 85.69 206 ALA A CA 1
ATOM 1582 C C . ALA A 1 206 ? 16.872 -21.845 -8.774 1.00 85.69 206 ALA A C 1
ATOM 1584 O O . ALA A 1 206 ? 17.412 -21.164 -7.906 1.00 85.69 206 ALA A O 1
ATOM 1585 N N . SER A 1 207 ? 17.498 -22.155 -9.907 1.00 88.75 207 SER A N 1
ATOM 1586 C CA . SER A 1 207 ? 18.810 -21.649 -10.307 1.00 88.75 207 SER A CA 1
ATOM 1587 C C . SER A 1 207 ? 18.751 -21.362 -11.803 1.00 88.75 207 SER A C 1
ATOM 1589 O O . SER A 1 207 ? 19.101 -22.230 -12.600 1.00 88.75 207 SER A O 1
ATOM 1591 N N . PRO A 1 208 ? 18.190 -20.204 -12.193 1.00 89.44 208 PRO A N 1
ATOM 1592 C CA . PRO A 1 208 ? 18.009 -19.877 -13.597 1.00 89.44 208 PRO A CA 1
ATOM 1593 C C . PRO A 1 208 ? 19.360 -19.747 -14.296 1.00 89.44 208 PRO A C 1
ATOM 1595 O O . PRO A 1 208 ? 20.341 -19.320 -13.689 1.00 89.44 208 PRO A O 1
ATOM 1598 N N . SER A 1 209 ? 19.398 -20.075 -15.583 1.00 88.94 209 SER A N 1
ATOM 1599 C CA . SER A 1 209 ? 20.502 -19.716 -16.467 1.00 88.94 209 SER A CA 1
ATOM 1600 C C . SER A 1 209 ? 20.073 -18.582 -17.400 1.00 88.94 209 SER A C 1
ATOM 1602 O O . SER A 1 209 ? 18.899 -18.446 -17.745 1.00 88.94 209 SER A O 1
ATOM 1604 N N . LYS A 1 210 ? 21.027 -17.750 -17.824 1.00 88.62 210 LYS A N 1
ATOM 1605 C CA . LYS A 1 210 ? 20.762 -16.555 -18.643 1.00 88.62 210 LYS A CA 1
ATOM 1606 C C . LYS A 1 210 ? 20.048 -16.865 -19.972 1.00 88.62 210 LYS A C 1
ATOM 1608 O O . LYS A 1 210 ? 19.255 -16.059 -20.447 1.00 88.62 210 LYS A O 1
ATOM 1613 N N . SER A 1 211 ? 20.288 -18.049 -20.531 1.00 86.31 211 SER A N 1
ATOM 1614 C CA . SER A 1 211 ? 19.685 -18.553 -21.772 1.00 86.31 211 SER A CA 1
ATOM 1615 C C . SER A 1 211 ? 18.319 -19.223 -21.588 1.00 86.31 211 SER A C 1
ATOM 1617 O O . SER A 1 211 ? 17.789 -19.795 -22.534 1.00 86.31 211 SER A O 1
ATOM 1619 N N . GLU A 1 212 ? 17.779 -19.235 -20.371 1.00 85.25 212 GLU A N 1
ATOM 1620 C CA . GLU A 1 212 ? 16.508 -19.897 -20.050 1.00 85.25 212 GLU A CA 1
ATOM 1621 C C . GLU A 1 212 ? 15.512 -18.953 -19.366 1.00 85.25 212 GLU A C 1
ATOM 1623 O O . GLU A 1 212 ? 14.357 -19.321 -19.137 1.00 85.25 212 GLU A O 1
ATOM 1628 N N . VAL A 1 213 ? 15.935 -17.733 -19.019 1.00 90.12 213 VAL A N 1
ATOM 1629 C CA . VAL A 1 213 ? 15.042 -16.736 -18.430 1.00 90.12 213 VAL A CA 1
ATOM 1630 C C . VAL A 1 213 ? 14.194 -16.060 -19.494 1.00 90.12 213 VAL A C 1
ATOM 1632 O O . VAL A 1 213 ? 14.636 -15.773 -20.606 1.00 90.12 213 VAL A O 1
ATOM 1635 N N . PHE A 1 214 ? 12.972 -15.716 -19.110 1.00 91.06 214 PHE A N 1
ATOM 1636 C CA . PHE A 1 214 ? 12.207 -14.724 -19.842 1.00 91.06 214 PHE A CA 1
ATOM 1637 C C . PHE A 1 214 ? 12.735 -13.339 -19.483 1.00 91.06 214 PHE A C 1
ATOM 1639 O O . PHE A 1 214 ? 13.133 -13.104 -18.344 1.00 91.06 214 PHE A O 1
ATOM 1646 N N . TRP A 1 215 ? 12.718 -12.410 -20.431 1.00 92.88 215 TRP A N 1
ATOM 1647 C CA . TRP A 1 215 ? 13.265 -11.075 -20.220 1.00 92.88 215 TRP A CA 1
ATOM 1648 C C . TRP A 1 215 ? 12.508 -10.016 -21.014 1.00 92.88 215 TRP A C 1
ATOM 1650 O O . TRP A 1 215 ? 11.817 -10.317 -21.992 1.00 92.88 215 TRP A O 1
ATOM 1660 N N . PHE A 1 216 ? 12.646 -8.772 -20.570 1.00 92.44 216 PHE A N 1
ATOM 1661 C CA . PHE A 1 216 ? 12.157 -7.585 -21.248 1.00 92.44 216 PHE A CA 1
ATOM 1662 C C . PHE A 1 216 ? 13.233 -6.499 -21.259 1.00 92.44 216 PHE A C 1
ATOM 1664 O O . PHE A 1 216 ? 14.057 -6.394 -20.350 1.00 92.44 216 PHE A O 1
ATOM 1671 N N . HIS A 1 217 ? 13.187 -5.687 -22.306 1.00 92.38 217 HIS A N 1
ATOM 1672 C CA . HIS A 1 217 ? 14.009 -4.505 -22.512 1.00 92.38 217 HIS A CA 1
ATOM 1673 C C . HIS A 1 217 ? 13.111 -3.461 -23.169 1.00 92.38 217 HIS A C 1
ATOM 1675 O O . HIS A 1 217 ? 12.471 -3.746 -24.183 1.00 92.38 217 HIS A O 1
ATOM 1681 N N . CYS A 1 218 ? 13.035 -2.269 -22.592 1.00 91.06 218 CYS A N 1
ATOM 1682 C CA . CYS A 1 218 ? 12.211 -1.189 -23.108 1.00 91.06 218 CYS A CA 1
ATOM 1683 C C . CYS A 1 218 ? 13.002 0.116 -23.081 1.00 91.06 218 CYS A C 1
ATOM 1685 O O . CYS A 1 218 ? 13.466 0.557 -22.027 1.00 91.06 218 CYS A O 1
ATOM 1687 N N . GLN A 1 219 ? 13.133 0.733 -24.253 1.00 92.44 219 GLN A N 1
ATOM 1688 C CA . GLN A 1 219 ? 13.623 2.096 -24.368 1.00 92.44 219 GLN A CA 1
ATOM 1689 C C . GLN A 1 219 ? 12.529 3.064 -23.921 1.00 92.44 219 GLN A C 1
ATOM 1691 O O . GLN A 1 219 ? 11.396 3.007 -24.394 1.00 92.44 219 GLN A O 1
ATOM 1696 N N . VAL A 1 220 ? 12.886 3.971 -23.020 1.00 91.88 220 VAL A N 1
ATOM 1697 C CA . VAL A 1 220 ? 12.001 5.029 -22.545 1.00 91.88 220 VAL A CA 1
ATOM 1698 C C . VAL A 1 220 ? 12.237 6.259 -23.414 1.00 91.88 220 VAL A C 1
ATOM 1700 O O . VAL A 1 220 ? 13.326 6.834 -23.406 1.00 91.88 220 VAL A O 1
ATOM 1703 N N . THR A 1 221 ? 11.219 6.642 -24.177 1.00 90.19 221 THR A N 1
ATOM 1704 C CA . THR A 1 221 ? 11.255 7.732 -25.161 1.00 90.19 221 THR A CA 1
ATOM 1705 C C . THR A 1 221 ? 10.444 8.944 -24.676 1.00 90.19 221 THR A C 1
ATOM 1707 O O . THR A 1 221 ? 9.508 8.778 -23.884 1.00 90.19 221 THR A O 1
ATOM 1710 N N . PRO A 1 222 ? 10.780 10.178 -25.098 1.00 88.25 222 PRO A N 1
ATOM 1711 C CA . PRO A 1 222 ? 9.972 11.364 -24.802 1.00 88.25 222 PRO A CA 1
ATOM 1712 C C . PRO A 1 222 ? 8.539 11.286 -25.334 1.00 88.25 222 PRO A C 1
ATOM 1714 O O . PRO A 1 222 ? 7.640 11.858 -24.720 1.00 88.25 222 PRO A O 1
ATOM 1717 N N . GLU A 1 223 ? 8.336 10.583 -26.446 1.00 88.06 223 GLU A N 1
ATOM 1718 C CA . GLU A 1 223 ? 7.042 10.406 -27.102 1.00 88.06 223 GLU A CA 1
ATOM 1719 C C . GLU A 1 223 ? 6.096 9.560 -26.242 1.00 88.06 223 GLU A C 1
ATOM 1721 O O . GLU A 1 223 ? 4.972 9.978 -25.966 1.00 88.06 223 GLU A O 1
ATOM 1726 N N . ASP A 1 224 ? 6.574 8.413 -25.752 1.00 85.06 224 ASP A N 1
ATOM 1727 C CA . ASP A 1 224 ? 5.752 7.470 -24.986 1.00 85.06 224 ASP A CA 1
ATOM 1728 C C . ASP A 1 224 ? 5.745 7.792 -23.480 1.00 85.06 224 ASP A C 1
ATOM 1730 O O . ASP A 1 224 ? 4.802 7.474 -22.755 1.00 85.06 224 ASP A O 1
ATOM 1734 N N . HIS A 1 225 ? 6.808 8.426 -22.973 1.00 90.06 225 HIS A N 1
ATOM 1735 C CA . HIS A 1 225 ? 7.023 8.655 -21.542 1.00 90.06 225 HIS A CA 1
ATOM 1736 C C . HIS A 1 225 ? 7.516 10.084 -21.247 1.00 90.06 225 HIS A C 1
ATOM 1738 O O . HIS A 1 225 ? 8.567 10.264 -20.618 1.00 90.06 225 HIS A O 1
ATOM 1744 N N . PRO A 1 226 ? 6.753 11.136 -21.606 1.00 89.75 226 PRO A N 1
ATOM 1745 C CA . PRO A 1 226 ? 7.191 12.530 -21.453 1.00 89.75 226 PRO A CA 1
ATOM 1746 C C . PRO A 1 226 ? 7.533 12.902 -20.000 1.00 89.75 226 PRO A C 1
ATOM 1748 O O . PRO A 1 226 ? 8.421 13.717 -19.742 1.00 89.75 226 PRO A O 1
ATOM 1751 N N . TRP A 1 227 ? 6.892 12.252 -19.021 1.00 90.19 227 TRP A N 1
ATOM 1752 C CA . TRP A 1 227 ? 7.160 12.438 -17.590 1.00 90.19 227 TRP A CA 1
ATOM 1753 C C . TRP A 1 227 ? 8.603 12.106 -17.185 1.00 90.19 227 TRP A C 1
ATOM 1755 O O . TRP A 1 227 ? 9.093 12.640 -16.186 1.00 90.19 227 TRP A O 1
ATOM 1765 N N . ALA A 1 228 ? 9.287 11.225 -17.922 1.00 90.75 228 ALA A N 1
ATOM 1766 C CA . ALA A 1 228 ? 10.677 10.880 -17.652 1.00 90.75 228 ALA A CA 1
ATOM 1767 C C . ALA A 1 228 ? 11.612 12.041 -18.026 1.00 90.75 228 ALA A C 1
ATOM 1769 O O . ALA A 1 228 ? 12.655 12.219 -17.403 1.00 90.75 228 ALA A O 1
ATOM 1770 N N . PHE A 1 229 ? 11.201 12.887 -18.972 1.00 90.94 229 PHE A N 1
ATOM 1771 C CA . PHE A 1 229 ? 12.013 13.948 -19.567 1.00 90.94 229 PHE A CA 1
ATOM 1772 C C . PHE A 1 229 ? 11.635 15.360 -19.099 1.00 90.94 229 PHE A C 1
ATOM 1774 O O . PHE A 1 229 ? 12.338 16.318 -19.414 1.00 90.94 229 PHE A O 1
ATOM 1781 N N . ASP A 1 230 ? 10.593 15.503 -18.274 1.00 86.44 230 ASP A N 1
ATOM 1782 C CA . ASP A 1 230 ? 10.023 16.787 -17.828 1.00 86.44 230 ASP A CA 1
ATOM 1783 C C . ASP A 1 230 ? 11.000 17.735 -17.094 1.00 86.44 230 ASP A C 1
ATOM 1785 O O . ASP A 1 230 ? 10.733 18.925 -16.932 1.00 86.44 230 ASP A O 1
ATOM 1789 N N . ARG A 1 231 ? 12.155 17.228 -16.648 1.00 85.19 231 ARG A N 1
ATOM 1790 C CA . ARG A 1 231 ? 13.239 17.999 -16.006 1.00 85.19 231 ARG A CA 1
ATOM 1791 C C . ARG A 1 231 ? 14.483 18.157 -16.886 1.00 85.19 231 ARG A C 1
ATOM 1793 O O . ARG A 1 231 ? 15.583 18.405 -16.368 1.00 85.19 231 ARG A O 1
ATOM 1800 N N . GLY A 1 232 ? 14.311 17.980 -18.192 1.00 83.94 232 GLY A N 1
ATOM 1801 C CA . GLY A 1 232 ? 15.335 18.084 -19.230 1.00 83.94 232 GLY A CA 1
ATOM 1802 C C . GLY A 1 232 ? 16.296 16.896 -19.312 1.00 83.94 232 GLY A C 1
ATOM 1803 O O . GLY A 1 232 ? 17.078 16.829 -20.248 1.00 83.94 232 GLY A O 1
ATOM 1804 N N . CYS A 1 233 ? 16.279 15.967 -18.348 1.00 87.81 233 CYS A N 1
ATOM 1805 C CA . CYS A 1 233 ? 17.131 14.776 -18.359 1.00 87.81 233 CYS A CA 1
ATOM 1806 C C . CYS A 1 233 ? 16.477 13.621 -17.574 1.00 87.81 233 CYS A C 1
ATOM 1808 O O . CYS A 1 233 ? 16.097 13.835 -16.412 1.00 87.81 233 CYS A O 1
ATOM 1810 N N . PRO A 1 234 ? 16.415 12.399 -18.141 1.00 90.75 234 PRO A N 1
ATOM 1811 C CA . PRO A 1 234 ? 15.796 11.238 -17.501 1.00 90.75 234 PRO A CA 1
ATOM 1812 C C . PRO A 1 234 ? 16.521 10.766 -16.240 1.00 90.75 234 PRO A C 1
ATOM 1814 O O . PRO A 1 234 ? 15.895 10.245 -15.318 1.00 90.75 234 PRO A O 1
ATOM 1817 N N . LYS A 1 235 ? 17.819 11.048 -16.105 1.00 92.25 235 LYS A N 1
ATOM 1818 C CA . LYS A 1 235 ? 18.594 10.721 -14.899 1.00 92.25 235 LYS A CA 1
ATOM 1819 C C . LYS A 1 235 ? 18.059 11.413 -13.643 1.00 92.25 235 LYS A C 1
ATOM 1821 O O . LYS A 1 235 ? 18.090 10.848 -12.553 1.00 92.25 235 LYS A O 1
ATOM 1826 N N . LYS A 1 236 ? 17.458 12.605 -13.778 1.00 91.06 236 LYS A N 1
ATOM 1827 C CA . LYS A 1 236 ? 16.769 13.295 -12.666 1.00 91.06 236 LYS A CA 1
ATOM 1828 C C . LYS A 1 236 ? 15.481 12.580 -12.227 1.00 91.06 236 LYS A C 1
ATOM 1830 O O . LYS A 1 236 ? 14.911 12.927 -11.190 1.00 91.06 236 LYS A O 1
ATOM 1835 N N . ARG A 1 237 ? 15.020 11.603 -13.012 1.00 92.06 237 ARG A N 1
ATOM 1836 C CA . ARG A 1 237 ? 13.851 10.750 -12.782 1.00 92.06 237 ARG A CA 1
ATOM 1837 C C . ARG A 1 237 ? 14.221 9.279 -12.559 1.00 92.06 237 ARG A C 1
ATOM 1839 O O . ARG A 1 237 ? 13.313 8.456 -12.543 1.00 92.06 237 ARG A O 1
ATOM 1846 N N . ILE A 1 238 ? 15.488 8.953 -12.276 1.00 93.25 238 ILE A N 1
ATOM 1847 C CA . ILE A 1 238 ? 15.950 7.562 -12.117 1.00 93.25 238 ILE A CA 1
ATOM 1848 C C . ILE A 1 238 ? 15.096 6.738 -11.139 1.00 93.25 238 ILE A C 1
ATOM 1850 O O . ILE A 1 238 ? 14.599 5.686 -11.506 1.00 93.25 238 ILE A O 1
ATOM 1854 N N . ALA A 1 239 ? 14.757 7.280 -9.966 1.00 92.62 239 ALA A N 1
ATOM 1855 C CA . ALA A 1 239 ? 13.9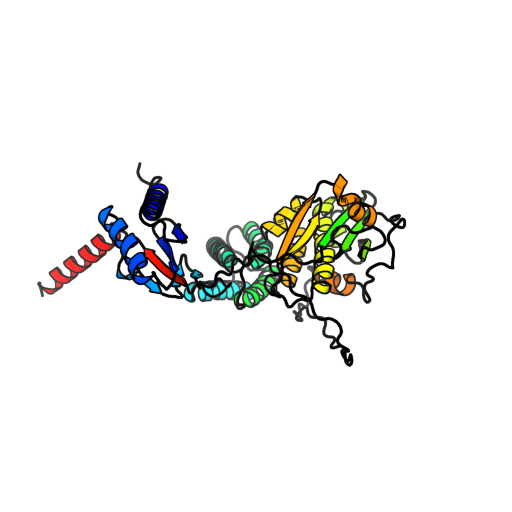10 6.579 -8.992 1.00 92.62 239 ALA A CA 1
ATOM 1856 C C . ALA A 1 239 ? 12.471 6.301 -9.481 1.00 92.62 239 ALA A C 1
ATOM 1858 O O . ALA A 1 239 ? 11.771 5.453 -8.933 1.00 92.62 239 ALA A O 1
ATOM 1859 N N . ALA A 1 240 ? 11.969 7.060 -10.458 1.00 93.19 240 ALA A N 1
ATOM 1860 C CA . ALA A 1 240 ? 10.694 6.763 -11.103 1.00 93.19 240 ALA A CA 1
ATOM 1861 C C . ALA A 1 240 ? 10.862 5.716 -12.212 1.00 93.19 240 ALA A C 1
ATOM 1863 O O . ALA A 1 240 ? 9.999 4.857 -12.339 1.00 93.19 240 ALA A O 1
ATOM 1864 N N . LEU A 1 241 ? 11.974 5.746 -12.951 1.00 95.12 241 LEU A N 1
ATOM 1865 C CA . LEU A 1 241 ? 12.312 4.726 -13.947 1.00 95.12 241 LEU A CA 1
ATOM 1866 C C . LEU A 1 241 ? 12.526 3.347 -13.299 1.00 95.12 241 LEU A C 1
ATOM 1868 O O . LEU A 1 241 ? 11.983 2.364 -13.783 1.00 95.12 241 LEU A O 1
ATOM 1872 N N . GLU A 1 242 ? 13.211 3.277 -12.155 1.00 95.62 242 GLU A N 1
ATOM 1873 C CA . GLU A 1 242 ? 13.385 2.038 -11.373 1.00 95.62 242 GLU A CA 1
ATOM 1874 C C . GLU A 1 242 ? 12.033 1.442 -10.937 1.00 95.62 242 GLU A C 1
ATOM 1876 O O . GLU A 1 242 ? 11.778 0.243 -11.075 1.00 95.62 242 GLU A O 1
ATOM 1881 N N . MET A 1 243 ? 11.120 2.294 -10.452 1.00 95.12 243 MET A N 1
ATOM 1882 C CA . MET A 1 243 ? 9.758 1.879 -10.103 1.00 95.12 243 MET A CA 1
ATOM 1883 C C . MET A 1 243 ? 8.956 1.462 -11.346 1.00 95.12 243 MET A C 1
ATOM 1885 O O . MET A 1 243 ? 8.149 0.542 -11.265 1.00 95.12 243 MET A O 1
ATOM 1889 N N . PHE A 1 244 ? 9.178 2.108 -12.496 1.00 95.44 244 PHE A N 1
ATOM 1890 C CA . PHE A 1 244 ? 8.538 1.748 -13.763 1.00 95.44 244 PHE A CA 1
ATOM 1891 C C . PHE A 1 244 ? 8.994 0.370 -14.257 1.00 95.44 244 PHE A C 1
ATOM 1893 O O . PHE A 1 244 ? 8.153 -0.465 -14.574 1.00 95.44 244 PHE A O 1
ATOM 1900 N N . GLY A 1 245 ? 10.298 0.079 -14.224 1.00 95.31 245 GLY A N 1
ATOM 1901 C CA . GLY A 1 245 ? 10.815 -1.264 -14.506 1.00 95.31 245 GLY A CA 1
ATOM 1902 C C . GLY A 1 245 ? 10.216 -2.318 -13.570 1.00 95.31 245 GLY A C 1
ATOM 1903 O O . GLY A 1 245 ? 9.839 -3.403 -14.012 1.00 95.31 245 GLY A O 1
ATOM 1904 N N . THR A 1 246 ? 10.020 -1.963 -12.297 1.00 95.56 246 THR A N 1
ATOM 1905 C CA . THR A 1 246 ? 9.363 -2.844 -11.320 1.00 95.56 246 THR A CA 1
ATOM 1906 C C . THR A 1 246 ? 7.881 -3.074 -11.630 1.00 95.56 246 THR A C 1
ATOM 1908 O O . THR A 1 246 ? 7.400 -4.192 -11.464 1.00 95.56 246 THR A O 1
ATOM 1911 N N . LEU A 1 247 ? 7.154 -2.058 -12.111 1.00 94.62 247 LEU A N 1
ATOM 1912 C CA . LEU A 1 247 ? 5.774 -2.210 -12.588 1.00 94.62 247 LEU A CA 1
ATOM 1913 C C . LEU A 1 247 ? 5.702 -3.191 -13.765 1.00 94.62 247 LEU A C 1
ATOM 1915 O O . LEU A 1 247 ? 4.878 -4.102 -13.749 1.00 94.62 247 LEU A O 1
ATOM 1919 N N . VAL A 1 248 ? 6.588 -3.037 -14.753 1.00 93.38 248 VAL A N 1
ATOM 1920 C CA . VAL A 1 248 ? 6.646 -3.928 -15.924 1.00 93.38 248 VAL A CA 1
ATOM 1921 C C . VAL A 1 248 ? 6.953 -5.368 -15.502 1.00 93.38 248 VAL A C 1
ATOM 1923 O O . VAL A 1 248 ? 6.269 -6.299 -15.926 1.00 93.38 248 VAL A O 1
ATOM 1926 N N . LEU A 1 249 ? 7.925 -5.565 -14.607 1.00 94.06 249 LEU A N 1
ATOM 1927 C CA . LEU A 1 249 ? 8.233 -6.885 -14.059 1.00 94.06 249 LEU A CA 1
ATOM 1928 C C . LEU A 1 249 ? 7.046 -7.483 -13.293 1.00 94.06 249 LEU A C 1
ATOM 1930 O O . LEU A 1 249 ? 6.718 -8.653 -13.490 1.00 94.06 249 LEU A O 1
ATOM 1934 N N . ALA A 1 250 ? 6.404 -6.697 -12.423 1.00 91.56 250 ALA A N 1
ATOM 1935 C CA . ALA A 1 250 ? 5.249 -7.147 -11.657 1.00 91.56 250 ALA A CA 1
ATOM 1936 C C . ALA A 1 250 ? 4.130 -7.620 -12.591 1.00 91.56 250 ALA A C 1
ATOM 1938 O O . ALA A 1 250 ? 3.568 -8.688 -12.360 1.00 91.56 250 ALA A O 1
ATOM 1939 N N . HIS A 1 251 ? 3.858 -6.873 -13.663 1.00 89.38 251 HIS A N 1
ATOM 1940 C CA . HIS A 1 251 ? 2.874 -7.242 -14.675 1.00 89.38 251 HIS A CA 1
ATOM 1941 C C . HIS A 1 251 ? 3.166 -8.621 -15.281 1.00 89.38 251 HIS A C 1
ATOM 1943 O O . HIS A 1 251 ? 2.325 -9.516 -15.209 1.00 89.38 251 HIS A O 1
ATOM 1949 N N . PHE A 1 252 ? 4.388 -8.847 -15.771 1.00 89.06 252 PHE A N 1
ATOM 1950 C CA . PHE A 1 252 ? 4.768 -10.144 -16.337 1.00 89.06 252 PHE A CA 1
ATOM 1951 C C . PHE A 1 252 ? 4.730 -11.291 -15.320 1.00 89.06 252 PHE A C 1
ATOM 1953 O O . PHE A 1 252 ? 4.323 -12.406 -15.651 1.00 89.06 252 PHE A O 1
ATOM 1960 N N . LEU A 1 253 ? 5.133 -11.045 -14.072 1.00 88.44 253 LEU A N 1
ATOM 1961 C CA . LEU A 1 253 ? 5.049 -12.055 -13.018 1.00 88.44 253 LEU A CA 1
ATOM 1962 C C . LEU A 1 253 ? 3.593 -12.413 -12.690 1.00 88.44 253 LEU A C 1
ATOM 1964 O O . LEU A 1 253 ? 3.297 -13.587 -12.480 1.00 88.44 253 LEU A O 1
ATOM 1968 N N . MET A 1 254 ? 2.688 -11.432 -12.691 1.00 84.38 254 MET A N 1
ATOM 1969 C CA . MET A 1 254 ? 1.249 -11.644 -12.504 1.00 84.38 254 MET A CA 1
ATOM 1970 C C . MET A 1 254 ? 0.606 -12.405 -13.672 1.00 84.38 254 MET A C 1
ATOM 1972 O O . MET A 1 254 ? -0.314 -13.185 -13.452 1.00 84.38 254 MET A O 1
ATOM 1976 N N . GLU A 1 255 ? 1.094 -12.240 -14.904 1.00 83.00 255 GLU A N 1
ATOM 1977 C CA . GLU A 1 255 ? 0.641 -13.056 -16.040 1.00 83.00 255 GLU A CA 1
ATOM 1978 C C . GLU A 1 255 ? 1.112 -14.515 -15.937 1.00 83.00 255 GLU A C 1
ATOM 1980 O O . GLU A 1 255 ? 0.374 -15.444 -16.271 1.00 83.00 255 GLU A O 1
ATOM 1985 N N . LYS A 1 256 ? 2.351 -14.736 -15.477 1.00 81.75 256 LYS A N 1
ATOM 1986 C CA . LYS A 1 256 ? 2.956 -16.075 -15.365 1.00 81.75 256 LYS A CA 1
ATOM 1987 C C . LYS A 1 256 ? 2.506 -16.851 -14.129 1.00 81.75 256 LYS A C 1
ATOM 1989 O O . LYS A 1 256 ? 2.495 -18.084 -14.155 1.00 81.75 256 LYS A O 1
ATOM 1994 N N . ALA A 1 257 ? 2.144 -16.156 -13.056 1.00 70.94 257 ALA A N 1
ATOM 1995 C CA . ALA A 1 257 ? 1.518 -16.730 -11.875 1.00 70.94 257 ALA A CA 1
ATOM 1996 C C . ALA A 1 257 ? -0.007 -16.565 -12.010 1.00 70.94 257 ALA A C 1
ATOM 1998 O O . ALA A 1 257 ? -0.511 -15.500 -11.664 1.00 70.94 257 ALA A O 1
ATOM 1999 N N . PRO A 1 258 ? -0.755 -17.567 -12.525 1.00 57.25 258 PRO A N 1
ATOM 2000 C CA . PRO A 1 258 ? -2.163 -17.393 -12.878 1.00 57.25 258 PRO A CA 1
ATOM 2001 C C . PRO A 1 258 ? -2.955 -16.757 -11.728 1.00 57.25 258 PRO A C 1
ATOM 2003 O O . PRO A 1 258 ? -2.981 -17.268 -10.605 1.00 57.25 258 PRO A O 1
ATOM 2006 N N . ALA A 1 259 ? -3.575 -15.619 -12.052 1.00 51.91 259 ALA A N 1
ATOM 2007 C CA . ALA A 1 259 ? -4.060 -14.554 -11.172 1.00 51.91 259 ALA A CA 1
ATOM 2008 C C . ALA A 1 259 ? -5.244 -14.898 -10.239 1.00 51.91 259 ALA A C 1
ATOM 2010 O O . ALA A 1 259 ? -6.043 -14.033 -9.897 1.00 51.91 259 ALA A O 1
ATOM 2011 N N . PHE A 1 260 ? -5.382 -16.149 -9.804 1.00 52.78 260 PHE A N 1
ATOM 2012 C CA . PHE A 1 260 ? -6.496 -16.598 -8.963 1.00 52.78 260 PHE A CA 1
ATOM 2013 C C . PHE A 1 260 ? -6.074 -17.450 -7.767 1.00 52.78 260 PHE A C 1
ATOM 2015 O O . PHE A 1 260 ? -6.927 -18.083 -7.149 1.00 52.78 260 PHE A O 1
ATOM 2022 N N . ILE A 1 261 ? -4.790 -17.451 -7.397 1.00 60.56 261 ILE A N 1
ATOM 2023 C CA . ILE A 1 261 ? -4.365 -17.976 -6.094 1.00 60.56 261 ILE A CA 1
ATOM 2024 C C . ILE A 1 261 ? -4.391 -16.807 -5.099 1.00 60.56 261 ILE A C 1
ATOM 2026 O O . ILE A 1 261 ? -3.396 -16.085 -4.985 1.00 60.56 261 ILE A O 1
ATOM 2030 N N . PRO A 1 262 ? -5.515 -16.560 -4.393 1.00 61.12 262 PRO A N 1
ATOM 2031 C CA . PRO A 1 262 ? -5.534 -15.558 -3.340 1.00 61.12 262 PRO A CA 1
ATOM 2032 C C . PRO A 1 262 ? -4.466 -15.912 -2.307 1.00 61.12 262 PRO A C 1
ATOM 2034 O O . PRO A 1 262 ? -4.329 -17.076 -1.931 1.00 61.12 262 PRO A O 1
ATOM 2037 N N . ASN A 1 263 ? -3.750 -14.900 -1.816 1.00 71.00 263 ASN A N 1
ATOM 2038 C CA . ASN A 1 263 ? -2.638 -15.071 -0.877 1.00 71.00 263 ASN A CA 1
ATOM 2039 C C . ASN A 1 263 ? -1.415 -15.772 -1.492 1.00 71.00 263 ASN A C 1
ATOM 2041 O O . ASN A 1 263 ? -0.784 -16.590 -0.829 1.00 71.00 263 ASN A O 1
ATOM 2045 N N . LEU A 1 264 ? -1.064 -15.447 -2.735 1.00 81.44 264 LEU A N 1
ATOM 2046 C CA . LEU A 1 264 ? 0.249 -15.761 -3.296 1.00 81.44 264 LEU A CA 1
ATOM 2047 C C . LEU A 1 264 ? 1.151 -14.528 -3.226 1.00 81.44 264 LEU A C 1
ATOM 2049 O O . LEU A 1 264 ? 0.742 -13.422 -3.592 1.00 81.44 264 LEU A O 1
ATOM 2053 N N . ARG A 1 265 ? 2.385 -14.724 -2.763 1.00 88.81 265 ARG A N 1
ATOM 2054 C CA . ARG A 1 265 ? 3.409 -13.680 -2.712 1.00 88.81 265 ARG A CA 1
ATOM 2055 C C . ARG A 1 265 ? 4.350 -13.815 -3.899 1.00 88.81 265 ARG A C 1
ATOM 2057 O O . ARG A 1 265 ? 5.076 -14.794 -3.994 1.00 88.81 265 ARG A O 1
ATOM 2064 N N . ILE A 1 266 ? 4.358 -12.830 -4.783 1.00 89.62 266 ILE A N 1
ATOM 2065 C CA . ILE A 1 266 ? 5.191 -12.777 -5.982 1.00 89.62 266 ILE A CA 1
ATOM 2066 C C . ILE A 1 266 ? 6.558 -12.187 -5.607 1.00 89.62 266 ILE A C 1
ATOM 2068 O O . ILE A 1 266 ? 6.634 -10.989 -5.314 1.00 89.62 266 ILE A O 1
ATOM 2072 N N . PRO A 1 267 ? 7.637 -12.987 -5.578 1.00 92.50 267 PRO A N 1
ATOM 2073 C CA . PRO A 1 267 ? 8.977 -12.490 -5.314 1.00 92.50 267 PRO A CA 1
ATOM 2074 C C . PRO A 1 267 ? 9.453 -11.611 -6.470 1.00 92.50 267 PRO A C 1
ATOM 2076 O O . PRO A 1 267 ? 9.442 -12.030 -7.626 1.00 92.50 267 PRO A O 1
ATOM 2079 N N . LEU A 1 268 ? 9.924 -10.412 -6.144 1.00 93.88 268 LEU A N 1
ATOM 2080 C CA . LEU A 1 268 ? 10.620 -9.549 -7.093 1.00 93.88 268 LEU A CA 1
ATOM 2081 C C . LEU A 1 268 ? 11.856 -8.948 -6.437 1.00 93.88 268 LEU A C 1
ATOM 2083 O O . LEU A 1 268 ? 11.899 -8.723 -5.223 1.00 93.88 268 LEU A O 1
ATOM 2087 N N . VAL A 1 269 ? 12.862 -8.691 -7.253 1.00 94.06 269 VAL A N 1
ATOM 2088 C CA . VAL A 1 269 ? 14.172 -8.228 -6.819 1.00 94.06 269 VAL A CA 1
ATOM 2089 C C . VAL A 1 269 ? 14.483 -6.897 -7.495 1.00 94.06 269 VAL A C 1
ATOM 2091 O O . VAL A 1 269 ? 14.223 -6.705 -8.680 1.00 94.06 269 VAL A O 1
ATOM 2094 N N . SER A 1 270 ? 15.038 -5.962 -6.732 1.00 93.94 270 SER A N 1
ATOM 2095 C CA . SER A 1 270 ? 15.589 -4.713 -7.258 1.00 93.94 270 SER A CA 1
ATOM 2096 C C . SER A 1 270 ? 16.775 -4.292 -6.398 1.00 93.94 270 SER A C 1
ATOM 2098 O O . SER A 1 270 ? 16.797 -4.541 -5.192 1.00 93.94 270 SER A O 1
ATOM 2100 N N . ASP A 1 271 ? 17.765 -3.643 -6.992 1.00 91.44 271 ASP A N 1
ATOM 2101 C CA . ASP A 1 271 ? 18.867 -3.011 -6.264 1.00 91.44 271 ASP A CA 1
ATOM 2102 C C . ASP A 1 271 ? 18.531 -1.587 -5.777 1.00 91.44 271 ASP A C 1
ATOM 2104 O O . ASP A 1 271 ? 19.256 -1.000 -4.969 1.00 91.44 271 ASP A O 1
ATOM 2108 N N . SER A 1 272 ? 17.366 -1.052 -6.155 1.00 92.88 272 SER A N 1
ATOM 2109 C CA . SER A 1 272 ? 16.853 0.210 -5.630 1.00 92.88 272 SER A CA 1
ATOM 2110 C C . SER A 1 272 ? 16.186 0.025 -4.264 1.00 92.88 272 SER A C 1
ATOM 2112 O O . SER A 1 272 ? 15.002 -0.312 -4.144 1.00 92.88 272 SER A O 1
ATOM 2114 N N . GLN A 1 273 ? 16.926 0.335 -3.191 1.00 90.88 273 GLN A N 1
ATOM 2115 C CA . GLN A 1 273 ? 16.379 0.362 -1.823 1.00 90.88 273 GLN A CA 1
ATOM 2116 C C . GLN A 1 273 ? 15.134 1.247 -1.705 1.00 90.88 273 GLN A C 1
ATOM 2118 O O . GLN A 1 273 ? 14.207 0.921 -0.964 1.00 90.88 273 GLN A O 1
ATOM 2123 N N . GLY A 1 274 ? 15.102 2.370 -2.432 1.00 90.44 274 GLY A N 1
ATOM 2124 C CA . GLY A 1 274 ? 13.974 3.298 -2.421 1.00 90.44 274 GLY A CA 1
ATOM 2125 C C . GLY A 1 274 ? 12.701 2.678 -2.996 1.00 90.44 274 GLY A C 1
ATOM 2126 O O . GLY A 1 274 ? 11.620 2.859 -2.425 1.00 90.44 274 GLY A O 1
ATOM 2127 N N . THR A 1 275 ? 12.833 1.916 -4.081 1.00 91.50 275 THR A N 1
ATOM 2128 C CA . THR A 1 275 ? 11.729 1.182 -4.709 1.00 91.50 275 THR A CA 1
ATOM 2129 C C . THR A 1 275 ? 11.217 0.077 -3.793 1.00 91.50 275 THR A C 1
ATOM 2131 O O . THR A 1 275 ? 10.030 0.064 -3.461 1.00 91.50 275 THR A O 1
ATOM 2134 N N . VAL A 1 276 ? 12.114 -0.768 -3.274 1.00 93.25 276 VAL A N 1
ATOM 2135 C CA . VAL A 1 276 ? 11.762 -1.856 -2.344 1.00 93.25 276 VAL A CA 1
ATOM 2136 C C . VAL A 1 276 ? 11.075 -1.315 -1.087 1.00 93.25 276 VAL A C 1
ATOM 2138 O O . VAL A 1 276 ? 10.018 -1.809 -0.697 1.00 93.25 276 VAL A O 1
ATOM 2141 N N . TYR A 1 277 ? 11.610 -0.253 -0.478 1.00 92.38 277 TYR A N 1
ATOM 2142 C CA . TYR A 1 277 ? 11.004 0.365 0.704 1.00 92.38 277 TYR A CA 1
ATOM 2143 C C . TYR A 1 277 ? 9.622 0.962 0.410 1.00 92.38 277 TYR A C 1
ATOM 2145 O O . TYR A 1 277 ? 8.732 0.897 1.258 1.00 92.38 277 TYR A O 1
ATOM 2153 N N . SER A 1 278 ? 9.426 1.542 -0.778 1.00 92.19 278 SER A N 1
ATOM 2154 C CA . SER A 1 278 ? 8.133 2.119 -1.160 1.00 92.19 278 SER A CA 1
ATOM 2155 C C . SER A 1 278 ? 7.059 1.043 -1.341 1.00 92.19 278 SER A C 1
ATOM 2157 O O . SER A 1 278 ? 5.922 1.258 -0.922 1.00 92.19 278 SER A O 1
ATOM 2159 N N . LEU A 1 279 ? 7.429 -0.112 -1.906 1.00 91.69 279 LEU A N 1
ATOM 2160 C CA . LEU A 1 279 ? 6.546 -1.270 -2.070 1.00 91.69 279 LEU A CA 1
ATOM 2161 C C . LEU A 1 279 ? 6.212 -1.930 -0.728 1.00 91.69 279 LEU A C 1
ATOM 2163 O O . LEU A 1 279 ? 5.048 -2.175 -0.453 1.00 91.69 279 LEU A O 1
ATOM 2167 N N . LEU A 1 280 ? 7.201 -2.156 0.146 1.00 90.12 280 LEU A N 1
ATOM 2168 C CA . LEU A 1 280 ? 6.967 -2.778 1.462 1.00 90.12 280 LEU A CA 1
ATOM 2169 C C . LEU A 1 280 ? 6.050 -1.955 2.375 1.00 90.12 280 LEU A C 1
ATOM 2171 O O . LEU A 1 280 ? 5.377 -2.513 3.236 1.00 90.12 280 LEU A O 1
ATOM 2175 N N . ASN A 1 281 ? 6.060 -0.629 2.226 1.00 88.00 281 ASN A N 1
ATOM 2176 C CA . ASN A 1 281 ? 5.280 0.273 3.071 1.00 88.00 281 ASN A CA 1
ATOM 2177 C C . ASN A 1 281 ? 4.010 0.803 2.397 1.00 88.00 281 ASN A C 1
ATOM 2179 O O . ASN A 1 281 ? 3.344 1.655 2.995 1.00 88.00 281 ASN A O 1
ATOM 2183 N N . ASP A 1 282 ? 3.719 0.392 1.159 1.00 87.31 282 ASP A N 1
ATOM 2184 C CA . ASP A 1 282 ? 2.643 0.934 0.319 1.00 87.31 282 ASP A CA 1
ATOM 2185 C C . ASP A 1 282 ? 2.642 2.472 0.283 1.00 87.31 282 ASP A C 1
ATOM 2187 O O . ASP A 1 282 ? 1.604 3.130 0.366 1.00 87.31 282 ASP A O 1
ATOM 2191 N N . THR A 1 283 ? 3.819 3.102 0.259 1.00 85.69 283 THR A N 1
ATOM 2192 C CA . THR A 1 283 ? 3.920 4.565 0.329 1.00 85.69 283 THR A CA 1
ATOM 2193 C C . THR A 1 283 ? 5.079 5.102 -0.486 1.00 85.69 283 THR A C 1
ATOM 2195 O O . THR A 1 283 ? 6.206 4.632 -0.404 1.00 85.69 283 THR A O 1
ATOM 2198 N N . CYS A 1 284 ? 4.826 6.190 -1.214 1.00 83.31 284 CYS A N 1
ATOM 2199 C CA . CYS A 1 284 ? 5.876 6.953 -1.871 1.00 83.31 284 CYS A CA 1
ATOM 2200 C C . CYS A 1 284 ? 5.659 8.459 -1.689 1.00 83.31 284 CYS A C 1
ATOM 2202 O O . CYS A 1 284 ? 4.541 8.976 -1.749 1.00 83.31 284 CYS A O 1
ATOM 2204 N N . LYS A 1 285 ? 6.753 9.193 -1.448 1.00 74.12 285 LYS A N 1
ATOM 2205 C CA . LYS A 1 285 ? 6.720 10.634 -1.142 1.00 74.12 285 LYS A CA 1
ATOM 2206 C C . LYS A 1 285 ? 7.011 11.534 -2.348 1.00 74.12 285 LYS A C 1
ATOM 2208 O O . LYS A 1 285 ? 6.900 12.752 -2.188 1.00 74.12 285 LYS A O 1
ATOM 2213 N N . LYS A 1 286 ? 7.374 10.992 -3.513 1.00 83.38 286 LYS A N 1
ATOM 2214 C CA . LYS A 1 286 ? 7.833 11.769 -4.677 1.00 83.38 286 LYS A CA 1
ATOM 2215 C C . LYS A 1 286 ? 6.989 11.461 -5.918 1.00 83.38 286 LYS A C 1
ATOM 2217 O O . LYS A 1 286 ? 6.715 10.304 -6.207 1.00 83.38 286 LYS A O 1
ATOM 2222 N N . MET A 1 287 ? 6.612 12.508 -6.651 1.00 83.75 287 MET A N 1
ATOM 2223 C CA . MET A 1 287 ? 6.040 12.385 -7.996 1.00 83.75 287 MET A CA 1
ATOM 2224 C C . MET A 1 287 ? 7.179 12.318 -9.030 1.00 83.75 287 MET A C 1
ATOM 2226 O O . MET A 1 287 ? 8.150 13.072 -8.873 1.00 83.75 287 MET A O 1
ATOM 2230 N N . PRO A 1 288 ? 7.073 11.491 -10.089 1.00 88.44 288 PRO A N 1
ATOM 2231 C CA . PRO A 1 288 ? 5.916 10.664 -10.459 1.00 88.44 288 PRO A CA 1
ATOM 2232 C C . PRO A 1 288 ? 5.904 9.252 -9.846 1.00 88.44 288 PRO A C 1
ATOM 2234 O O . PRO A 1 288 ? 4.920 8.544 -10.016 1.00 88.44 288 PRO A O 1
ATOM 2237 N N . THR A 1 289 ? 6.925 8.850 -9.081 1.00 89.25 289 THR A N 1
ATOM 2238 C CA . THR A 1 289 ? 7.032 7.503 -8.482 1.00 89.25 289 THR A CA 1
ATOM 2239 C C . THR A 1 289 ? 5.770 7.057 -7.731 1.00 89.25 289 THR A C 1
ATOM 2241 O O . THR A 1 289 ? 5.389 5.895 -7.813 1.00 89.25 289 THR A O 1
ATOM 2244 N N . SER A 1 290 ? 5.072 7.961 -7.033 1.00 87.44 290 SER A N 1
ATOM 2245 C CA . SER A 1 290 ? 3.817 7.609 -6.358 1.00 87.44 290 SER A CA 1
ATOM 2246 C C . SER A 1 290 ? 2.677 7.224 -7.301 1.00 87.44 290 SER A C 1
ATOM 2248 O O . SER A 1 290 ? 1.829 6.456 -6.878 1.00 87.44 290 SER A O 1
ATOM 2250 N N . VAL A 1 291 ? 2.636 7.738 -8.535 1.00 89.50 291 VAL A N 1
ATOM 2251 C CA . VAL A 1 291 ? 1.623 7.353 -9.539 1.00 89.50 291 VAL A CA 1
ATOM 2252 C C . VAL A 1 291 ? 1.904 5.948 -10.054 1.00 89.50 291 VAL A C 1
ATOM 2254 O O . VAL A 1 291 ? 1.000 5.128 -10.100 1.00 89.50 291 VAL A O 1
ATOM 2257 N N . ILE A 1 292 ? 3.171 5.644 -10.337 1.00 92.31 292 ILE A N 1
ATOM 2258 C CA . ILE A 1 292 ? 3.585 4.297 -10.749 1.00 92.31 292 ILE A CA 1
ATOM 2259 C C . ILE A 1 292 ? 3.272 3.291 -9.634 1.00 92.31 292 ILE A C 1
ATOM 2261 O O . ILE A 1 292 ? 2.732 2.223 -9.891 1.00 92.31 292 ILE A O 1
ATOM 2265 N N . LEU A 1 293 ? 3.525 3.662 -8.373 1.00 92.19 293 LEU A N 1
ATOM 2266 C CA . LEU A 1 293 ? 3.130 2.838 -7.234 1.00 92.19 293 LEU A CA 1
ATOM 2267 C C . LEU A 1 293 ? 1.605 2.650 -7.161 1.00 92.19 293 LEU A C 1
ATOM 2269 O O . LEU A 1 293 ? 1.168 1.537 -6.909 1.00 92.19 293 LEU A O 1
ATOM 2273 N N . MET A 1 294 ? 0.793 3.692 -7.389 1.00 91.31 294 MET A N 1
ATOM 2274 C CA . MET A 1 294 ? -0.672 3.540 -7.439 1.00 91.31 294 MET A CA 1
ATOM 2275 C C . MET A 1 294 ? -1.083 2.480 -8.468 1.00 91.31 294 MET A C 1
ATOM 2277 O O . MET A 1 294 ? -1.888 1.620 -8.132 1.00 91.31 294 MET A O 1
ATOM 2281 N N . GLU A 1 295 ? -0.501 2.509 -9.670 1.00 90.62 295 GLU A N 1
ATOM 2282 C CA . GLU A 1 295 ? -0.775 1.530 -10.731 1.00 90.62 295 GLU A CA 1
ATOM 2283 C C . GLU A 1 295 ? -0.415 0.102 -10.301 1.00 90.62 295 GLU A C 1
ATOM 2285 O O . GLU A 1 295 ? -1.256 -0.791 -10.388 1.00 90.62 295 GLU A O 1
ATOM 2290 N N . ILE A 1 296 ? 0.783 -0.107 -9.735 1.00 90.38 296 ILE A N 1
ATOM 2291 C CA . ILE A 1 296 ? 1.189 -1.417 -9.197 1.00 90.38 296 ILE A CA 1
ATOM 2292 C C . ILE A 1 296 ? 0.137 -1.933 -8.208 1.00 90.38 296 ILE A C 1
ATOM 2294 O O . ILE A 1 296 ? -0.314 -3.071 -8.312 1.00 90.38 296 ILE A O 1
ATOM 2298 N N . LEU A 1 297 ? -0.288 -1.099 -7.255 1.00 87.50 297 LEU A N 1
ATOM 2299 C CA . LEU A 1 297 ? -1.235 -1.526 -6.226 1.00 87.50 297 LEU A CA 1
ATOM 2300 C C . LEU A 1 297 ? -2.646 -1.778 -6.782 1.00 87.50 297 LEU A C 1
ATOM 2302 O O . LEU A 1 297 ? -3.335 -2.654 -6.263 1.00 87.50 297 LEU A O 1
ATOM 2306 N N . LEU A 1 298 ? -3.076 -1.078 -7.841 1.00 86.31 298 LEU A N 1
ATOM 2307 C CA . LEU A 1 298 ? -4.336 -1.388 -8.530 1.00 86.31 298 LEU A CA 1
ATOM 2308 C C . LEU A 1 298 ? -4.299 -2.780 -9.161 1.00 86.31 298 LEU A C 1
ATOM 2310 O O . LEU A 1 298 ? -5.263 -3.531 -9.029 1.00 86.31 298 LEU A O 1
ATOM 2314 N N . GLN A 1 299 ? -3.183 -3.157 -9.786 1.00 83.38 299 GLN A N 1
ATOM 2315 C CA . GLN A 1 299 ? -3.041 -4.485 -10.390 1.00 83.38 299 GLN A CA 1
ATOM 2316 C C . GLN A 1 299 ? -3.089 -5.607 -9.335 1.00 83.38 299 GLN A C 1
ATOM 2318 O O . GLN A 1 299 ? -3.628 -6.686 -9.595 1.00 83.38 299 GLN A O 1
ATOM 2323 N N . LEU A 1 300 ? -2.636 -5.327 -8.107 1.00 81.69 300 LEU A N 1
ATOM 2324 C CA . LEU A 1 300 ? -2.681 -6.258 -6.973 1.00 81.69 300 LEU A CA 1
ATOM 2325 C C . LEU A 1 300 ? -4.068 -6.425 -6.330 1.00 81.69 300 LEU A C 1
ATOM 2327 O O . LEU A 1 300 ? -4.253 -7.347 -5.531 1.00 81.69 300 LEU A O 1
ATOM 2331 N N . LEU A 1 301 ? -5.068 -5.606 -6.686 1.00 77.69 301 LEU A N 1
ATOM 2332 C CA . LEU A 1 301 ? -6.432 -5.730 -6.140 1.00 77.69 301 LEU A CA 1
ATOM 2333 C C . LEU A 1 301 ? -7.066 -7.107 -6.393 1.00 77.69 301 LEU A C 1
ATOM 2335 O O . LEU A 1 301 ? -7.977 -7.501 -5.668 1.00 77.69 301 LEU A O 1
ATOM 2339 N N . HIS A 1 302 ? -6.541 -7.871 -7.352 1.00 68.56 302 HIS A N 1
ATOM 2340 C CA . HIS A 1 302 ? -6.941 -9.247 -7.654 1.00 68.56 302 HIS A CA 1
ATOM 2341 C C . HIS A 1 302 ? -6.524 -10.281 -6.582 1.00 68.56 302 HIS A C 1
ATOM 2343 O O . HIS A 1 302 ? -6.762 -11.474 -6.749 1.00 68.56 302 HIS A O 1
ATOM 2349 N N . GLY A 1 303 ? -5.936 -9.852 -5.457 1.00 71.94 303 GLY A N 1
ATOM 2350 C CA . GLY A 1 303 ? -5.632 -10.716 -4.307 1.00 71.94 303 GLY A CA 1
ATOM 2351 C C . GLY A 1 303 ? -4.217 -11.300 -4.297 1.00 71.94 303 GLY A C 1
ATOM 2352 O O . GLY A 1 303 ? -3.924 -12.191 -3.491 1.00 71.94 303 GLY A O 1
ATOM 2353 N N . MET A 1 304 ? -3.347 -10.784 -5.166 1.00 78.69 304 MET A N 1
ATOM 2354 C CA . MET A 1 304 ? -1.915 -11.075 -5.189 1.00 78.69 304 MET A CA 1
ATOM 2355 C C . MET A 1 304 ? -1.153 -10.087 -4.305 1.00 78.69 304 MET A C 1
ATOM 2357 O O . MET A 1 304 ? -1.597 -8.968 -4.057 1.00 78.69 304 MET A O 1
ATOM 2361 N N . GLN A 1 305 ? 0.010 -10.505 -3.818 1.00 86.19 305 GLN A N 1
ATOM 2362 C CA . GLN A 1 305 ? 0.897 -9.676 -3.006 1.00 86.19 305 GLN A CA 1
ATOM 2363 C C . GLN A 1 305 ? 2.279 -9.676 -3.634 1.00 86.19 305 GLN A C 1
ATOM 2365 O O . GLN A 1 305 ? 2.737 -10.714 -4.102 1.00 86.19 305 GLN A O 1
ATOM 2370 N N . LEU A 1 306 ? 2.981 -8.548 -3.600 1.00 89.62 306 LEU A N 1
ATOM 2371 C CA . LEU A 1 306 ? 4.396 -8.529 -3.957 1.00 89.62 306 LEU A CA 1
ATOM 2372 C C . LEU A 1 306 ? 5.242 -8.862 -2.725 1.00 89.62 306 LEU A C 1
ATOM 2374 O O . LEU A 1 306 ? 4.936 -8.464 -1.601 1.00 89.62 306 LEU A O 1
ATOM 2378 N N . ALA A 1 307 ? 6.331 -9.586 -2.943 1.00 92.19 307 ALA A N 1
ATOM 2379 C CA . ALA A 1 307 ? 7.388 -9.831 -1.974 1.00 92.19 307 ALA A CA 1
ATOM 2380 C C . ALA A 1 307 ? 8.690 -9.208 -2.500 1.00 92.19 307 ALA A C 1
ATOM 2382 O O . ALA A 1 307 ? 9.575 -9.932 -2.961 1.00 92.19 307 ALA A O 1
ATOM 2383 N N . PRO A 1 308 ? 8.796 -7.867 -2.479 1.00 94.12 308 PRO A N 1
ATOM 2384 C CA . PRO A 1 308 ? 9.985 -7.177 -2.949 1.00 94.12 308 PRO A CA 1
ATOM 2385 C C . PRO A 1 308 ? 11.167 -7.445 -2.016 1.00 94.12 308 PRO A C 1
ATOM 2387 O O . PRO A 1 308 ? 11.026 -7.463 -0.791 1.00 94.12 308 PRO A O 1
ATOM 2390 N N . SER A 1 309 ? 12.346 -7.615 -2.600 1.00 94.75 309 SER A N 1
ATOM 2391 C CA . SER A 1 309 ? 13.597 -7.790 -1.871 1.00 94.75 309 SER A CA 1
ATOM 2392 C C . SER A 1 309 ? 14.706 -6.959 -2.501 1.00 94.75 309 SER A C 1
ATOM 2394 O O . SER A 1 309 ? 14.759 -6.779 -3.718 1.00 94.75 309 SER A O 1
ATOM 2396 N N . HIS A 1 310 ? 15.568 -6.415 -1.644 1.00 96.12 310 HIS A N 1
ATOM 2397 C CA . HIS A 1 310 ? 16.718 -5.638 -2.078 1.00 96.12 310 HIS A CA 1
ATOM 2398 C C . HIS A 1 310 ? 17.949 -6.532 -2.202 1.00 96.12 310 HIS A C 1
ATOM 2400 O O . HIS A 1 310 ? 18.281 -7.261 -1.263 1.00 96.12 310 HIS A O 1
ATOM 2406 N N . VAL A 1 311 ? 18.679 -6.385 -3.304 1.00 94.31 311 VAL A N 1
ATOM 2407 C CA . VAL A 1 311 ? 20.001 -6.991 -3.510 1.00 94.31 311 VAL A CA 1
ATOM 2408 C C . VAL A 1 311 ? 21.037 -5.915 -3.809 1.00 94.31 311 VAL A C 1
ATOM 2410 O O . VAL A 1 311 ? 20.699 -4.827 -4.255 1.00 94.31 311 VAL A O 1
ATOM 2413 N N . LYS A 1 312 ? 22.320 -6.188 -3.552 1.00 93.00 312 LYS A N 1
ATOM 2414 C CA . LYS A 1 312 ? 23.376 -5.267 -4.001 1.00 93.00 312 LYS A CA 1
ATOM 2415 C C . LYS A 1 312 ? 23.487 -5.328 -5.526 1.00 93.00 312 LYS A C 1
ATOM 2417 O O . LYS A 1 312 ? 23.233 -6.380 -6.108 1.00 93.00 312 LYS A O 1
ATOM 2422 N N . ARG A 1 313 ? 23.957 -4.241 -6.137 1.00 89.19 313 ARG A N 1
ATOM 2423 C CA . ARG A 1 313 ? 24.148 -4.124 -7.589 1.00 89.19 313 ARG A CA 1
ATOM 2424 C C . ARG A 1 313 ? 24.933 -5.288 -8.208 1.00 89.19 313 ARG A C 1
ATOM 2426 O O . ARG A 1 313 ? 24.539 -5.793 -9.251 1.00 89.19 313 ARG A O 1
ATOM 2433 N N . ASP A 1 314 ? 25.966 -5.781 -7.522 1.00 90.44 314 ASP A N 1
ATOM 2434 C CA . ASP A 1 314 ? 26.788 -6.917 -7.982 1.00 90.44 314 ASP A CA 1
ATOM 2435 C C . ASP A 1 314 ? 25.994 -8.227 -8.154 1.00 90.44 314 ASP A C 1
ATOM 2437 O O . ASP A 1 314 ? 26.454 -9.151 -8.818 1.00 90.44 314 ASP A O 1
ATOM 2441 N N . PHE A 1 315 ? 24.796 -8.313 -7.568 1.00 90.62 315 PHE A N 1
ATOM 2442 C CA . PHE A 1 315 ? 23.880 -9.448 -7.693 1.00 90.62 315 PHE A CA 1
ATOM 2443 C C . PHE A 1 315 ? 22.689 -9.167 -8.626 1.00 90.62 315 PHE A C 1
ATOM 2445 O O . PHE A 1 315 ? 21.862 -10.053 -8.819 1.00 90.62 315 PHE A O 1
ATOM 2452 N N . ASN A 1 316 ? 22.590 -7.963 -9.206 1.00 93.25 316 ASN A N 1
ATOM 2453 C CA . ASN A 1 316 ? 21.533 -7.567 -10.146 1.00 93.25 316 ASN A CA 1
ATOM 2454 C C . ASN A 1 316 ? 22.047 -7.438 -11.594 1.00 93.25 316 ASN A C 1
ATOM 2456 O O . ASN A 1 316 ? 21.465 -6.732 -12.414 1.00 93.25 316 ASN A O 1
ATOM 2460 N N . THR A 1 317 ? 23.153 -8.114 -11.918 1.00 93.38 317 THR A N 1
ATOM 2461 C CA . THR A 1 317 ? 23.905 -7.922 -13.169 1.00 93.38 317 THR A CA 1
ATOM 2462 C C . THR A 1 317 ? 23.074 -8.156 -14.425 1.00 93.38 317 THR A C 1
ATOM 2464 O O . THR A 1 317 ? 23.186 -7.389 -15.370 1.00 93.38 317 THR A O 1
ATOM 2467 N N . TRP A 1 318 ? 22.199 -9.163 -14.445 1.00 93.75 318 TRP A N 1
ATOM 2468 C CA . TRP A 1 318 ? 21.372 -9.443 -15.624 1.00 93.75 318 TRP A CA 1
ATOM 2469 C C . TRP A 1 318 ? 20.326 -8.364 -15.882 1.00 93.75 318 TRP A C 1
ATOM 2471 O O . TRP A 1 318 ? 20.066 -8.040 -17.036 1.00 93.75 318 TRP A O 1
ATOM 2481 N N . ALA A 1 319 ? 19.723 -7.808 -14.829 1.00 93.88 319 ALA A N 1
ATOM 2482 C CA . ALA A 1 319 ? 18.778 -6.713 -14.993 1.00 93.88 319 ALA A CA 1
ATOM 2483 C C . ALA A 1 319 ? 19.504 -5.431 -15.431 1.00 93.88 319 ALA A C 1
ATOM 2485 O O . ALA A 1 319 ? 19.037 -4.783 -16.363 1.00 93.88 319 ALA A O 1
ATOM 2486 N N . ASP A 1 320 ? 20.676 -5.131 -14.852 1.00 93.38 320 ASP A N 1
ATOM 2487 C CA . ASP A 1 320 ? 21.527 -4.005 -15.273 1.00 93.38 320 ASP A CA 1
ATOM 2488 C C . ASP A 1 320 ? 21.932 -4.145 -16.751 1.00 93.38 320 ASP A C 1
ATOM 2490 O O . ASP A 1 320 ? 21.748 -3.211 -17.528 1.00 93.38 320 ASP A O 1
ATOM 2494 N N . GLU A 1 321 ? 22.378 -5.326 -17.191 1.00 93.38 321 GLU A N 1
ATOM 2495 C CA . GLU A 1 321 ? 22.696 -5.596 -18.599 1.00 93.38 321 GLU A CA 1
ATOM 2496 C C . GLU A 1 321 ? 21.493 -5.368 -19.520 1.00 93.38 321 GLU A C 1
ATOM 2498 O O . GLU A 1 321 ? 21.639 -4.741 -20.565 1.00 93.38 321 GLU A O 1
ATOM 2503 N N . LEU A 1 322 ? 20.294 -5.797 -19.116 1.00 92.69 322 LEU A N 1
ATOM 2504 C CA . LEU A 1 322 ? 19.055 -5.598 -19.876 1.00 92.69 322 LEU A CA 1
ATOM 2505 C C . LEU A 1 322 ? 18.612 -4.130 -19.960 1.00 92.69 322 LEU A C 1
ATOM 2507 O O . LEU A 1 322 ? 17.721 -3.817 -20.745 1.00 92.69 322 LEU A O 1
ATOM 2511 N N . THR A 1 323 ? 19.224 -3.215 -19.206 1.00 92.12 323 THR A N 1
ATOM 2512 C CA . THR A 1 323 ? 19.005 -1.764 -19.348 1.00 92.12 323 THR A CA 1
ATOM 2513 C C . THR A 1 323 ? 20.010 -1.095 -20.286 1.00 92.12 323 THR A C 1
ATOM 2515 O O . THR A 1 323 ? 20.000 0.128 -20.436 1.00 92.12 323 THR A O 1
ATOM 2518 N N . ARG A 1 324 ? 20.901 -1.863 -20.916 1.00 89.31 324 ARG A N 1
ATOM 2519 C CA . ARG A 1 324 ? 21.890 -1.351 -21.867 1.00 89.31 324 ARG A CA 1
ATOM 2520 C C . ARG A 1 324 ? 21.442 -1.647 -23.298 1.00 89.31 324 ARG A C 1
ATOM 2522 O O . ARG A 1 324 ? 20.766 -2.646 -23.520 1.00 89.31 324 ARG A O 1
ATOM 2529 N N . PRO A 1 325 ? 21.794 -0.808 -24.284 1.00 81.19 325 PRO A N 1
ATOM 2530 C CA . PRO A 1 325 ? 21.421 -1.039 -25.681 1.00 81.19 325 PRO A CA 1
ATOM 2531 C C . PRO A 1 325 ? 22.122 -2.256 -26.316 1.00 81.19 325 PRO A C 1
ATOM 2533 O O . PRO A 1 325 ? 21.646 -2.763 -27.322 1.00 81.19 325 PRO A O 1
ATOM 2536 N N . ASP A 1 326 ? 23.225 -2.741 -25.741 1.00 79.06 326 ASP A N 1
ATOM 2537 C CA . ASP A 1 326 ? 24.097 -3.800 -26.269 1.00 79.06 326 ASP A CA 1
ATOM 2538 C C . ASP A 1 326 ? 23.946 -5.160 -25.552 1.00 79.06 326 ASP A C 1
ATOM 2540 O O . ASP A 1 326 ? 24.834 -6.009 -25.596 1.00 79.06 326 ASP A O 1
ATOM 2544 N N . PHE A 1 327 ? 22.797 -5.416 -24.922 1.00 75.19 327 PHE A N 1
ATOM 2545 C CA . PHE A 1 327 ? 22.537 -6.586 -24.065 1.00 75.19 327 PHE A CA 1
ATOM 2546 C C . PHE A 1 327 ? 22.524 -7.962 -24.776 1.00 75.19 327 PHE A C 1
ATOM 2548 O O . PHE A 1 327 ? 22.241 -8.984 -24.150 1.00 75.19 327 PHE A O 1
ATOM 2555 N N . HIS A 1 328 ? 22.823 -8.023 -26.077 1.00 64.44 328 HIS A N 1
ATOM 2556 C CA . HIS A 1 328 ? 22.589 -9.164 -26.976 1.00 64.44 328 HIS A CA 1
ATOM 2557 C C . HIS A 1 328 ? 23.315 -10.479 -26.616 1.00 64.44 328 HIS A C 1
ATOM 2559 O O . HIS A 1 328 ? 23.060 -11.511 -27.237 1.00 64.44 328 HIS A O 1
ATOM 2565 N N . HIS A 1 329 ? 24.206 -10.494 -25.623 1.00 65.56 329 HIS A N 1
ATOM 2566 C CA . HIS A 1 329 ? 24.982 -11.680 -25.263 1.00 65.56 329 HIS A CA 1
ATOM 2567 C C . HIS A 1 329 ? 24.288 -12.547 -24.201 1.00 65.56 329 HIS A C 1
ATOM 2569 O O . HIS A 1 329 ? 24.253 -12.203 -23.021 1.00 65.56 329 HIS A O 1
ATOM 2575 N N . GLY A 1 330 ? 23.816 -13.732 -24.600 1.00 68.56 330 GLY A N 1
ATOM 2576 C CA . GLY A 1 330 ? 23.436 -14.820 -23.686 1.00 68.56 330 GLY A CA 1
ATOM 2577 C C . GLY A 1 330 ? 21.963 -14.887 -23.274 1.00 68.56 330 GLY A C 1
ATOM 2578 O O . GLY A 1 330 ? 21.587 -15.854 -22.620 1.00 68.56 330 GLY A O 1
ATOM 2579 N N . PHE A 1 331 ? 21.129 -13.926 -23.682 1.00 80.06 331 PHE A N 1
ATOM 2580 C CA . PHE A 1 331 ? 19.674 -14.002 -23.522 1.00 80.06 331 PHE A CA 1
ATOM 2581 C C . PHE A 1 331 ? 19.039 -14.673 -24.745 1.00 80.06 331 PHE A C 1
ATOM 2583 O O . PHE A 1 331 ? 19.048 -14.140 -25.852 1.00 80.06 331 PHE A O 1
ATOM 2590 N N . THR A 1 332 ? 18.498 -15.867 -24.535 1.00 71.12 332 THR A N 1
ATOM 2591 C CA . THR A 1 332 ? 17.734 -16.663 -25.510 1.00 71.12 332 THR A CA 1
ATOM 2592 C C . THR A 1 332 ? 16.586 -17.334 -24.748 1.00 71.12 332 THR A C 1
ATOM 2594 O O . THR A 1 332 ? 16.731 -17.509 -23.542 1.00 71.12 332 THR A O 1
ATOM 2597 N N . PRO A 1 333 ? 15.441 -17.691 -25.360 1.00 59.28 333 PRO A N 1
ATOM 2598 C CA . PRO A 1 333 ? 14.925 -17.284 -26.672 1.00 59.28 333 PRO A CA 1
ATOM 2599 C C . PRO A 1 333 ? 14.391 -15.829 -26.669 1.00 59.28 333 PRO A C 1
ATOM 2601 O O . PRO A 1 333 ? 14.713 -15.054 -25.769 1.00 59.28 333 PRO A O 1
ATOM 2604 N N . SER A 1 334 ? 13.656 -15.436 -27.724 1.00 58.53 334 SER A N 1
ATOM 2605 C CA . SER A 1 334 ? 13.129 -14.081 -27.978 1.00 58.53 334 SER A CA 1
ATOM 2606 C C . SER A 1 334 ? 12.586 -13.375 -26.727 1.00 58.53 334 SER A C 1
ATOM 2608 O O . SER A 1 334 ? 12.027 -14.055 -25.861 1.00 58.53 334 SER A O 1
ATOM 2610 N N . PRO A 1 335 ? 12.684 -12.027 -26.656 1.00 58.84 335 PRO A N 1
ATOM 2611 C CA . PRO A 1 335 ? 12.111 -11.263 -25.550 1.00 58.84 335 PRO A CA 1
ATOM 2612 C C . PRO A 1 335 ? 10.678 -11.702 -25.301 1.00 58.84 335 PRO A C 1
ATOM 2614 O O . PRO A 1 335 ? 9.982 -12.107 -26.242 1.00 58.84 335 PRO A O 1
ATOM 2617 N N . MET A 1 336 ? 10.198 -11.534 -24.069 1.00 53.50 336 MET A N 1
ATOM 2618 C CA . MET A 1 336 ? 8.759 -11.413 -23.885 1.00 53.50 336 MET A CA 1
ATOM 2619 C C . MET A 1 336 ? 8.326 -10.139 -24.592 1.00 53.50 336 MET A C 1
ATOM 2621 O O . MET A 1 336 ? 8.328 -9.037 -24.051 1.00 53.50 336 MET A O 1
ATOM 2625 N N . GLY A 1 337 ? 8.061 -10.320 -25.882 1.00 39.84 337 GLY A N 1
ATOM 2626 C CA . GLY A 1 337 ? 7.552 -9.305 -26.749 1.00 39.84 337 GLY A CA 1
ATOM 2627 C C . GLY A 1 337 ? 6.157 -8.977 -26.248 1.00 39.84 337 GLY A C 1
ATOM 2628 O O . GLY A 1 337 ? 5.347 -9.896 -26.072 1.00 39.84 337 GLY A O 1
ATOM 2629 N N . PRO A 1 338 ? 5.824 -7.702 -26.060 1.00 34.66 338 PRO A N 1
ATOM 2630 C CA . PRO A 1 338 ? 4.437 -7.329 -26.189 1.00 34.66 338 PRO A CA 1
ATOM 2631 C C . PRO A 1 338 ? 3.883 -7.856 -27.516 1.00 34.66 338 PRO A C 1
ATOM 2633 O O . PRO A 1 338 ? 4.342 -7.442 -28.578 1.00 34.66 338 PRO A O 1
ATOM 2636 N N . ARG A 1 339 ? 2.862 -8.718 -27.508 1.00 32.56 339 ARG A N 1
ATOM 2637 C CA . ARG A 1 339 ? 2.057 -8.900 -28.735 1.00 32.56 339 ARG A CA 1
ATOM 2638 C C . ARG A 1 339 ? 1.226 -7.641 -29.070 1.00 32.56 339 ARG A C 1
ATOM 2640 O O . ARG A 1 339 ? 0.638 -7.588 -30.144 1.00 32.56 339 ARG A O 1
ATOM 2647 N N . ARG A 1 340 ? 1.252 -6.628 -28.190 1.00 32.12 340 ARG A N 1
ATOM 2648 C CA . ARG A 1 340 ? 0.977 -5.183 -28.353 1.00 32.12 340 ARG A CA 1
ATOM 2649 C C . ARG A 1 340 ? 1.753 -4.453 -27.267 1.00 32.12 340 ARG A C 1
ATOM 2651 O O . ARG A 1 340 ? 1.753 -4.972 -26.151 1.00 32.12 340 ARG A O 1
ATOM 2658 N N . ALA A 1 341 ? 2.485 -3.378 -27.589 1.00 31.27 341 ALA A N 1
ATOM 2659 C CA . ALA A 1 341 ? 3.366 -2.687 -26.638 1.00 31.27 341 ALA A CA 1
ATOM 2660 C C . ALA A 1 341 ? 2.645 -2.545 -25.287 1.00 31.27 341 ALA A C 1
ATOM 2662 O O . ALA A 1 341 ? 1.552 -1.984 -25.286 1.00 31.27 341 ALA A O 1
ATOM 2663 N N . PRO A 1 342 ? 3.196 -2.986 -24.133 1.00 38.69 342 PRO A N 1
ATOM 2664 C CA . PRO A 1 342 ? 2.546 -2.695 -22.868 1.00 38.69 342 PRO A CA 1
ATOM 2665 C C . PRO A 1 342 ? 2.627 -1.178 -22.657 1.00 38.69 342 PRO A C 1
ATOM 2667 O O . PRO A 1 342 ? 1.880 -0.643 -21.869 1.00 38.69 342 PRO A O 1
ATOM 2670 N N . GLY A 1 343 ? 3.473 -0.459 -23.408 1.00 36.38 343 GLY A N 1
ATOM 2671 C CA . GLY A 1 343 ? 3.457 0.988 -23.532 1.00 36.38 343 GLY A CA 1
ATOM 2672 C C . GLY A 1 343 ? 2.177 1.552 -24.155 1.00 36.38 343 GLY A C 1
ATOM 2673 O O . GLY A 1 343 ? 1.773 2.625 -23.762 1.00 36.38 343 GLY A O 1
ATOM 2674 N N . GLU A 1 344 ? 1.436 0.872 -25.026 1.00 33.97 344 GLU A N 1
ATOM 2675 C CA . GLU A 1 344 ? 0.166 1.466 -25.480 1.00 33.97 344 GLU A CA 1
ATOM 2676 C C . GLU A 1 344 ? -0.918 1.390 -24.402 1.00 33.97 344 GLU A C 1
ATOM 2678 O O . GLU A 1 344 ? -1.710 2.312 -24.302 1.00 33.97 344 GLU A O 1
ATOM 2683 N N . ASP A 1 345 ? -0.898 0.387 -23.518 1.00 33.75 345 ASP A N 1
ATOM 2684 C CA . ASP A 1 345 ? -1.938 0.198 -22.495 1.00 33.75 345 ASP A CA 1
ATOM 2685 C C . ASP A 1 345 ? -1.522 0.668 -21.082 1.00 33.75 345 ASP A C 1
ATOM 2687 O O . ASP A 1 345 ? -2.295 1.313 -20.371 1.00 33.75 345 ASP A O 1
ATOM 2691 N N . VAL A 1 346 ? -0.266 0.435 -20.691 1.00 35.31 346 VAL A N 1
ATOM 2692 C CA . VAL A 1 346 ? 0.385 0.972 -19.479 1.00 35.31 346 VAL A CA 1
ATOM 2693 C C . VAL A 1 346 ? 0.898 2.390 -19.720 1.00 35.31 346 VAL A C 1
ATOM 2695 O O . VAL A 1 346 ? 0.775 3.229 -18.826 1.00 35.31 346 VAL A O 1
ATOM 2698 N N . ALA A 1 347 ? 1.415 2.722 -20.913 1.00 30.81 347 ALA A N 1
ATOM 2699 C CA . ALA A 1 347 ? 1.617 4.132 -21.237 1.00 30.81 347 ALA A CA 1
ATOM 2700 C C . ALA A 1 347 ? 0.306 4.817 -21.625 1.00 30.81 347 ALA A C 1
ATOM 2702 O O . ALA A 1 347 ? 0.231 5.975 -21.284 1.00 30.81 347 ALA A O 1
ATOM 2703 N N . ALA A 1 348 ? -0.800 4.212 -22.093 1.00 30.09 348 ALA A N 1
ATOM 2704 C CA . ALA A 1 348 ? -2.101 4.927 -22.035 1.00 30.09 348 ALA A CA 1
ATOM 2705 C C . ALA A 1 348 ? -2.514 5.279 -20.591 1.00 30.09 348 ALA A C 1
ATOM 2707 O O . ALA A 1 348 ? -3.042 6.369 -20.352 1.00 30.09 348 ALA A O 1
ATOM 2708 N N . SER A 1 349 ? -2.218 4.418 -19.604 1.00 34.31 349 SER A N 1
ATOM 2709 C CA . SER A 1 349 ? -2.491 4.721 -18.189 1.00 34.31 349 SER A CA 1
ATOM 2710 C C . SER A 1 349 ? -1.546 5.788 -17.600 1.00 34.31 349 SER A C 1
ATOM 2712 O O . SER A 1 349 ? -1.970 6.594 -16.767 1.00 34.31 349 SER A O 1
ATOM 2714 N N . CYS A 1 350 ? -0.295 5.871 -18.079 1.00 30.25 350 CYS A N 1
ATOM 2715 C CA . CYS A 1 350 ? 0.706 6.856 -17.633 1.00 30.25 350 CYS A CA 1
ATOM 2716 C C . CYS A 1 350 ? 0.784 8.148 -18.487 1.00 30.25 350 CYS A C 1
ATOM 2718 O O . CYS A 1 350 ? 1.184 9.192 -17.968 1.00 30.25 350 CYS A O 1
ATOM 2720 N N . THR A 1 351 ? 0.389 8.115 -19.763 1.00 31.81 351 THR A N 1
ATOM 2721 C CA . THR A 1 351 ? 0.320 9.247 -20.719 1.00 31.81 351 THR A CA 1
ATOM 2722 C C . THR A 1 351 ? -0.996 10.012 -20.604 1.00 31.81 351 THR A C 1
ATOM 2724 O O . THR A 1 351 ? -1.048 11.194 -20.937 1.00 31.81 351 THR A O 1
ATOM 2727 N N . GLY A 1 352 ? -2.035 9.406 -20.014 1.00 29.50 352 GLY A N 1
ATOM 2728 C CA . GLY A 1 352 ? -3.298 10.067 -19.666 1.00 29.50 352 GLY A CA 1
ATOM 2729 C C . GLY A 1 352 ? -3.196 11.127 -18.557 1.00 29.50 352 GLY A C 1
ATOM 2730 O O . GLY A 1 352 ? -4.191 11.766 -18.219 1.00 29.50 352 GLY A O 1
ATOM 2731 N N . PHE A 1 353 ? -2.008 11.366 -17.997 1.00 30.19 353 PHE A N 1
ATOM 2732 C CA . PHE A 1 353 ? -1.737 12.504 -17.117 1.00 30.19 353 PHE A CA 1
ATOM 2733 C C . PHE A 1 353 ? -1.250 13.733 -17.903 1.00 30.19 353 PHE A C 1
ATOM 2735 O O . PHE A 1 353 ? -0.277 14.381 -17.522 1.00 30.19 353 PHE A O 1
ATOM 2742 N N . SER A 1 354 ? -1.959 14.104 -18.973 1.00 27.97 354 SER A N 1
ATOM 2743 C CA . SER A 1 354 ? -1.902 15.481 -19.466 1.00 27.97 354 SER A CA 1
ATOM 2744 C C . SER A 1 354 ? -2.868 16.339 -18.648 1.00 27.97 354 SER A C 1
ATOM 2746 O O . SER A 1 354 ? -4.076 16.095 -18.604 1.00 27.97 354 SER A O 1
ATOM 2748 N N . VAL A 1 355 ? -2.335 17.345 -17.954 1.00 31.58 355 VAL A N 1
ATOM 2749 C CA . VAL A 1 355 ? -3.129 18.367 -17.257 1.00 31.58 355 VAL A CA 1
ATOM 2750 C C . VAL A 1 355 ? -3.548 19.427 -18.276 1.00 31.58 355 VAL A C 1
ATOM 2752 O O . VAL A 1 355 ? -3.307 20.602 -18.055 1.00 31.58 355 VAL A O 1
ATOM 2755 N N . ASP A 1 356 ? -4.195 19.028 -19.371 1.00 24.25 356 ASP A N 1
ATOM 2756 C CA . ASP A 1 356 ? -4.812 19.969 -20.303 1.00 24.25 356 ASP A CA 1
ATOM 2757 C C . ASP A 1 356 ? -6.302 19.681 -20.439 1.00 24.25 356 ASP A C 1
ATOM 2759 O O . ASP A 1 356 ? -6.788 18.568 -20.634 1.00 24.25 356 ASP A O 1
ATOM 2763 N N . GLY A 1 357 ? -7.057 20.712 -20.089 1.00 31.02 357 GLY A N 1
ATOM 2764 C CA . GLY A 1 357 ? -8.295 20.531 -19.379 1.00 31.02 357 GLY A CA 1
ATOM 2765 C C . GLY A 1 357 ? -9.534 20.426 -20.237 1.00 31.02 357 GLY A C 1
ATOM 2766 O O . GLY A 1 357 ? -10.365 21.296 -20.082 1.00 31.02 357 GLY A O 1
ATOM 2767 N N . THR A 1 358 ? -9.796 19.318 -20.917 1.00 26.55 358 THR A N 1
ATOM 2768 C CA . THR A 1 358 ? -11.147 19.017 -21.434 1.00 26.55 358 THR A CA 1
ATOM 2769 C C . THR A 1 358 ? -11.272 17.523 -21.727 1.00 26.55 358 THR A C 1
ATOM 2771 O O . THR A 1 358 ? -10.526 17.019 -22.550 1.00 26.55 358 THR A O 1
ATOM 2774 N N . ASN A 1 359 ? -12.245 16.855 -21.091 1.00 23.48 359 ASN A N 1
ATOM 2775 C CA . ASN A 1 359 ? -12.652 15.442 -21.249 1.00 23.48 359 ASN A CA 1
ATOM 2776 C C . ASN A 1 359 ? -11.907 14.403 -20.386 1.00 23.48 359 ASN A C 1
ATOM 2778 O O . ASN A 1 359 ? -10.824 13.943 -20.713 1.00 23.48 359 ASN A O 1
ATOM 2782 N N . PHE A 1 360 ? -12.553 13.985 -19.289 1.00 28.47 360 PHE A N 1
ATOM 2783 C CA . PHE A 1 360 ? -12.188 12.798 -18.506 1.00 28.47 360 PHE A CA 1
ATOM 2784 C C . PHE A 1 360 ? -13.317 11.770 -18.626 1.00 28.47 360 PHE A C 1
ATOM 2786 O O . PHE A 1 360 ? -14.347 11.901 -17.964 1.00 28.47 360 PHE A O 1
ATOM 2793 N N . GLY A 1 361 ? -13.124 10.764 -19.477 1.00 22.31 361 GLY A N 1
ATOM 2794 C CA . GLY A 1 361 ? -13.899 9.528 -19.453 1.00 22.31 361 GLY A CA 1
ATOM 2795 C C . GLY A 1 361 ? -13.126 8.483 -18.657 1.00 22.31 361 GLY A C 1
ATOM 2796 O O . GLY A 1 361 ? -12.099 8.004 -19.122 1.00 22.31 361 GLY A O 1
ATOM 2797 N N . PHE A 1 362 ? -13.600 8.130 -17.461 1.00 29.45 362 PHE A N 1
ATOM 2798 C CA . PHE A 1 362 ? -13.133 6.933 -16.760 1.00 29.45 362 PHE A CA 1
ATOM 2799 C C . PHE A 1 362 ? -13.809 5.719 -17.403 1.00 29.45 362 PHE A C 1
ATOM 2801 O O . PHE A 1 362 ? -14.833 5.233 -16.926 1.00 29.45 362 PHE A O 1
ATOM 2808 N N . GLY A 1 363 ? -13.258 5.258 -18.525 1.00 22.22 363 GLY A N 1
ATOM 2809 C CA . GLY A 1 363 ? -13.409 3.859 -18.895 1.00 22.22 363 GLY A CA 1
ATOM 2810 C C . GLY A 1 363 ? -12.709 3.038 -17.819 1.00 22.22 363 GLY A C 1
ATOM 2811 O O . GLY A 1 363 ? -11.592 3.365 -17.422 1.00 22.22 363 GLY A O 1
ATOM 2812 N N . VAL A 1 364 ? -13.383 2.017 -17.299 1.00 26.30 364 VAL A N 1
ATOM 2813 C CA . VAL A 1 364 ? -12.734 0.960 -16.522 1.00 26.30 364 VAL A CA 1
ATOM 2814 C C . VAL A 1 364 ? -11.452 0.577 -17.266 1.00 26.30 364 VAL A C 1
ATOM 2816 O O . VAL A 1 364 ? -11.526 0.267 -18.453 1.00 26.30 364 VAL A O 1
ATOM 2819 N N . LEU A 1 365 ? -10.295 0.664 -16.600 1.00 29.06 365 LEU A N 1
ATOM 2820 C CA . LEU A 1 365 ? -8.985 0.292 -17.142 1.00 29.06 365 LEU A CA 1
ATOM 2821 C C . LEU A 1 365 ? -8.929 -1.246 -17.270 1.00 29.06 365 LEU A C 1
ATOM 2823 O O . LEU A 1 365 ? -8.259 -1.944 -16.520 1.00 29.06 365 LEU A O 1
ATOM 2827 N N . LEU A 1 366 ? -9.761 -1.775 -18.164 1.00 25.81 366 LEU A N 1
ATOM 2828 C CA . LEU A 1 366 ? -9.846 -3.152 -18.617 1.00 25.81 366 LEU A CA 1
ATOM 2829 C C . LEU A 1 366 ? -9.826 -3.079 -20.139 1.00 25.81 366 LEU A C 1
ATOM 2831 O O . LEU A 1 366 ? -10.791 -2.634 -20.765 1.00 25.81 366 LEU A O 1
ATOM 2835 N N . LEU A 1 367 ? -8.748 -3.563 -20.742 1.00 24.70 367 LEU A N 1
ATOM 2836 C CA . LEU A 1 367 ? -8.791 -3.984 -22.133 1.00 24.70 367 LEU A CA 1
ATOM 2837 C C . LEU A 1 367 ? -9.797 -5.119 -22.251 1.00 24.70 367 LEU A C 1
ATOM 2839 O O . LEU A 1 367 ? -9.549 -6.259 -21.858 1.00 24.70 367 LEU A O 1
ATOM 2843 N N . GLY A 1 368 ? -10.954 -4.807 -22.817 1.00 23.42 368 GLY A N 1
ATOM 2844 C CA . GLY A 1 368 ? -11.832 -5.824 -23.349 1.00 23.42 368 GLY A CA 1
ATOM 2845 C C . GLY A 1 368 ? -11.164 -6.489 -24.545 1.00 23.42 368 GLY A C 1
ATOM 2846 O O . GLY A 1 368 ? -11.120 -5.899 -25.613 1.00 23.42 368 GLY A O 1
ATOM 2847 N N . THR A 1 369 ? -10.738 -7.743 -24.404 1.00 24.48 369 THR A N 1
ATOM 2848 C CA . THR A 1 369 ? -10.920 -8.747 -25.462 1.00 24.48 369 THR A CA 1
ATOM 2849 C C . THR A 1 369 ? -11.160 -10.118 -24.827 1.00 24.48 369 THR A C 1
ATOM 2851 O O . THR A 1 369 ? -10.329 -10.652 -24.102 1.00 24.48 369 THR A O 1
ATOM 2854 N N . ARG A 1 370 ? -12.331 -10.708 -25.094 1.00 22.77 370 ARG A N 1
ATOM 2855 C CA . ARG A 1 370 ? -12.531 -12.156 -24.946 1.00 22.77 370 ARG A CA 1
ATOM 2856 C C . ARG A 1 370 ? -11.733 -12.844 -26.059 1.00 22.77 370 ARG A C 1
ATOM 2858 O O . ARG A 1 370 ? -11.998 -12.519 -27.219 1.00 22.77 370 ARG A O 1
ATOM 2865 N N . PRO A 1 371 ? -10.881 -13.845 -25.794 1.00 24.38 371 PRO A N 1
ATOM 2866 C CA . PRO A 1 371 ? -10.493 -14.774 -26.838 1.00 24.38 371 PRO A CA 1
ATOM 2867 C C . PRO A 1 371 ? -11.671 -15.725 -27.069 1.00 24.38 371 PRO A C 1
ATOM 2869 O O . PRO A 1 371 ? -12.052 -16.505 -26.196 1.00 24.38 371 PRO A O 1
ATOM 2872 N N . LYS A 1 372 ? -12.290 -15.637 -28.247 1.00 22.84 372 LYS A N 1
ATOM 2873 C CA . LYS A 1 372 ? -13.107 -16.734 -28.767 1.00 22.84 372 LYS A CA 1
ATOM 2874 C C . LYS A 1 372 ? -12.165 -17.886 -29.123 1.00 22.84 372 LYS A C 1
ATOM 2876 O O . LYS A 1 372 ? -11.258 -17.688 -29.921 1.00 22.84 372 LYS A O 1
ATOM 2881 N N . GLY A 1 373 ? -12.450 -19.065 -28.573 1.00 29.05 373 GLY A N 1
ATOM 2882 C CA . GLY A 1 373 ? -11.933 -20.352 -29.038 1.00 29.05 373 GLY A CA 1
ATOM 2883 C C . GLY A 1 373 ? -10.538 -20.706 -28.535 1.00 29.05 373 GLY A C 1
ATOM 2884 O O . GLY A 1 373 ? -9.560 -20.388 -29.190 1.00 29.05 373 GLY A O 1
ATOM 2885 N N . PHE A 1 374 ? -10.458 -21.438 -27.422 1.00 22.83 374 PHE A N 1
ATOM 2886 C CA . PHE A 1 374 ? -9.357 -22.370 -27.172 1.00 22.83 374 PHE A CA 1
ATOM 2887 C C . PHE A 1 374 ? -9.875 -23.528 -26.308 1.00 22.83 374 PHE A C 1
ATOM 2889 O O . PHE A 1 374 ? -10.414 -23.315 -25.221 1.00 22.83 374 PHE A O 1
ATOM 2896 N N . SER A 1 375 ? -9.785 -24.744 -26.847 1.00 20.19 375 SER A N 1
ATOM 2897 C CA . SER A 1 375 ? -10.086 -26.007 -26.173 1.00 20.19 375 SER A CA 1
ATOM 2898 C C . SER A 1 375 ? -8.884 -26.451 -25.343 1.00 20.19 375 SER A C 1
ATOM 2900 O O . SER A 1 375 ? -7.750 -26.374 -25.814 1.00 20.19 375 SER A O 1
ATOM 2902 N N . TRP A 1 376 ? -9.130 -26.937 -24.127 1.00 25.33 376 TRP A N 1
ATOM 2903 C CA . TRP A 1 376 ? -8.103 -27.489 -23.247 1.00 25.33 376 TRP A CA 1
ATOM 2904 C C . TRP A 1 376 ? -7.961 -28.994 -23.478 1.00 25.33 376 TRP A C 1
ATOM 2906 O O . TRP A 1 376 ? -8.898 -29.741 -23.202 1.00 25.33 376 TRP A O 1
ATOM 2916 N N . GLU A 1 377 ? -6.782 -29.442 -23.905 1.00 20.31 377 GLU A N 1
ATOM 2917 C CA . GLU A 1 377 ? -6.314 -30.792 -23.592 1.00 20.31 377 GLU A CA 1
ATOM 2918 C C . GLU A 1 377 ? -5.483 -30.728 -22.312 1.00 20.31 377 GLU A C 1
ATOM 2920 O O . GLU A 1 377 ? -4.563 -29.923 -22.161 1.00 20.31 377 GLU A O 1
ATOM 2925 N N . SER A 1 378 ? -5.903 -31.539 -21.348 1.00 23.75 378 SER A N 1
ATOM 2926 C CA . SER A 1 378 ? -5.355 -31.611 -20.002 1.00 23.75 378 SER A CA 1
ATOM 2927 C C . SER A 1 378 ? -4.134 -32.521 -19.989 1.00 23.75 378 SER A C 1
ATOM 2929 O O . SER A 1 378 ? -4.232 -33.670 -20.410 1.00 23.75 378 SER A O 1
ATOM 2931 N N . ALA A 1 379 ? -3.021 -32.067 -19.417 1.00 21.80 379 ALA A N 1
ATOM 2932 C CA . ALA A 1 379 ? -1.983 -32.977 -18.958 1.00 21.80 379 ALA A CA 1
ATOM 2933 C C . ALA A 1 379 ? -1.273 -32.437 -17.712 1.00 21.80 379 ALA A C 1
ATOM 2935 O O . ALA A 1 379 ? -0.664 -31.372 -17.739 1.00 21.80 37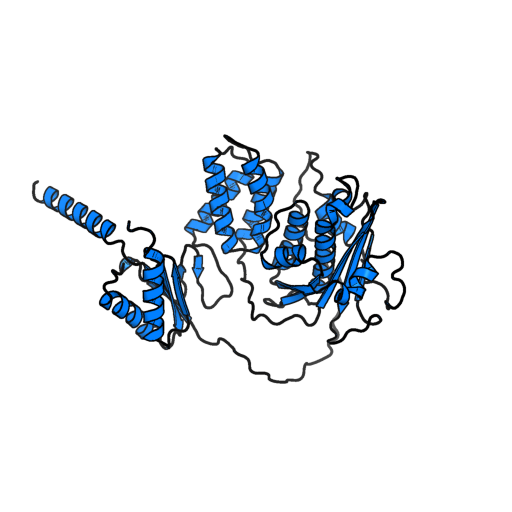9 ALA A O 1
ATOM 2936 N N . ALA A 1 380 ? -1.340 -33.267 -16.667 1.00 23.44 380 ALA A N 1
ATOM 2937 C CA . ALA A 1 380 ? -0.369 -33.484 -15.593 1.00 23.44 380 ALA A CA 1
ATOM 2938 C C . ALA A 1 380 ? -0.870 -33.183 -14.167 1.00 23.44 380 ALA A C 1
ATOM 2940 O O . ALA A 1 380 ? -0.945 -32.053 -13.693 1.00 23.44 380 ALA A O 1
ATOM 2941 N N . THR A 1 381 ? -1.157 -34.286 -13.478 1.00 23.45 381 THR A N 1
ATOM 2942 C CA . THR A 1 381 ? -1.289 -34.471 -12.029 1.00 23.45 381 THR A CA 1
ATOM 2943 C C . THR A 1 381 ? -0.026 -34.066 -11.259 1.00 23.45 381 THR A C 1
ATOM 2945 O O . THR A 1 381 ? 1.063 -34.478 -11.662 1.00 23.45 381 THR A O 1
ATOM 2948 N N . PRO A 1 382 ? -0.132 -33.401 -10.093 1.00 25.58 382 PRO A N 1
ATOM 2949 C CA . PRO A 1 382 ? 0.976 -33.285 -9.155 1.00 25.58 382 PRO A CA 1
ATOM 2950 C C . PRO A 1 382 ? 0.962 -34.433 -8.136 1.00 25.58 382 PRO A C 1
ATOM 2952 O O . PRO A 1 382 ? -0.028 -34.678 -7.446 1.00 25.58 382 PRO A O 1
ATOM 2955 N N . THR A 1 383 ? 2.097 -35.118 -8.021 1.00 24.14 383 THR A N 1
ATOM 2956 C CA . THR A 1 383 ? 2.397 -36.105 -6.980 1.00 24.14 383 THR A CA 1
ATOM 2957 C C . THR A 1 383 ? 2.643 -35.442 -5.624 1.00 24.14 383 THR A C 1
ATOM 2959 O O . THR A 1 383 ? 3.368 -34.455 -5.509 1.00 24.14 383 THR A O 1
ATOM 2962 N N . HIS A 1 384 ? 2.046 -36.036 -4.591 1.00 26.19 384 HIS A N 1
ATOM 2963 C CA . HIS A 1 384 ? 2.182 -35.697 -3.177 1.00 26.19 384 HIS A CA 1
ATOM 2964 C C . HIS A 1 384 ? 3.636 -35.708 -2.685 1.00 26.19 384 HIS A C 1
ATOM 2966 O O . HIS A 1 384 ? 4.302 -36.734 -2.768 1.00 26.19 384 HIS A O 1
ATOM 2972 N N . HIS A 1 385 ? 4.055 -34.646 -1.991 1.00 26.14 385 HIS A N 1
ATOM 2973 C CA . HIS A 1 385 ? 4.973 -34.783 -0.860 1.00 26.14 385 HIS A CA 1
ATOM 2974 C C . HIS A 1 385 ? 4.621 -33.799 0.257 1.00 26.14 385 HIS A C 1
ATOM 2976 O O . HIS A 1 385 ? 4.612 -32.583 0.088 1.00 26.14 385 HIS A O 1
ATOM 2982 N N . ALA A 1 386 ? 4.304 -34.379 1.414 1.00 26.56 386 ALA A N 1
ATOM 2983 C CA . ALA A 1 386 ? 3.922 -33.698 2.635 1.00 26.56 386 ALA A CA 1
ATOM 2984 C C . ALA A 1 386 ? 5.114 -32.955 3.259 1.00 26.56 386 ALA A C 1
ATOM 2986 O O . ALA A 1 386 ? 6.139 -33.555 3.583 1.00 26.56 386 ALA A O 1
ATOM 2987 N N . LYS A 1 387 ? 4.940 -31.656 3.511 1.00 25.34 387 LYS A N 1
ATOM 2988 C CA . LYS A 1 387 ? 5.688 -30.909 4.527 1.00 25.34 387 LYS A CA 1
ATOM 2989 C C . LYS A 1 387 ? 4.677 -30.250 5.456 1.00 25.34 387 LYS A C 1
ATOM 2991 O O . LYS A 1 387 ? 3.646 -29.769 5.004 1.00 25.34 387 LYS A O 1
ATOM 2996 N N . ARG A 1 388 ? 4.962 -30.341 6.758 1.00 26.23 388 ARG A N 1
ATOM 2997 C CA . ARG A 1 388 ? 4.087 -29.989 7.884 1.00 26.23 388 ARG A CA 1
ATOM 2998 C C . ARG A 1 388 ? 3.415 -28.631 7.682 1.00 26.23 388 ARG A C 1
ATOM 3000 O O . ARG A 1 388 ? 4.038 -27.585 7.818 1.00 26.23 388 ARG A O 1
ATOM 3007 N N . ASP A 1 389 ? 2.129 -28.716 7.388 1.00 24.45 389 ASP A N 1
ATOM 3008 C CA . ASP A 1 389 ? 1.166 -27.631 7.363 1.00 24.45 389 ASP A CA 1
ATOM 3009 C C . ASP A 1 389 ? 0.912 -27.175 8.808 1.00 24.45 389 ASP A C 1
ATOM 3011 O O . ASP A 1 389 ? 0.316 -27.908 9.600 1.00 24.45 389 ASP A O 1
ATOM 3015 N N . VAL A 1 390 ? 1.332 -25.962 9.174 1.00 30.92 390 VAL A N 1
ATOM 3016 C CA . VAL A 1 390 ? 0.754 -25.272 10.338 1.00 30.92 390 VAL A CA 1
ATOM 3017 C C . VAL A 1 390 ? -0.584 -24.702 9.874 1.00 30.92 390 VAL A C 1
ATOM 3019 O O . VAL A 1 390 ? -0.732 -23.509 9.622 1.00 30.92 390 VAL A O 1
ATOM 3022 N N . ARG A 1 391 ? -1.572 -25.579 9.676 1.00 30.12 391 ARG A N 1
ATOM 3023 C CA . ARG A 1 391 ? -2.950 -25.141 9.465 1.00 30.12 391 ARG A CA 1
ATOM 3024 C C . ARG A 1 391 ? -3.466 -24.600 10.790 1.00 30.12 391 ARG A C 1
ATOM 3026 O O . ARG A 1 391 ? -3.636 -25.353 11.745 1.00 30.12 391 ARG A O 1
ATOM 3033 N N . LEU A 1 392 ? -3.759 -23.303 10.822 1.00 36.97 392 LEU A N 1
ATOM 3034 C CA . LEU A 1 392 ? -4.600 -22.653 11.831 1.00 36.97 392 LEU A CA 1
ATOM 3035 C C . LEU A 1 392 ? -6.055 -23.146 11.689 1.00 36.97 392 LEU A C 1
ATOM 3037 O O . LEU A 1 392 ? -6.968 -22.372 11.427 1.00 36.97 392 LEU A O 1
ATOM 3041 N N . HIS A 1 393 ? -6.283 -24.454 11.814 1.00 32.19 393 HIS A N 1
ATOM 3042 C CA . HIS A 1 393 ? -7.619 -25.022 11.947 1.00 32.19 393 HIS A CA 1
ATOM 3043 C C . HIS A 1 393 ? -8.009 -24.991 13.423 1.00 32.19 393 HIS A C 1
ATOM 3045 O O . HIS A 1 393 ? -7.887 -25.971 14.149 1.00 32.19 393 HIS A O 1
ATOM 3051 N N . GLY A 1 394 ? -8.447 -23.817 13.859 1.00 39.84 394 GLY A N 1
ATOM 3052 C CA . GLY A 1 394 ? -9.192 -23.609 15.090 1.00 39.84 394 GLY A CA 1
ATOM 3053 C C . GLY A 1 394 ? -10.246 -22.555 14.795 1.00 39.84 394 GLY A C 1
ATOM 3054 O O . GLY A 1 394 ? -9.975 -21.607 14.063 1.00 39.84 394 GLY A O 1
ATOM 3055 N N . VAL A 1 395 ? -11.463 -22.738 15.288 1.00 47.56 395 VAL A N 1
ATOM 3056 C CA . VAL A 1 395 ? -12.435 -21.647 15.331 1.00 47.56 395 VAL A CA 1
ATOM 3057 C C . VAL A 1 395 ? -12.005 -20.726 16.472 1.00 47.56 395 VAL A C 1
ATOM 3059 O O . VAL A 1 395 ? -11.609 -21.192 17.544 1.00 47.56 395 VAL A O 1
ATOM 3062 N N . TRP A 1 396 ? -12.012 -19.423 16.218 1.00 51.34 396 TRP A N 1
ATOM 3063 C CA . TRP A 1 396 ? -11.517 -18.406 17.140 1.00 51.34 396 TRP A CA 1
ATOM 3064 C C . TRP A 1 396 ? -12.647 -17.446 17.502 1.00 51.34 396 TRP A C 1
ATOM 3066 O O . TRP A 1 396 ? -13.433 -17.060 16.638 1.00 51.34 396 TRP A O 1
ATOM 3076 N N . CYS A 1 397 ? -12.682 -17.025 18.763 1.00 47.50 397 CYS A N 1
ATOM 3077 C CA . CYS A 1 397 ? -13.557 -15.973 19.267 1.00 47.50 397 CYS A CA 1
ATOM 3078 C C . CYS A 1 397 ? -12.711 -14.773 19.702 1.00 47.50 397 CYS A C 1
ATOM 3080 O O . CYS A 1 397 ? -11.619 -14.937 20.253 1.00 47.50 397 CYS A O 1
ATOM 3082 N N . ALA A 1 398 ? -13.216 -13.561 19.482 1.00 55.00 398 ALA A N 1
ATOM 3083 C CA . ALA A 1 398 ? -12.547 -12.331 19.871 1.00 55.00 398 ALA A CA 1
ATOM 3084 C C . ALA A 1 398 ? -13.247 -11.683 21.072 1.00 55.00 398 ALA A C 1
ATOM 3086 O O . ALA A 1 398 ? -14.459 -11.446 21.084 1.00 55.00 398 ALA A O 1
ATOM 3087 N N . ILE A 1 399 ? -12.467 -11.336 22.089 1.00 53.00 399 ILE A N 1
ATOM 3088 C CA . ILE A 1 399 ? -12.957 -10.570 23.232 1.00 53.00 399 ILE A CA 1
ATOM 3089 C C . ILE A 1 399 ? -12.308 -9.221 23.212 1.00 53.00 399 ILE A C 1
ATOM 3091 O O . ILE A 1 399 ? -11.087 -9.124 23.239 1.00 53.00 399 ILE A O 1
ATOM 3095 N N . PHE A 1 400 ? -13.126 -8.182 23.248 1.00 58.41 400 PHE A N 1
ATOM 3096 C CA . PHE A 1 400 ? -12.632 -6.831 23.423 1.00 58.41 400 PHE A CA 1
ATOM 3097 C C . PHE A 1 400 ? -13.205 -6.246 24.702 1.00 58.41 400 PHE A C 1
ATOM 3099 O O . PHE A 1 400 ? -14.397 -6.361 24.997 1.00 58.41 400 PHE A O 1
ATOM 3106 N N . MET A 1 401 ? -12.318 -5.639 25.481 1.00 55.25 401 MET A N 1
ATOM 3107 C CA . MET A 1 401 ? -12.637 -5.002 26.747 1.00 55.25 401 MET A CA 1
ATOM 3108 C C . MET A 1 401 ? -12.157 -3.565 26.707 1.00 55.25 401 MET A C 1
ATOM 3110 O O . MET A 1 401 ? -11.057 -3.274 26.246 1.00 55.25 401 MET A O 1
ATOM 3114 N N . ARG A 1 402 ? -12.968 -2.670 27.257 1.00 49.78 402 ARG A N 1
ATOM 3115 C CA . ARG A 1 402 ? -12.573 -1.283 27.478 1.00 49.78 402 ARG A CA 1
ATOM 3116 C C . ARG A 1 402 ? -12.529 -1.015 28.973 1.00 49.78 402 ARG A C 1
ATOM 3118 O O . ARG A 1 402 ? -13.516 -1.259 29.673 1.00 49.78 402 ARG A O 1
ATOM 3125 N N . ILE A 1 403 ? -11.407 -0.490 29.454 1.00 49.56 403 ILE A N 1
ATOM 3126 C CA . ILE A 1 403 ? -11.295 0.005 30.829 1.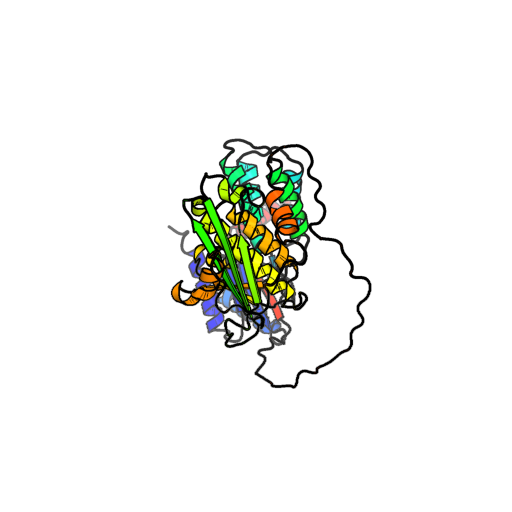00 49.56 403 ILE A CA 1
ATOM 3127 C C . ILE A 1 403 ? -12.259 1.190 30.996 1.00 49.56 403 ILE A C 1
ATOM 3129 O O . ILE A 1 403 ? -12.338 2.075 30.141 1.00 49.56 403 ILE A O 1
ATOM 3133 N N . SER A 1 404 ? -13.040 1.212 32.075 1.00 42.97 404 SER A N 1
ATOM 3134 C CA . SER A 1 404 ? -13.913 2.349 32.373 1.00 42.97 404 SER A CA 1
ATOM 3135 C C . SER A 1 404 ? -13.093 3.549 32.843 1.00 42.97 404 SER A C 1
ATOM 3137 O O . SER A 1 404 ? -12.250 3.467 33.737 1.00 42.97 404 SER A O 1
ATOM 3139 N N . ASP A 1 405 ? -13.369 4.714 32.258 1.00 46.59 405 ASP A N 1
ATOM 3140 C CA . ASP A 1 405 ? -12.800 5.972 32.726 1.00 46.59 405 ASP A CA 1
ATOM 3141 C C . ASP A 1 405 ? -13.536 6.381 34.016 1.00 46.59 405 ASP A C 1
ATOM 3143 O O . ASP A 1 405 ? -14.616 6.978 33.962 1.00 46.59 405 ASP A O 1
ATOM 3147 N N . ILE A 1 406 ? -12.973 6.030 35.183 1.00 46.62 406 ILE A N 1
ATOM 3148 C CA . ILE A 1 406 ? -13.577 6.211 36.526 1.00 46.62 406 ILE A CA 1
ATOM 3149 C C . ILE A 1 406 ? -14.147 7.627 36.722 1.00 46.62 406 ILE A C 1
ATOM 3151 O O . ILE A 1 406 ? -15.163 7.820 37.390 1.00 46.62 406 ILE A O 1
ATOM 3155 N N . LYS A 1 407 ? -13.514 8.651 36.133 1.00 45.38 407 LYS A N 1
ATOM 3156 C CA . LYS A 1 407 ? -13.966 10.046 36.254 1.00 45.38 407 LYS A CA 1
ATOM 3157 C C . LYS A 1 407 ? -15.272 10.326 35.511 1.00 45.38 407 LYS A C 1
ATOM 3159 O O . LYS A 1 407 ? -16.016 11.210 35.926 1.00 45.38 407 LYS A O 1
ATOM 3164 N N . LYS A 1 408 ? -15.543 9.614 34.416 1.00 48.38 408 LYS A N 1
ATOM 3165 C CA . LYS A 1 408 ? -16.753 9.800 33.612 1.00 48.38 408 LYS A CA 1
ATOM 3166 C C . LYS A 1 408 ? -17.941 9.073 34.237 1.00 48.38 408 LYS A C 1
ATOM 3168 O O . LYS A 1 408 ? -19.002 9.675 34.341 1.00 48.38 408 LYS A O 1
ATOM 3173 N N . GLU A 1 409 ? -17.731 7.864 34.758 1.00 43.41 409 GLU A N 1
ATOM 3174 C CA . GLU A 1 409 ? -18.759 7.136 35.519 1.00 43.41 409 GLU A CA 1
ATOM 3175 C C . GLU A 1 409 ? -19.150 7.879 36.799 1.00 43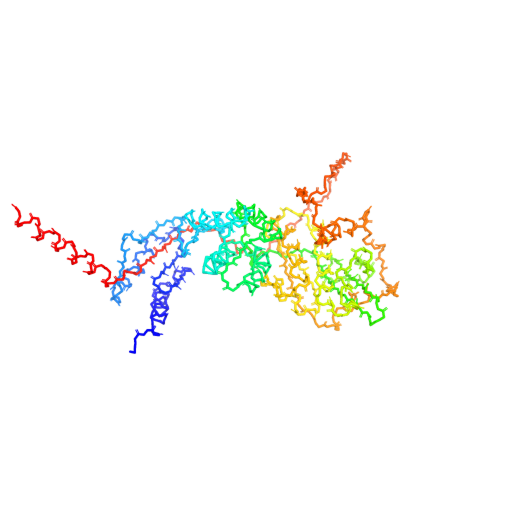.41 409 GLU A C 1
ATOM 3177 O O . GLU A 1 409 ? -20.333 8.124 36.993 1.00 43.41 409 GLU A O 1
ATOM 3182 N N . LYS A 1 410 ? -18.193 8.391 37.590 1.00 47.72 410 LYS A N 1
ATOM 3183 C CA . LYS A 1 410 ? -18.521 9.223 38.767 1.00 47.72 410 LYS A CA 1
ATOM 3184 C C . LYS A 1 410 ? -19.254 10.522 38.415 1.00 47.72 410 LYS A C 1
ATOM 3186 O O . LYS A 1 410 ? -20.056 11.009 39.205 1.00 47.72 410 LYS A O 1
ATOM 3191 N N . LYS A 1 411 ? -18.991 11.104 37.239 1.00 44.88 411 LYS A N 1
ATOM 3192 C CA . LYS A 1 411 ? -19.681 12.314 36.763 1.00 44.88 411 LYS A CA 1
ATOM 3193 C C . LYS A 1 411 ? -21.108 12.011 36.300 1.00 44.88 411 LYS A C 1
ATOM 3195 O O . LYS A 1 411 ? -22.004 12.806 36.571 1.00 44.88 411 LYS A O 1
ATOM 3200 N N . ASP A 1 412 ? -21.317 10.883 35.629 1.00 48.25 412 ASP A N 1
ATOM 3201 C CA . ASP A 1 412 ? -22.640 10.443 35.182 1.00 48.25 412 ASP A CA 1
ATOM 3202 C C . ASP A 1 412 ? -23.484 9.908 36.355 1.00 48.25 412 ASP A C 1
ATOM 3204 O O . ASP A 1 412 ? -24.680 10.178 36.410 1.00 48.25 412 ASP A O 1
ATOM 3208 N N . GLU A 1 413 ? -22.876 9.244 37.343 1.00 53.59 413 GLU A N 1
ATOM 3209 C CA . GLU A 1 413 ? -23.519 8.881 38.615 1.00 53.59 413 GLU A CA 1
ATOM 3210 C C . GLU A 1 413 ? -23.852 10.110 39.462 1.00 53.59 413 GLU A C 1
ATOM 3212 O O . GLU A 1 413 ? -24.957 10.200 39.990 1.00 53.59 413 GLU A O 1
ATOM 3217 N N . GLY A 1 414 ? -22.948 11.093 39.539 1.00 58.56 414 GLY A N 1
ATOM 3218 C CA . GLY A 1 414 ? -23.211 12.369 40.208 1.00 58.56 414 GLY A CA 1
ATOM 3219 C C . GLY A 1 414 ? -24.355 13.146 39.552 1.00 58.56 414 GLY A C 1
ATOM 3220 O O . GLY A 1 414 ? -25.213 13.678 40.247 1.00 58.56 414 GLY A O 1
ATOM 3221 N N . LYS A 1 415 ? -24.432 13.147 38.214 1.00 56.94 415 LYS A N 1
ATOM 3222 C CA . LYS A 1 415 ? -25.564 13.731 37.476 1.00 56.94 415 LYS A CA 1
ATOM 3223 C C . LYS A 1 415 ? -26.870 12.969 37.684 1.00 56.94 415 LYS A C 1
ATOM 3225 O O . LYS A 1 415 ? -27.915 13.601 37.760 1.00 56.94 415 LYS A O 1
ATOM 3230 N N . LYS A 1 416 ? -26.829 11.637 37.770 1.00 61.06 416 LYS A N 1
ATOM 3231 C CA . LYS A 1 416 ? -28.018 10.816 38.044 1.00 61.06 416 LYS A CA 1
ATOM 3232 C C . LYS A 1 416 ? -28.526 10.977 39.474 1.00 61.06 416 LYS A C 1
ATOM 3234 O O . LYS A 1 416 ? -29.732 11.045 39.653 1.00 61.06 416 LYS A O 1
ATOM 3239 N N . ARG A 1 417 ? -27.633 11.085 40.464 1.00 60.91 417 ARG A N 1
ATOM 3240 C CA . ARG A 1 417 ? -28.007 11.406 41.851 1.00 60.91 417 ARG A CA 1
ATOM 3241 C C . ARG A 1 417 ? -28.608 12.802 41.968 1.00 60.91 417 ARG A C 1
ATOM 3243 O O . ARG A 1 417 ? -29.675 12.930 42.544 1.00 60.91 417 ARG A O 1
ATOM 3250 N N . ALA A 1 418 ? -27.996 13.801 41.333 1.00 57.94 418 ALA A N 1
ATOM 3251 C CA . ALA A 1 418 ? -28.548 15.154 41.305 1.00 57.94 418 ALA A CA 1
ATOM 3252 C C . ALA A 1 418 ? -29.912 15.223 40.591 1.00 57.94 418 ALA A C 1
ATOM 3254 O O . ALA A 1 418 ? -30.771 15.992 40.993 1.00 57.94 418 ALA A O 1
ATOM 3255 N N . ALA A 1 419 ? -30.135 14.417 39.547 1.00 59.03 419 ALA A N 1
ATOM 3256 C CA . ALA A 1 419 ? -31.436 14.345 38.880 1.00 59.03 419 ALA A CA 1
ATOM 3257 C C . ALA A 1 419 ? -32.507 13.653 39.742 1.00 59.03 419 ALA A C 1
ATOM 3259 O O . ALA A 1 419 ? -33.654 14.084 39.714 1.00 59.03 419 ALA A O 1
ATOM 3260 N N . ALA A 1 420 ? -32.133 12.624 40.513 1.00 59.34 420 ALA A N 1
ATOM 3261 C CA . ALA A 1 420 ? -33.029 11.933 41.442 1.00 59.34 420 ALA A CA 1
ATOM 3262 C C . ALA A 1 420 ? -33.397 12.806 42.658 1.00 59.34 420 ALA A C 1
ATOM 3264 O O . ALA A 1 420 ? -34.560 12.871 43.027 1.00 59.34 420 ALA A O 1
ATOM 3265 N N . GLU A 1 421 ? -32.445 13.563 43.216 1.00 56.59 421 GLU A N 1
ATOM 3266 C CA . GLU A 1 421 ? -32.712 14.512 44.314 1.00 56.59 421 GLU A CA 1
ATOM 3267 C C . GLU A 1 421 ? -33.628 15.676 43.896 1.00 56.59 421 GLU A C 1
ATOM 3269 O O . GLU A 1 421 ? -34.323 16.237 44.735 1.00 56.59 421 GLU A O 1
ATOM 3274 N N . VAL A 1 422 ? -33.659 16.030 42.607 1.00 56.72 422 VAL A N 1
ATOM 3275 C CA . VAL A 1 422 ? -34.587 17.040 42.066 1.00 56.72 422 VAL A CA 1
ATOM 3276 C C . VAL A 1 422 ? -35.991 16.465 41.843 1.00 56.72 422 VAL A C 1
ATOM 3278 O O . VAL A 1 422 ? -36.950 17.223 41.858 1.00 56.72 422 VAL A O 1
ATOM 3281 N N . THR A 1 423 ? -36.135 15.144 41.675 1.00 53.59 423 THR A N 1
ATOM 3282 C CA . THR A 1 423 ? -37.452 14.498 41.497 1.00 53.59 423 THR A CA 1
ATOM 3283 C C . THR A 1 423 ? -38.137 14.131 42.814 1.00 53.59 423 THR A C 1
ATOM 3285 O O . THR A 1 423 ? -39.345 13.950 42.812 1.00 53.59 423 THR A O 1
ATOM 3288 N N . ASP A 1 424 ? -37.397 14.063 43.925 1.00 49.50 424 ASP A N 1
ATOM 3289 C CA . ASP A 1 424 ? -37.948 13.886 45.283 1.00 49.50 424 ASP A CA 1
ATOM 3290 C C . ASP A 1 424 ? -38.283 15.231 45.980 1.00 49.50 424 ASP A C 1
ATOM 3292 O O . ASP A 1 424 ? -38.705 15.243 47.137 1.00 49.50 424 ASP A O 1
ATOM 3296 N N . MET A 1 425 ? -38.069 16.371 45.305 1.00 50.12 425 MET A N 1
ATOM 3297 C CA . MET A 1 425 ? -38.364 17.731 45.800 1.00 50.12 425 MET A CA 1
ATOM 3298 C C . MET A 1 425 ? -39.514 18.444 45.054 1.00 50.12 425 MET A C 1
ATOM 3300 O O . MET A 1 425 ? -39.771 19.618 45.331 1.00 50.12 425 MET A O 1
ATOM 3304 N N . GLU A 1 426 ? -40.218 17.745 44.159 1.00 40.16 426 GLU A N 1
ATOM 3305 C CA . GLU A 1 426 ? -41.536 18.122 43.609 1.00 40.16 426 GLU A CA 1
ATOM 3306 C C . GLU A 1 426 ? -42.604 17.161 44.140 1.00 40.16 426 GLU A C 1
ATOM 3308 O O . GLU A 1 426 ? -43.731 17.636 44.417 1.00 40.16 426 GLU A O 1
#

pLDDT: mean 76.16, std 23.51, range [20.19, 98.31]

Foldseek 3Di:
DPDPCQVVVQVVLQVVLCVVCVQFPDWDDDRQKIKGKHFPVCCVVNLVVSVVSCVVVVFFFPVVPWDWFCWDDDPQWIDHPVALFIAGHPVLLVVLLVLLVCLLVQPKFFLVRLVVNLVSVCVRCVRPVLLALLCLVSVVQSVVDDTMDGRDPSSNVSSVVVSVVNVDGDRDADPPFAEDLKEKEKAKDWDQVAWIKIKMWMDSDPDDFQARIAMDIDTDDCVLAVVCCVVPTNVVVRLLRGLVSVLVVLVVQCVVRPLQPARYEYEYEYQPPLNLVCLVSSYDNDPPNSVSSSSSSVVCSSRYHYDYDHDHPVVRVLNVLSGDPPSPPRYDDDHPDPPPPVSVLVSVSVVVPDPDDDDDDPDPSDPDDDDDDDDDDDDDDDDDDDDDDPPPPTSIMMIMIGGDPVVVVVVVVVVVVVVVVVVVVD

Organism: Symbiodinium microadriaticum (NCBI:txid2951)

Secondary structure (DSSP, 8-state):
--SSSHHHHHHHHHHHHHHH-TT--EEEEETTEEEEEEEGGGHHHHHHHHHHHHHHTTPPB-GGG-EEESSEEETTEEE-TTSSBEEE-HHHHHHHHHHHHHHHHT--EEHHHHHHHHHHHHHHTTTSGGGTTTHHHHHHHHHH-SSEEPPPHHHHHHHHHHHHHHHS-PBPP-TTSPBPS-EEEEEEEE-TTS-EEEEEEEESSSS--TTTSEEEEEE--TTT-HHHHTTS-GGGGHHHHHHHHHHHHHHHHHHHS-TT-TTEEEEEEES-HHHHHHHHTT---STTHHHHHHHHHHHGGGTEEEEEEE--GGG-HHHHHHTSTT--SS--S-----SS-HHHHHHHHHHT-----S------S---------PPPP--PPPP-----------EEEEEEEB--HHHHHHHHHHHHHHHHHHS--